Protein AF-A0A1M6M5T6-F1 (afdb_monomer_lite)

Organism: NCBI:txid1121919

Sequence (462 aa):
MPRKEVKSMSYTASGLVDYVKKALKMNTVYMWGGIMRLVTESYISGRANQYPSWYTPARVAKFRALIGKDYYGVDCVGLIKSYYWGGVGSKNYKAETDKSANGMFQAATEKGPINTLPEIPGVCVWLDGHIGVYIGNGLVIESTNNTRFGDGVCQTKLSDRNWTHWLKCPYIEYEDQAPSDGPKATVGTEEQKVFINKIGPMAMADMKATGILASLTIAQAILESGWGKSKLATEANNLFGIKGTYNGQGYTCKTQEWDGSKFITVEATFRKYPSWAESLADHSDLFNRLDRYKKLRGLTDYKLACRYVYEAGYATDPGYTDKLINLIEKYSLTAWDIKHENSSGTGPSEQKPSETVYIVQKGDTLSKIAAAYGTTYQVLAEYNGIANPNIIHVGQKIKIPSGNTGGPQAKTYKTYTVKKGDSLWAIAQKELGNGSRWPEIQKLNGLSGTTIYAGQVLKIPV

Secondary structure (DSSP, 8-state):
-----------BHHHHHHHHHHHTTS-EE--TT-EEEE--HHHHHHHHHH-TTTS-HHHHHHHHTTTTTT-EEE-HHHHHHHHHTTSTT-----GGG---HHHHHHH-SSEEEGGG--S-TTPEEEETTEEEEEEETTEEEEEE--TTT-SEEEEEEGGGS---EEE--TTSB---SS-S-S----SS-HHHHHHHHHHHHHHHHHHHHH---HHHHHHHHHHHHTTTTSHHHHHS--SS--BS-BTTBEEEEEEEEE-SSSEEEEEEEEE--SSHHHHHHHHHHHHHH-GGGGGGTT---HHHHHHHHHHTTS---TTHHHHHHHHHHHTTGGGGS--------PPPP------EEEEPPTT--HHHHHHHTTS-HHHHHHHTT-S-TT---TT-EEEE-TT----S----EEEEEPPTT--HHHHHHHHHS-GGGHHHHHHHTT-SSS---TT-EEEEE-

Foldseek 3Di:
DDDDPPPPPAAALVLLLVQLVVQQVFQEFEDVVFQQAFLDPVVLVVSCVVCVVVSDPVNSVVSVVCHPVRYTYAAFVSSRVQSVQVHHNRPRDDPVQPAFLVRQVVPFPDKDFPVPDAQAFSKWFDDVRHIWTRHGLQKTWGADPPPVADGGIGMDGVVVDPGTMIGRGPRHDYLPQFDPPADFFPFDDPLLRSLCSNCLLLLLLLCVLQVFFSLLLSLQLCVQCVSLPRCCCRVQVASRQAFDEDVNDWDWDWDWDDPPPDTDIDITIHYGALHVSQNSQVVSVVLRVDPQNVVRHNDLDVLVNLVSCVSSPSDPDPCRSVSSVCSCVNRVSSSSGPP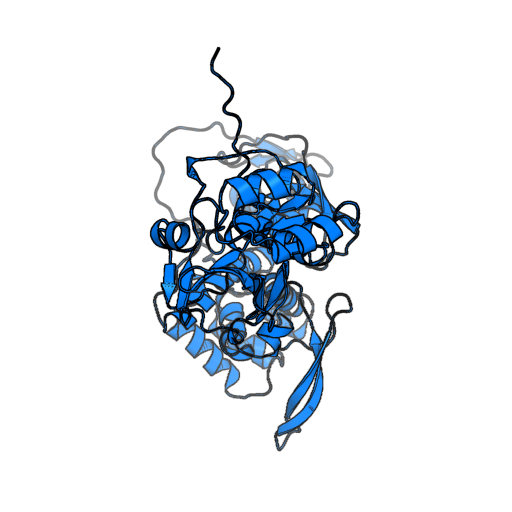PPPPPDDDDDDDDDDWDKDFDAPPDFLQNVQVQQVHGSVVQCVVVVPPDRRDDDGRDITIDDPPRRPHRDDQDWDKDADAVSDWLLNCCCVVVVGSSCSSVQCVQQVPPTGDDDGRDITTHGD

pLDDT: mean 80.74, std 17.41, range [24.78, 98.56]

Radius of gyration: 27.1 Å; chains: 1; bounding box: 87×57×70 Å

Structure (mmCIF, N/CA/C/O backbone):
data_AF-A0A1M6M5T6-F1
#
_entry.id   AF-A0A1M6M5T6-F1
#
loop_
_atom_site.group_PDB
_atom_site.id
_atom_site.type_symbol
_atom_site.label_atom_id
_atom_site.label_alt_id
_atom_site.label_comp_id
_atom_site.label_asym_id
_atom_site.label_entity_id
_atom_site.label_seq_id
_atom_site.pdbx_PDB_ins_code
_atom_site.Cartn_x
_atom_site.Cartn_y
_atom_site.Cartn_z
_atom_site.occupancy
_atom_site.B_iso_or_equiv
_atom_site.auth_seq_id
_atom_site.auth_comp_id
_atom_site.auth_asym_id
_atom_site.auth_atom_id
_atom_site.pdbx_PDB_model_num
ATOM 1 N N . MET A 1 1 ? -7.882 26.661 -35.064 1.00 37.72 1 MET A N 1
ATOM 2 C CA . MET A 1 1 ? -8.348 25.466 -34.323 1.00 37.72 1 MET A CA 1
ATOM 3 C C . MET A 1 1 ? -7.518 25.347 -33.055 1.00 37.72 1 MET A C 1
ATOM 5 O O . MET A 1 1 ? -6.300 25.277 -33.189 1.00 37.72 1 MET A O 1
ATOM 9 N N . PRO A 1 2 ? -8.101 25.381 -31.848 1.00 31.75 2 PRO A N 1
ATOM 10 C CA . PRO A 1 2 ? -7.322 25.136 -30.642 1.00 31.75 2 PRO A CA 1
ATOM 11 C C . PRO A 1 2 ? -6.906 23.658 -30.603 1.00 31.75 2 PRO A C 1
ATOM 13 O O . PRO A 1 2 ? -7.728 22.765 -30.821 1.00 31.75 2 PRO A O 1
ATOM 16 N N . ARG A 1 3 ? -5.605 23.409 -30.391 1.00 32.19 3 ARG A N 1
ATOM 17 C CA . ARG A 1 3 ? -5.049 22.070 -30.153 1.00 32.19 3 ARG A CA 1
ATOM 18 C C . ARG A 1 3 ? -5.783 21.461 -28.963 1.00 32.19 3 ARG A C 1
ATOM 20 O O . ARG A 1 3 ? -5.777 22.046 -27.887 1.00 32.19 3 ARG A O 1
ATOM 27 N N . LYS A 1 4 ? -6.369 20.277 -29.152 1.00 31.45 4 LYS A N 1
ATOM 28 C CA . LYS A 1 4 ? -6.733 19.406 -28.032 1.00 31.45 4 LYS A CA 1
ATOM 29 C C . LYS A 1 4 ? -5.465 19.177 -27.209 1.00 31.45 4 LYS A C 1
ATOM 31 O O . LYS A 1 4 ? -4.508 18.602 -27.728 1.00 31.45 4 LYS A O 1
ATOM 36 N N . GLU A 1 5 ? -5.450 19.650 -25.967 1.00 29.61 5 GLU A N 1
ATOM 37 C CA . GLU A 1 5 ? -4.470 19.214 -24.979 1.00 29.61 5 GLU A CA 1
ATOM 38 C C . GLU A 1 5 ? -4.572 17.694 -24.863 1.00 29.61 5 GLU A C 1
ATOM 40 O O . GLU A 1 5 ? -5.590 17.131 -24.452 1.00 29.61 5 GLU A O 1
ATOM 45 N N . VAL A 1 6 ? -3.518 17.012 -25.297 1.00 30.73 6 VAL A N 1
ATOM 46 C CA . VAL A 1 6 ? -3.319 15.602 -24.994 1.00 30.73 6 VAL A CA 1
ATOM 47 C C . VAL A 1 6 ? -3.023 15.561 -23.500 1.00 30.73 6 VAL A C 1
ATOM 49 O O . VAL A 1 6 ? -1.941 15.977 -23.094 1.00 30.73 6 VAL A O 1
ATOM 52 N N . LYS A 1 7 ? -3.981 15.105 -22.680 1.00 34.38 7 LYS A N 1
ATOM 53 C CA . LYS A 1 7 ? -3.722 14.737 -21.278 1.00 34.38 7 LYS A CA 1
ATOM 54 C C . LYS A 1 7 ? -2.455 13.878 -21.264 1.00 34.38 7 LYS A C 1
ATOM 56 O O . LYS A 1 7 ? -2.454 12.790 -21.846 1.00 34.38 7 LYS A O 1
ATOM 61 N N . SER A 1 8 ? -1.369 14.387 -20.681 1.00 43.34 8 SER A N 1
ATOM 62 C CA . SER A 1 8 ? -0.149 13.607 -20.505 1.00 43.34 8 SER A CA 1
ATOM 63 C C . SER A 1 8 ? -0.514 12.358 -19.704 1.00 43.34 8 SER A C 1
ATOM 65 O O . SER A 1 8 ? -1.258 12.429 -18.728 1.00 43.34 8 SER A O 1
ATOM 67 N N . MET A 1 9 ? -0.055 11.185 -20.144 1.00 50.19 9 MET A N 1
ATOM 68 C CA . MET A 1 9 ? -0.116 10.001 -19.290 1.00 50.19 9 MET A CA 1
ATOM 69 C C . MET A 1 9 ? 0.708 10.313 -18.046 1.00 50.19 9 MET A C 1
ATOM 71 O O . MET A 1 9 ? 1.925 10.485 -18.159 1.00 50.19 9 MET A O 1
ATOM 75 N N . SER A 1 10 ? 0.055 10.431 -16.894 1.00 70.12 10 SER A N 1
ATOM 76 C CA . SER A 1 10 ? 0.771 10.617 -15.648 1.00 70.12 10 SER A CA 1
ATOM 77 C C . SER A 1 10 ? 1.359 9.290 -15.170 1.00 70.12 10 SER A C 1
ATOM 79 O O . SER A 1 10 ? 0.739 8.229 -15.269 1.00 70.12 10 SER A O 1
ATOM 81 N N . TYR A 1 11 ? 2.617 9.332 -14.736 1.00 83.94 11 TYR A N 1
ATOM 82 C CA . TYR A 1 11 ? 3.337 8.173 -14.218 1.00 83.94 11 TYR A CA 1
ATOM 83 C C . TYR A 1 11 ? 3.189 8.173 -12.704 1.00 83.94 11 TYR A C 1
ATOM 85 O O . TYR A 1 11 ? 3.674 9.094 -12.059 1.00 83.94 11 TYR A O 1
ATOM 93 N N . THR A 1 12 ? 2.526 7.171 -12.131 1.00 83.75 12 THR A N 1
ATOM 94 C CA . THR A 1 12 ? 2.183 7.161 -10.701 1.00 83.75 12 THR A CA 1
ATOM 95 C C . THR A 1 12 ? 3.140 6.299 -9.880 1.00 83.75 12 THR A C 1
ATOM 97 O O . THR A 1 12 ? 3.777 5.375 -10.394 1.00 83.75 12 THR A O 1
ATOM 100 N N . ALA A 1 13 ? 3.227 6.563 -8.575 1.00 81.31 13 ALA A N 1
ATOM 101 C CA . ALA A 1 13 ? 4.010 5.759 -7.636 1.00 81.31 13 ALA A CA 1
ATOM 102 C C . ALA A 1 13 ? 3.529 4.296 -7.595 1.00 81.31 13 ALA A C 1
ATOM 104 O O . ALA A 1 13 ? 4.336 3.366 -7.641 1.00 81.31 13 ALA A O 1
ATOM 105 N N . SER A 1 14 ? 2.209 4.091 -7.605 1.00 73.19 14 SER A N 1
ATOM 106 C CA . SER A 1 14 ? 1.565 2.777 -7.708 1.00 73.19 14 SER A CA 1
ATOM 107 C C . SER A 1 14 ? 1.959 2.047 -9.002 1.00 73.19 14 SER A C 1
ATOM 109 O O . SER A 1 14 ? 2.349 0.876 -8.977 1.00 73.19 14 SER A O 1
ATOM 111 N N . GLY A 1 15 ? 1.960 2.756 -10.132 1.00 80.50 15 GLY A N 1
ATOM 112 C CA . GLY A 1 15 ? 2.386 2.214 -11.417 1.00 80.50 15 GLY A CA 1
ATOM 113 C C . GLY A 1 15 ? 3.882 1.888 -11.475 1.00 80.50 15 GLY A C 1
ATOM 114 O O . GLY A 1 15 ? 4.253 0.871 -12.067 1.00 80.50 15 GLY A O 1
ATOM 115 N N . LEU A 1 16 ? 4.736 2.679 -10.816 1.00 93.25 16 LEU A N 1
ATOM 116 C CA . LEU A 1 16 ? 6.159 2.365 -10.676 1.00 93.25 16 LEU A CA 1
ATOM 117 C C . LEU A 1 16 ? 6.360 1.059 -9.897 1.00 93.25 16 LEU A C 1
ATOM 119 O O . LEU A 1 16 ? 7.151 0.220 -10.324 1.00 93.25 16 LEU A O 1
ATOM 123 N N . VAL A 1 17 ? 5.634 0.850 -8.794 1.00 81.50 17 VAL A N 1
ATOM 124 C CA . VAL A 1 17 ? 5.705 -0.395 -8.003 1.00 81.50 17 VAL A CA 1
ATOM 125 C C . VAL A 1 17 ? 5.342 -1.609 -8.856 1.00 81.50 17 VAL A C 1
ATOM 127 O O . VAL A 1 17 ? 6.067 -2.608 -8.859 1.00 81.50 17 VAL A O 1
ATOM 130 N N . ASP A 1 18 ? 4.251 -1.524 -9.614 1.00 75.06 18 ASP A N 1
ATOM 131 C CA . ASP A 1 18 ? 3.845 -2.583 -10.538 1.00 75.06 18 ASP A CA 1
ATOM 132 C C . ASP A 1 18 ? 4.903 -2.839 -11.615 1.00 75.06 18 ASP A C 1
ATOM 134 O O . ASP A 1 18 ? 5.178 -3.991 -11.966 1.00 75.06 18 ASP A O 1
ATOM 138 N N . TYR A 1 19 ? 5.508 -1.772 -12.137 1.00 91.75 19 TYR A N 1
ATOM 139 C CA . TYR A 1 19 ? 6.561 -1.854 -13.139 1.00 91.75 19 TYR A CA 1
ATOM 140 C C . TYR A 1 19 ? 7.791 -2.596 -12.606 1.00 91.75 19 TYR A C 1
ATOM 142 O O . TYR A 1 19 ? 8.229 -3.574 -13.215 1.00 91.75 19 TYR A O 1
ATOM 150 N N . VAL A 1 20 ? 8.311 -2.207 -11.439 1.00 96.94 20 VAL A N 1
ATOM 151 C CA . VAL A 1 20 ? 9.509 -2.844 -10.873 1.00 96.94 20 VAL A CA 1
ATOM 152 C C . VAL A 1 20 ? 9.247 -4.282 -10.412 1.00 96.94 20 VAL A C 1
ATOM 154 O O . VAL A 1 20 ? 10.113 -5.141 -10.562 1.00 96.94 20 VAL A O 1
ATOM 157 N N . LYS A 1 21 ? 8.029 -4.608 -9.955 1.00 86.94 21 LYS A N 1
ATOM 158 C CA . LYS A 1 21 ? 7.625 -5.996 -9.656 1.00 86.94 21 LYS A CA 1
ATOM 159 C C . LYS A 1 21 ? 7.561 -6.880 -10.902 1.00 86.94 21 LYS A C 1
ATOM 161 O O . LYS A 1 21 ? 7.807 -8.082 -10.807 1.00 86.94 21 LYS A O 1
ATOM 166 N N . LYS A 1 22 ? 7.212 -6.319 -12.065 1.00 90.62 22 LYS A N 1
ATOM 167 C CA . LYS A 1 22 ? 7.302 -7.034 -13.349 1.00 90.62 22 LYS A CA 1
ATOM 168 C C . LYS A 1 22 ? 8.758 -7.217 -13.761 1.00 90.62 22 LYS A C 1
ATOM 170 O O . LYS A 1 22 ? 9.131 -8.330 -14.113 1.00 90.62 22 LYS A O 1
ATOM 175 N N . ALA A 1 23 ? 9.570 -6.168 -13.640 1.00 96.12 23 ALA A N 1
ATOM 176 C CA . ALA A 1 23 ? 10.999 -6.212 -13.935 1.00 96.12 23 ALA A CA 1
ATOM 177 C C . ALA A 1 23 ? 11.745 -7.283 -13.123 1.00 96.12 23 ALA A C 1
ATOM 179 O O . ALA A 1 23 ? 12.599 -7.973 -13.665 1.00 96.12 23 ALA A O 1
ATOM 180 N N . LEU A 1 24 ? 11.367 -7.483 -11.856 1.00 94.94 24 LEU A N 1
ATOM 181 C CA . LEU A 1 24 ? 11.927 -8.523 -10.986 1.00 94.94 24 LEU A CA 1
ATOM 182 C C . LEU A 1 24 ? 11.756 -9.952 -11.536 1.00 94.94 24 LEU A C 1
ATOM 184 O O . LEU A 1 24 ? 12.498 -10.852 -11.161 1.00 94.94 24 LEU A O 1
ATOM 188 N N . LYS A 1 25 ? 10.771 -10.178 -12.411 1.00 94.94 25 LYS A N 1
ATOM 189 C CA . LYS A 1 25 ? 10.493 -11.487 -13.025 1.00 94.94 25 LYS A CA 1
ATOM 190 C C . LYS A 1 25 ? 11.180 -11.671 -14.380 1.00 94.94 25 LYS A C 1
ATOM 192 O O . LYS A 1 25 ? 10.977 -12.699 -15.016 1.00 94.94 25 LYS A O 1
ATOM 197 N N . MET A 1 26 ? 11.918 -10.667 -14.849 1.00 95.50 26 MET A N 1
ATOM 198 C CA . MET A 1 26 ? 12.581 -10.680 -16.150 1.00 95.50 26 MET A CA 1
ATOM 199 C C . MET A 1 26 ? 14.046 -11.093 -16.017 1.00 95.50 26 MET A C 1
ATOM 201 O O . MET A 1 26 ? 14.697 -10.807 -15.011 1.00 95.50 26 MET A O 1
ATOM 205 N N . ASN A 1 27 ? 14.595 -11.676 -17.083 1.00 97.50 27 ASN A N 1
ATOM 206 C CA . ASN A 1 27 ? 16.035 -11.866 -17.206 1.00 97.50 27 ASN A CA 1
ATOM 207 C C . ASN A 1 27 ? 16.687 -10.494 -17.388 1.00 97.50 27 ASN A C 1
ATOM 209 O O . ASN A 1 27 ? 16.598 -9.874 -18.447 1.00 97.50 27 ASN A O 1
ATOM 213 N N . THR A 1 28 ? 17.317 -9.986 -16.337 1.00 98.31 28 THR A N 1
ATOM 214 C CA . THR A 1 28 ? 17.974 -8.678 -16.359 1.00 98.31 28 THR A CA 1
ATOM 215 C C . THR A 1 28 ? 19.449 -8.824 -16.035 1.00 98.31 28 THR A C 1
ATOM 217 O O . THR A 1 28 ? 19.867 -9.791 -15.405 1.00 98.31 28 THR A O 1
ATOM 220 N N . VAL A 1 29 ? 20.244 -7.873 -16.518 1.00 98.06 29 VAL A N 1
ATOM 221 C CA . VAL A 1 29 ? 21.671 -7.772 -16.219 1.00 98.06 29 VAL A CA 1
ATOM 222 C C . VAL A 1 29 ? 22.027 -6.321 -15.932 1.00 98.06 29 VAL A C 1
ATOM 224 O O . VAL A 1 29 ? 21.553 -5.407 -16.618 1.00 98.06 29 VAL A O 1
ATOM 227 N N . TYR A 1 30 ? 22.866 -6.089 -14.923 1.00 98.25 30 TYR A N 1
ATOM 228 C CA . TYR A 1 30 ? 23.297 -4.734 -14.611 1.00 98.25 30 TYR A CA 1
ATOM 229 C C . TYR A 1 30 ? 24.255 -4.215 -15.686 1.00 98.25 30 TYR A C 1
ATOM 231 O O . TYR A 1 30 ? 25.365 -4.721 -15.869 1.00 98.25 30 TYR A O 1
ATOM 239 N N . MET A 1 31 ? 23.840 -3.157 -16.376 1.00 97.75 31 MET A N 1
ATOM 240 C CA . MET A 1 31 ? 24.631 -2.469 -17.396 1.00 97.75 31 MET A CA 1
ATOM 241 C C . MET A 1 31 ? 24.639 -0.979 -17.081 1.00 97.75 31 MET A C 1
ATOM 243 O O . MET A 1 31 ? 23.580 -0.361 -17.089 1.00 97.75 31 MET A O 1
ATOM 247 N N . TRP A 1 32 ? 25.810 -0.391 -16.814 1.00 95.88 32 TRP A N 1
ATOM 248 C CA . TRP A 1 32 ? 25.924 1.039 -16.501 1.00 95.88 32 TRP A CA 1
ATOM 249 C C . TRP A 1 32 ? 25.409 1.917 -17.647 1.00 95.88 32 TRP A C 1
ATOM 251 O O . TRP A 1 32 ? 25.790 1.726 -18.807 1.00 95.88 32 TRP A O 1
ATOM 261 N N . GLY A 1 33 ? 24.531 2.870 -17.335 1.00 93.69 33 GLY A N 1
ATOM 262 C CA . GLY A 1 33 ? 23.789 3.656 -18.317 1.00 93.69 33 GLY A CA 1
ATOM 263 C C . GLY A 1 33 ? 22.691 2.859 -19.030 1.00 93.69 33 GLY A C 1
ATOM 264 O O . GLY A 1 33 ? 22.262 3.252 -20.119 1.00 93.69 33 GLY A O 1
ATOM 265 N N . GLY A 1 34 ? 22.299 1.707 -18.485 1.00 94.12 34 GLY A N 1
ATOM 266 C CA . GLY A 1 34 ? 21.295 0.811 -19.044 1.00 94.12 34 GLY A CA 1
ATOM 267 C C . GLY A 1 34 ? 19.872 1.276 -18.734 1.00 94.12 34 GLY A C 1
ATOM 268 O O . GLY A 1 34 ? 19.633 1.790 -17.656 1.00 94.12 34 GLY A O 1
ATOM 269 N N . ILE A 1 35 ? 18.907 1.079 -19.636 1.00 93.75 35 ILE A N 1
ATOM 270 C CA . ILE A 1 35 ? 17.524 1.594 -19.505 1.00 93.75 35 ILE A CA 1
ATOM 271 C C . ILE A 1 35 ? 16.470 0.542 -19.879 1.00 93.75 35 ILE A C 1
ATOM 273 O O . ILE A 1 35 ? 15.526 0.822 -20.613 1.00 93.75 35 ILE A O 1
ATOM 277 N N . MET A 1 36 ? 16.648 -0.686 -19.388 1.00 96.00 36 MET A N 1
ATOM 278 C CA . MET A 1 36 ? 15.727 -1.811 -19.591 1.00 96.00 36 MET A CA 1
ATOM 279 C C . MET A 1 36 ? 15.516 -2.165 -21.072 1.00 96.00 36 MET A C 1
ATOM 281 O O . MET A 1 36 ? 14.390 -2.328 -21.546 1.00 96.00 36 MET A O 1
ATOM 285 N N . ARG A 1 37 ? 16.612 -2.279 -21.830 1.00 95.56 37 ARG A N 1
ATOM 286 C CA . ARG A 1 37 ? 16.589 -2.684 -23.247 1.00 95.56 37 ARG A CA 1
ATOM 287 C C . ARG A 1 37 ? 17.205 -4.059 -23.441 1.00 95.56 37 ARG A C 1
ATOM 289 O O . ARG A 1 37 ? 18.145 -4.408 -22.733 1.00 95.56 37 ARG A O 1
ATOM 296 N N . LEU A 1 38 ? 16.703 -4.790 -24.436 1.00 97.44 38 LEU A N 1
ATOM 297 C CA . LEU A 1 38 ? 17.254 -6.079 -24.841 1.00 97.44 38 LEU A CA 1
ATOM 298 C C . LEU A 1 38 ? 18.760 -5.952 -25.112 1.00 97.44 38 LEU A C 1
ATOM 300 O O . LEU A 1 38 ? 19.209 -5.013 -25.776 1.00 97.44 38 LEU A O 1
ATOM 304 N N . VAL A 1 39 ? 19.535 -6.897 -24.593 1.00 97.81 39 VAL A N 1
ATOM 305 C CA . VAL A 1 39 ? 20.981 -6.963 -24.788 1.00 97.81 39 VAL A CA 1
ATOM 306 C C . VAL A 1 39 ? 21.269 -7.397 -26.226 1.00 97.81 39 VAL A C 1
ATOM 308 O O . VAL A 1 39 ? 21.110 -8.559 -26.596 1.00 97.81 39 VAL A O 1
ATOM 311 N N . THR A 1 40 ? 21.694 -6.436 -27.045 1.00 97.81 40 THR A N 1
ATOM 312 C CA . THR A 1 40 ? 22.127 -6.634 -28.434 1.00 97.81 40 THR A CA 1
ATOM 313 C C . THR A 1 40 ? 23.557 -6.140 -28.619 1.00 97.81 40 THR A C 1
ATOM 315 O O . THR A 1 40 ? 24.035 -5.302 -27.852 1.00 97.81 40 THR A O 1
ATOM 318 N N . GLU A 1 41 ? 24.228 -6.584 -29.684 1.00 97.69 41 GLU A N 1
ATOM 319 C CA . GLU A 1 41 ? 25.581 -6.110 -30.013 1.00 97.69 41 GLU A CA 1
ATOM 320 C C . GLU A 1 41 ? 25.634 -4.582 -30.173 1.00 97.69 41 GLU A C 1
ATOM 322 O O . GLU A 1 41 ? 26.533 -3.922 -29.650 1.00 97.69 41 GLU A O 1
ATOM 327 N N . SER A 1 42 ? 24.626 -4.001 -30.831 1.00 96.38 42 SER A N 1
ATOM 328 C CA . SER A 1 42 ? 24.514 -2.550 -31.001 1.00 96.38 42 SER A CA 1
ATOM 329 C C . SER A 1 42 ? 24.331 -1.817 -29.673 1.00 96.38 42 SER A C 1
ATOM 331 O O . SER A 1 42 ? 24.892 -0.737 -29.482 1.00 96.38 42 SER A O 1
ATOM 333 N N . TYR A 1 43 ? 23.583 -2.399 -28.732 1.00 95.94 43 TYR A N 1
ATOM 334 C CA . TYR A 1 43 ? 23.375 -1.791 -27.426 1.00 95.94 43 TYR A CA 1
ATOM 335 C C . TYR A 1 43 ? 24.642 -1.840 -26.571 1.00 95.94 43 TYR A C 1
ATOM 337 O O . TYR A 1 43 ? 25.024 -0.820 -25.995 1.00 95.94 43 TYR A O 1
ATOM 345 N N . ILE A 1 44 ? 25.323 -2.990 -26.546 1.00 98.00 44 ILE A N 1
ATOM 346 C CA . ILE A 1 44 ? 26.596 -3.171 -25.840 1.00 98.00 44 ILE A CA 1
ATOM 347 C C . ILE A 1 44 ? 27.642 -2.204 -26.393 1.00 98.00 44 ILE A C 1
ATOM 349 O O . ILE A 1 44 ? 28.218 -1.437 -25.626 1.00 98.00 44 ILE A O 1
ATOM 353 N N . SER A 1 45 ? 27.841 -2.187 -27.713 1.00 97.06 45 SER A N 1
ATOM 354 C CA . SER A 1 45 ? 28.828 -1.319 -28.365 1.00 97.06 45 SER A CA 1
ATOM 355 C C . SER A 1 45 ? 28.541 0.162 -28.114 1.00 97.06 45 SER A C 1
ATOM 357 O O . SER A 1 45 ? 29.445 0.921 -27.773 1.00 97.06 45 SER A O 1
ATOM 359 N N . GLY A 1 46 ? 27.270 0.577 -28.182 1.00 95.81 46 GLY A N 1
ATOM 360 C CA . GLY A 1 46 ? 26.878 1.953 -27.875 1.00 95.81 46 GLY A CA 1
ATOM 361 C C . GLY A 1 46 ? 27.208 2.364 -26.437 1.00 95.81 46 GLY A C 1
ATOM 362 O O . GLY A 1 46 ? 27.711 3.463 -26.212 1.00 95.81 46 GLY A O 1
ATOM 363 N N . ARG A 1 47 ? 26.973 1.482 -25.455 1.00 95.88 47 ARG A N 1
ATOM 364 C CA . ARG A 1 47 ? 27.320 1.759 -24.052 1.00 95.88 47 ARG A CA 1
ATOM 365 C C . ARG A 1 47 ? 28.825 1.705 -23.801 1.00 95.88 47 ARG A C 1
ATOM 367 O O . ARG A 1 47 ? 29.326 2.538 -23.053 1.00 95.88 47 ARG A O 1
ATOM 374 N N . ALA A 1 48 ? 29.540 0.783 -24.442 1.00 96.88 48 ALA A N 1
ATOM 375 C CA . ALA A 1 48 ? 30.990 0.672 -24.323 1.00 96.88 48 ALA A CA 1
ATOM 376 C C . ALA A 1 48 ? 31.710 1.907 -24.877 1.00 96.88 48 ALA A C 1
ATOM 378 O O . ALA A 1 48 ? 32.637 2.400 -24.245 1.00 96.88 48 ALA A O 1
ATOM 379 N N . ASN A 1 49 ? 31.220 2.466 -25.986 1.00 97.19 49 ASN A N 1
ATOM 380 C CA . ASN A 1 49 ? 31.732 3.725 -26.527 1.00 97.19 49 ASN A CA 1
ATOM 381 C C . ASN A 1 49 ? 31.443 4.912 -25.599 1.00 97.19 49 ASN A C 1
ATOM 383 O O . ASN A 1 49 ? 32.270 5.808 -25.469 1.00 97.19 49 ASN A O 1
ATOM 387 N N . GLN A 1 50 ? 30.276 4.924 -24.945 1.00 95.12 50 GLN A N 1
ATOM 388 C CA . GLN A 1 50 ? 29.891 6.005 -24.037 1.00 95.12 50 GLN A CA 1
ATOM 389 C C . GLN A 1 50 ? 30.633 5.944 -22.689 1.00 95.12 50 GLN A C 1
ATOM 391 O O . GLN A 1 50 ? 30.939 6.983 -22.109 1.00 95.12 50 GLN A O 1
ATOM 396 N N . TYR A 1 51 ? 30.915 4.740 -22.182 1.00 95.69 51 TYR A N 1
ATOM 397 C CA . TYR A 1 51 ? 31.492 4.513 -20.852 1.00 95.69 51 TYR A CA 1
ATOM 398 C C . TYR A 1 51 ? 32.653 3.497 -20.886 1.00 95.69 51 TYR A C 1
ATOM 400 O O . TYR A 1 51 ? 32.583 2.454 -20.223 1.00 95.69 51 TYR A O 1
ATOM 408 N N . PRO A 1 52 ? 33.744 3.772 -21.622 1.00 95.75 52 PRO A N 1
ATOM 409 C CA . PRO A 1 52 ? 34.788 2.783 -21.908 1.00 95.75 52 PRO A CA 1
ATOM 410 C C . PRO A 1 52 ? 35.494 2.245 -20.656 1.00 95.75 52 PRO A C 1
ATOM 412 O O . PRO A 1 52 ? 35.846 1.070 -20.602 1.00 95.75 52 PRO A O 1
ATOM 415 N N . SER A 1 53 ? 35.642 3.063 -19.609 1.00 96.69 53 SER A N 1
ATOM 416 C CA . SER A 1 53 ? 36.259 2.644 -18.342 1.00 96.69 53 SER A CA 1
ATOM 417 C C . SER A 1 53 ? 35.431 1.605 -17.581 1.00 96.69 53 SER A C 1
ATOM 419 O O . SER A 1 53 ? 35.984 0.737 -16.906 1.00 96.69 53 SER A O 1
ATOM 421 N N . TRP A 1 54 ? 34.100 1.664 -17.689 1.00 95.88 54 TRP A N 1
ATOM 422 C CA . TRP A 1 54 ? 33.220 0.705 -17.028 1.00 95.88 54 TRP A CA 1
ATOM 423 C C . TRP A 1 54 ? 33.025 -0.554 -17.876 1.00 95.88 54 TRP A C 1
ATOM 425 O O . TRP A 1 54 ? 32.957 -1.652 -17.327 1.00 95.88 54 TRP A O 1
ATOM 435 N N . TYR A 1 55 ? 32.967 -0.429 -19.201 1.00 97.56 55 TYR A N 1
ATOM 436 C CA . TYR A 1 55 ? 32.792 -1.549 -20.129 1.00 97.56 55 TYR A CA 1
ATOM 437 C C . TYR A 1 55 ? 34.134 -2.176 -20.519 1.00 97.56 55 TYR A C 1
ATOM 439 O O . TYR A 1 55 ? 34.541 -2.171 -21.678 1.00 97.56 55 TYR A O 1
ATOM 447 N N . THR A 1 56 ? 34.810 -2.761 -19.529 1.00 97.56 56 THR A N 1
ATOM 448 C CA . THR A 1 56 ? 36.052 -3.514 -19.748 1.00 97.56 56 THR A CA 1
ATOM 449 C C . THR A 1 56 ? 35.831 -4.697 -20.703 1.00 97.56 56 THR A C 1
ATOM 451 O O . THR A 1 56 ? 34.706 -5.209 -20.788 1.00 97.56 56 THR A O 1
ATOM 454 N N . PRO A 1 57 ? 36.885 -5.216 -21.367 1.00 97.81 57 PRO A N 1
ATOM 455 C CA . PRO A 1 57 ? 36.763 -6.368 -22.264 1.00 97.81 57 PRO A CA 1
ATOM 456 C C . PRO A 1 57 ? 36.038 -7.568 -21.636 1.00 97.81 57 PRO A C 1
ATOM 458 O O . PRO A 1 57 ? 35.199 -8.191 -22.283 1.00 97.81 57 PRO A O 1
ATOM 461 N N . ALA A 1 58 ? 36.279 -7.839 -20.349 1.00 97.00 58 ALA A N 1
ATOM 462 C CA . ALA A 1 58 ? 35.611 -8.912 -19.613 1.00 97.00 58 ALA A CA 1
ATOM 463 C C . ALA A 1 58 ? 34.096 -8.680 -19.456 1.00 97.00 58 ALA A C 1
ATOM 465 O O . ALA A 1 58 ? 33.300 -9.596 -19.664 1.00 97.00 58 ALA A O 1
ATOM 466 N N . ARG A 1 59 ? 33.671 -7.451 -19.127 1.00 96.62 59 ARG A N 1
ATOM 467 C CA . ARG A 1 59 ? 32.242 -7.106 -19.026 1.00 96.62 59 ARG A CA 1
ATOM 468 C C . ARG A 1 59 ? 31.563 -7.143 -20.391 1.00 96.62 59 ARG A C 1
ATOM 470 O O . ARG A 1 59 ? 30.469 -7.685 -20.503 1.00 96.62 59 ARG A O 1
ATOM 477 N N . VAL A 1 60 ? 32.222 -6.636 -21.433 1.00 98.06 60 VAL A N 1
ATOM 478 C CA . VAL A 1 60 ? 31.709 -6.702 -22.810 1.00 98.06 60 VAL A CA 1
ATOM 479 C C . VAL A 1 60 ? 31.526 -8.155 -23.254 1.00 98.06 60 VAL A C 1
ATOM 481 O O . VAL A 1 60 ? 30.455 -8.501 -23.749 1.00 98.06 60 VAL A O 1
ATOM 484 N N . ALA A 1 61 ? 32.515 -9.023 -23.023 1.00 98.19 61 ALA A N 1
ATOM 485 C CA . ALA A 1 61 ? 32.409 -10.450 -23.331 1.00 98.19 61 ALA A CA 1
ATOM 486 C C . ALA A 1 61 ? 31.247 -11.118 -22.575 1.00 98.19 61 ALA A C 1
ATOM 488 O O . ALA A 1 61 ? 30.453 -11.840 -23.179 1.00 98.19 61 ALA A O 1
ATOM 489 N N . LYS A 1 62 ? 31.089 -10.807 -21.281 1.00 97.06 62 LYS A N 1
ATOM 490 C CA . LYS A 1 62 ? 29.953 -11.263 -20.467 1.00 97.06 62 LYS A CA 1
ATOM 491 C C . LYS A 1 62 ? 28.611 -10.848 -21.075 1.00 97.06 62 LYS A C 1
ATOM 493 O O . LYS A 1 62 ? 27.729 -11.689 -21.196 1.00 97.06 62 LYS A O 1
ATOM 498 N N . PHE A 1 63 ? 28.443 -9.586 -21.474 1.00 98.12 63 PHE A N 1
ATOM 499 C CA . PHE A 1 63 ? 27.183 -9.124 -22.066 1.00 98.12 63 PHE A CA 1
ATOM 500 C C . PHE A 1 63 ? 26.922 -9.751 -23.438 1.00 98.12 63 PHE A C 1
ATOM 502 O O . PHE A 1 63 ? 25.792 -10.142 -23.721 1.00 98.12 63 PHE A O 1
ATOM 509 N N . ARG A 1 64 ? 27.956 -9.924 -24.271 1.00 98.38 64 ARG A N 1
ATOM 510 C CA . ARG A 1 64 ? 27.828 -10.598 -25.574 1.00 98.38 64 ARG A CA 1
ATOM 511 C C . ARG A 1 64 ? 27.353 -12.042 -25.436 1.00 98.38 64 ARG A C 1
ATOM 513 O O . ARG A 1 64 ? 26.539 -12.490 -26.236 1.00 98.38 64 ARG A O 1
ATOM 520 N N . ALA A 1 65 ? 27.767 -12.741 -24.379 1.00 98.31 65 ALA A N 1
ATOM 521 C CA . ALA A 1 65 ? 27.300 -14.096 -24.082 1.00 98.31 65 ALA A CA 1
ATOM 522 C C . ALA A 1 65 ? 25.800 -14.186 -23.714 1.00 98.31 65 ALA A C 1
ATOM 524 O O . ALA A 1 65 ? 25.259 -15.295 -23.631 1.00 98.31 65 ALA A O 1
ATOM 525 N N . LEU A 1 66 ? 25.130 -13.050 -23.478 1.00 98.06 66 LEU A N 1
ATOM 526 C CA . LEU A 1 66 ? 23.695 -12.959 -23.182 1.00 98.06 66 LEU A CA 1
ATOM 527 C C . LEU A 1 66 ? 22.838 -12.631 -24.416 1.00 98.06 66 LEU A C 1
ATOM 529 O O . LEU A 1 66 ? 21.609 -12.692 -24.335 1.00 98.06 66 LEU A O 1
ATOM 533 N N . ILE A 1 67 ? 23.455 -12.301 -25.556 1.00 98.25 67 ILE A N 1
ATOM 534 C CA . ILE A 1 67 ? 22.731 -12.013 -26.800 1.00 98.25 67 ILE A CA 1
ATOM 535 C C . ILE A 1 67 ? 21.889 -13.235 -27.195 1.00 98.25 67 ILE A C 1
ATOM 537 O O . ILE A 1 67 ? 22.364 -14.369 -27.175 1.00 98.25 67 ILE A O 1
ATOM 541 N N . GLY A 1 68 ? 20.619 -12.996 -27.535 1.00 96.75 68 GLY A N 1
ATOM 542 C CA . GLY A 1 68 ? 19.666 -14.045 -27.919 1.00 96.75 68 GLY A CA 1
ATOM 543 C C . GLY A 1 68 ? 19.039 -14.817 -26.751 1.00 96.75 68 GLY A C 1
ATOM 544 O O . GLY A 1 68 ? 18.231 -15.705 -26.994 1.00 96.75 68 GLY A O 1
ATOM 545 N N . LYS A 1 69 ? 19.360 -14.476 -25.493 1.00 97.25 69 LYS A N 1
ATOM 546 C CA . LYS A 1 69 ? 18.827 -15.142 -24.285 1.00 97.25 69 LYS A CA 1
ATOM 547 C C . LYS A 1 69 ? 17.743 -14.336 -23.555 1.00 97.25 69 LYS A C 1
ATOM 549 O O . LYS A 1 69 ? 17.493 -14.570 -22.377 1.00 97.25 69 LYS A O 1
ATOM 554 N N . ASP A 1 70 ? 17.143 -13.362 -24.242 1.00 95.81 70 ASP A N 1
ATOM 555 C CA . ASP A 1 70 ? 16.101 -12.464 -23.713 1.00 95.81 70 ASP A CA 1
ATOM 556 C C . ASP A 1 70 ? 16.514 -11.708 -22.432 1.00 95.81 70 ASP A C 1
ATOM 558 O O . ASP A 1 70 ? 15.717 -11.482 -21.527 1.00 95.81 70 ASP A O 1
ATOM 562 N N . TYR A 1 71 ? 17.792 -11.323 -22.339 1.00 98.19 71 TYR A N 1
ATOM 563 C CA . TYR A 1 71 ? 18.296 -10.490 -21.245 1.00 98.19 71 TYR A CA 1
ATOM 564 C C . TYR A 1 71 ? 18.095 -9.003 -21.530 1.00 98.19 71 TYR A C 1
ATOM 566 O O . TYR A 1 71 ? 18.346 -8.541 -22.644 1.00 98.19 71 TYR A O 1
ATOM 574 N N . TYR A 1 72 ? 17.746 -8.237 -20.496 1.00 98.38 72 TYR A N 1
ATOM 575 C CA . TYR A 1 72 ? 17.583 -6.784 -20.557 1.00 98.38 72 TYR A CA 1
ATOM 576 C C . TYR A 1 72 ? 18.641 -6.072 -19.708 1.00 98.38 72 TYR A C 1
ATOM 578 O O . TYR A 1 72 ? 18.784 -6.330 -18.513 1.00 98.38 72 TYR A O 1
ATOM 586 N N . GLY A 1 73 ? 19.380 -5.153 -20.328 1.00 98.00 73 GLY A N 1
ATOM 587 C CA . GLY A 1 73 ? 20.393 -4.332 -19.674 1.00 98.00 73 GLY A CA 1
ATOM 588 C C . GLY A 1 73 ? 19.779 -3.128 -18.966 1.00 98.00 73 GLY A C 1
ATOM 589 O O . GLY A 1 73 ? 19.104 -2.310 -19.601 1.00 98.00 73 GLY A O 1
ATOM 590 N N . VAL A 1 74 ? 20.017 -2.995 -17.661 1.00 98.19 74 VAL A N 1
ATOM 591 C CA . VAL A 1 74 ? 19.415 -1.934 -16.838 1.00 98.19 74 VAL A CA 1
ATOM 592 C C . VAL A 1 74 ? 20.282 -1.588 -15.627 1.00 98.19 74 VAL A C 1
ATOM 594 O O . VAL A 1 74 ? 20.737 -2.487 -14.926 1.00 98.19 74 VAL A O 1
ATOM 597 N N . ASP A 1 75 ? 20.505 -0.302 -15.350 1.00 97.75 75 ASP A N 1
ATOM 598 C CA . ASP A 1 75 ? 21.113 0.147 -14.088 1.00 97.75 75 ASP A CA 1
ATOM 599 C C . ASP A 1 75 ? 20.055 0.624 -13.076 1.00 97.75 75 ASP A C 1
ATOM 601 O O . ASP A 1 75 ? 18.848 0.542 -13.320 1.00 97.75 75 ASP A O 1
ATOM 605 N N . CYS A 1 76 ? 20.496 1.086 -11.903 1.00 97.50 76 CYS A N 1
ATOM 606 C CA . CYS A 1 76 ? 19.604 1.461 -10.806 1.00 97.50 76 CYS A CA 1
ATOM 607 C C . CYS A 1 76 ? 18.641 2.601 -11.174 1.00 97.50 76 CYS A C 1
ATOM 609 O O . CYS A 1 76 ? 17.436 2.490 -10.953 1.00 97.50 76 CYS A O 1
ATOM 611 N N . VAL A 1 77 ? 19.140 3.668 -11.803 1.00 97.50 77 VAL A N 1
ATOM 612 C CA . VAL A 1 77 ? 18.298 4.783 -12.266 1.00 97.50 77 VAL A CA 1
ATOM 613 C C . VAL A 1 77 ? 17.504 4.426 -13.512 1.00 97.50 77 VAL A C 1
ATOM 615 O O . VAL A 1 77 ? 16.396 4.912 -13.694 1.00 97.50 77 VAL A O 1
ATOM 618 N N . GLY A 1 78 ? 18.047 3.582 -14.379 1.00 97.31 78 GLY A N 1
ATOM 619 C CA . GLY A 1 78 ? 17.431 3.114 -15.606 1.00 97.31 78 GLY A CA 1
ATOM 620 C C . GLY A 1 78 ? 16.207 2.256 -15.360 1.00 97.31 78 GLY A C 1
ATOM 621 O O . GLY A 1 78 ? 15.253 2.340 -16.131 1.00 97.31 78 GLY A O 1
ATOM 622 N N . LEU A 1 79 ? 16.184 1.503 -14.258 1.00 98.19 79 LEU A N 1
ATOM 623 C CA . LEU A 1 79 ? 14.994 0.792 -13.795 1.00 98.19 79 LEU A CA 1
ATOM 624 C C . LEU A 1 79 ? 13.825 1.758 -13.549 1.00 98.19 79 LEU A C 1
ATOM 626 O O . LEU A 1 79 ? 12.696 1.460 -13.919 1.00 98.19 79 LEU A O 1
ATOM 630 N N . ILE A 1 80 ? 14.099 2.935 -12.987 1.00 97.81 80 ILE A N 1
ATOM 631 C CA . ILE A 1 80 ? 13.083 3.957 -12.709 1.00 97.81 80 ILE A CA 1
ATOM 632 C C . ILE A 1 80 ? 12.778 4.776 -13.974 1.00 97.81 80 ILE A C 1
ATOM 634 O O . ILE A 1 80 ? 11.618 4.925 -14.345 1.00 97.81 80 ILE A O 1
ATOM 638 N N . LYS A 1 81 ? 13.808 5.254 -14.689 1.00 96.00 81 LYS A N 1
ATOM 639 C CA . LYS A 1 81 ? 13.661 6.043 -15.927 1.00 96.00 81 LYS A CA 1
ATOM 640 C C . LYS A 1 81 ? 12.864 5.301 -16.985 1.00 96.00 81 LYS A C 1
ATOM 642 O O . LYS A 1 81 ? 11.982 5.884 -17.605 1.00 96.00 81 LYS A O 1
ATOM 647 N N . SER A 1 82 ? 13.148 4.014 -17.180 1.00 95.31 82 SER A N 1
ATOM 648 C CA . SER A 1 82 ? 12.461 3.199 -18.184 1.00 95.31 82 SER A CA 1
ATOM 649 C C . SER A 1 82 ? 10.948 3.181 -17.981 1.00 95.31 82 SER A C 1
ATOM 651 O O . SER A 1 82 ? 10.236 3.250 -18.978 1.00 95.31 82 SER A O 1
ATOM 653 N N . TYR A 1 83 ? 10.443 3.218 -16.740 1.00 95.00 83 TYR A N 1
ATOM 654 C CA . TYR A 1 83 ? 9.005 3.326 -16.470 1.00 95.00 83 TYR A CA 1
ATOM 655 C C . TYR A 1 83 ? 8.383 4.545 -17.165 1.00 95.00 83 TYR A C 1
ATOM 657 O O . TYR A 1 83 ? 7.448 4.391 -17.953 1.00 95.00 83 TYR A O 1
ATOM 665 N N . TYR A 1 84 ? 8.955 5.737 -16.967 1.00 91.25 84 TYR A N 1
ATOM 666 C CA . TYR A 1 84 ? 8.445 6.970 -17.571 1.00 91.25 84 TYR A CA 1
ATOM 667 C C . TYR A 1 84 ? 9.058 7.325 -18.935 1.00 91.25 84 TYR A C 1
ATOM 669 O O . TYR A 1 84 ? 8.723 8.354 -19.533 1.00 91.25 84 TYR A O 1
ATOM 677 N N . TRP A 1 85 ? 9.928 6.466 -19.476 1.00 93.19 85 TRP A N 1
ATOM 678 C CA . TRP A 1 85 ? 10.476 6.542 -20.839 1.00 93.19 85 TRP A CA 1
ATOM 679 C C . TRP A 1 85 ? 9.762 5.585 -21.802 1.00 93.19 85 TRP A C 1
ATOM 681 O O . TRP A 1 85 ? 10.236 5.345 -22.906 1.00 93.19 85 TRP A O 1
ATOM 691 N N . GLY A 1 86 ? 8.586 5.067 -21.449 1.00 85.81 86 GLY A N 1
ATOM 692 C CA . GLY A 1 86 ? 7.790 4.201 -22.329 1.00 85.81 86 GLY A CA 1
ATOM 693 C C . GLY A 1 86 ? 8.013 2.702 -22.121 1.00 85.81 86 GLY A C 1
ATOM 694 O O . GLY A 1 86 ? 7.543 1.902 -22.921 1.00 85.81 86 GLY A O 1
ATOM 695 N N . GLY A 1 87 ? 8.696 2.314 -21.046 1.00 90.31 87 GLY A N 1
ATOM 696 C CA . GLY A 1 87 ? 8.776 0.943 -20.562 1.00 90.31 87 GLY A CA 1
ATOM 697 C C . GLY A 1 87 ? 9.898 0.100 -21.166 1.00 90.31 87 GLY A C 1
ATOM 698 O O . GLY A 1 87 ? 10.876 0.593 -21.730 1.00 90.31 87 GLY A O 1
ATOM 699 N N . VAL A 1 88 ? 9.749 -1.215 -20.992 1.00 90.75 88 VAL A N 1
ATOM 700 C CA . VAL A 1 88 ? 10.701 -2.240 -21.441 1.00 90.75 88 VAL A CA 1
ATOM 701 C C . VAL A 1 88 ? 10.935 -2.134 -22.947 1.00 90.75 88 VAL A C 1
ATOM 703 O O . VAL A 1 88 ? 9.990 -2.060 -23.726 1.00 90.75 88 VAL A O 1
ATOM 706 N N . GLY A 1 89 ? 12.200 -2.138 -23.364 1.00 88.50 89 GLY A N 1
ATOM 707 C CA . GLY A 1 89 ? 12.588 -2.100 -24.776 1.00 88.50 89 GLY A CA 1
ATOM 708 C C . GLY A 1 89 ? 12.408 -0.738 -25.454 1.00 88.50 89 GLY A C 1
ATOM 709 O O . GLY A 1 89 ? 12.826 -0.580 -26.604 1.00 88.50 89 GLY A O 1
ATOM 710 N N . SER A 1 90 ? 11.847 0.258 -24.760 1.00 88.88 90 SER A N 1
ATOM 711 C CA . SER A 1 90 ? 11.606 1.580 -25.331 1.00 88.88 90 SER A CA 1
ATOM 712 C C . SER A 1 90 ? 12.901 2.255 -25.776 1.00 88.88 90 SER A C 1
ATOM 714 O O . SER A 1 90 ? 13.916 2.272 -25.067 1.00 88.88 90 SER A O 1
ATOM 716 N N . LYS A 1 91 ? 12.848 2.863 -26.966 1.00 84.81 91 LYS A N 1
ATOM 717 C CA . LYS A 1 91 ? 13.944 3.670 -27.505 1.00 84.81 91 LYS A CA 1
ATOM 718 C C . LYS A 1 91 ? 13.868 5.149 -27.127 1.00 84.81 91 LYS A C 1
ATOM 720 O O . LYS A 1 91 ? 14.813 5.877 -27.430 1.00 84.81 91 LYS A O 1
ATOM 725 N N . ASN A 1 92 ? 12.806 5.572 -26.442 1.00 87.50 92 ASN A N 1
ATOM 726 C CA . ASN A 1 92 ? 12.607 6.977 -26.107 1.00 87.50 92 ASN A CA 1
ATOM 727 C C . ASN A 1 92 ? 13.729 7.487 -25.200 1.00 87.50 92 ASN A C 1
ATOM 729 O O . ASN A 1 92 ? 14.225 6.775 -24.323 1.00 87.50 92 ASN A O 1
ATOM 733 N N . TYR A 1 93 ? 14.100 8.739 -25.428 1.00 87.81 93 TYR A N 1
ATOM 734 C CA . TYR A 1 93 ? 15.069 9.476 -24.638 1.00 87.81 93 TYR A CA 1
ATOM 735 C C . TYR A 1 93 ? 14.445 10.814 -24.252 1.00 87.81 93 TYR A C 1
ATOM 737 O O . TYR A 1 93 ? 13.871 11.487 -25.106 1.00 87.81 93 TYR A O 1
ATOM 745 N N . LYS A 1 94 ? 14.528 11.167 -22.969 1.00 87.81 94 LYS A N 1
ATOM 746 C CA . LYS A 1 94 ? 13.947 12.391 -22.404 1.00 87.81 94 LYS A CA 1
ATOM 747 C C . LYS A 1 94 ? 15.019 13.125 -21.607 1.00 87.81 94 LYS A C 1
ATOM 749 O O . LYS A 1 94 ? 15.209 12.839 -20.421 1.00 87.81 94 LYS A O 1
ATOM 754 N N . ALA A 1 95 ? 15.755 14.004 -22.287 1.00 88.12 95 ALA A N 1
ATOM 755 C CA . ALA A 1 95 ? 16.950 14.674 -21.770 1.00 88.12 95 ALA A CA 1
ATOM 756 C C . ALA A 1 95 ? 16.699 15.399 -20.437 1.00 88.12 95 ALA A C 1
ATOM 758 O O . ALA A 1 95 ? 17.506 15.317 -19.516 1.00 88.12 95 ALA A O 1
ATOM 759 N N . GLU A 1 96 ? 15.539 16.037 -20.297 1.00 87.25 96 GLU A N 1
ATOM 760 C CA . GLU A 1 96 ? 15.109 16.771 -19.107 1.00 87.25 96 GLU A CA 1
ATOM 761 C C . GLU A 1 96 ? 15.012 15.886 -17.855 1.00 87.25 96 GLU A C 1
ATOM 763 O O . GLU A 1 96 ? 15.205 16.351 -16.731 1.00 87.25 96 GLU A O 1
ATOM 768 N N . THR A 1 97 ? 14.785 14.587 -18.053 1.00 89.44 97 THR A N 1
ATOM 769 C CA . THR A 1 97 ? 14.638 13.599 -16.979 1.00 89.44 97 THR A CA 1
ATOM 770 C C . THR A 1 97 ? 15.846 12.672 -16.817 1.00 89.44 97 THR A C 1
ATOM 772 O O . THR A 1 97 ? 15.836 11.781 -15.960 1.00 89.44 97 THR A O 1
ATOM 775 N N . ASP A 1 98 ? 16.899 12.869 -17.616 1.00 93.50 98 ASP A N 1
ATOM 776 C CA . ASP A 1 98 ? 18.104 12.044 -17.602 1.00 93.50 98 ASP A CA 1
ATOM 777 C C . ASP A 1 98 ? 19.044 12.460 -16.466 1.00 93.50 98 ASP A C 1
ATOM 779 O O . ASP A 1 98 ? 19.983 13.236 -16.628 1.00 93.50 98 ASP A O 1
ATOM 783 N N . LYS A 1 99 ? 18.747 11.965 -15.264 1.00 94.06 99 LYS A N 1
ATOM 784 C CA . LYS A 1 99 ? 19.517 12.250 -14.050 1.00 94.06 99 LYS A CA 1
ATOM 785 C C . LYS A 1 99 ? 20.206 10.990 -13.521 1.00 94.06 99 LYS A C 1
ATOM 787 O O . LYS A 1 99 ? 19.716 9.872 -13.705 1.00 94.06 99 LYS A O 1
ATOM 792 N N . SER A 1 1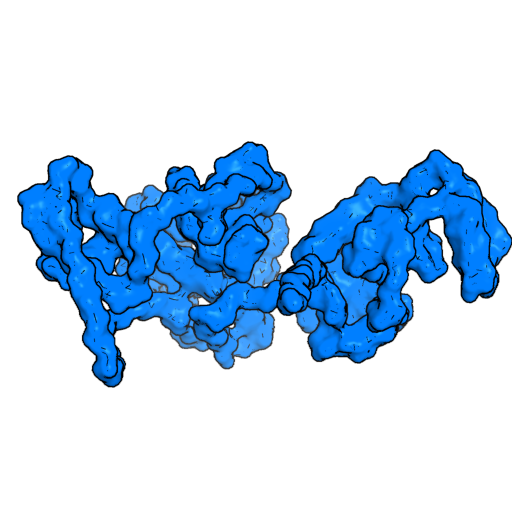00 ? 21.352 11.185 -12.867 1.00 96.19 100 SER A N 1
ATOM 793 C CA . SER A 1 100 ? 22.012 10.160 -12.044 1.00 96.19 100 SER A CA 1
ATOM 794 C C . SER A 1 100 ? 21.234 9.928 -10.745 1.00 96.19 100 SER A C 1
ATOM 796 O O . SER A 1 100 ? 20.312 10.685 -10.443 1.00 96.19 100 SER A O 1
ATOM 798 N N . ALA A 1 101 ? 21.607 8.919 -9.947 1.00 96.75 101 ALA A N 1
ATOM 799 C CA . ALA A 1 101 ? 20.957 8.672 -8.654 1.00 96.75 101 ALA A CA 1
ATOM 800 C C . ALA A 1 101 ? 21.054 9.914 -7.753 1.00 96.75 101 ALA A C 1
ATOM 802 O O . ALA A 1 101 ? 20.053 10.390 -7.223 1.00 96.75 101 ALA A O 1
ATOM 803 N N . ASN A 1 102 ? 22.248 10.506 -7.680 1.00 97.75 102 ASN A N 1
ATOM 804 C CA . ASN A 1 102 ? 22.503 11.745 -6.946 1.00 97.75 102 ASN A CA 1
ATOM 805 C C . ASN A 1 102 ? 21.747 12.925 -7.554 1.00 97.75 102 ASN A C 1
ATOM 807 O O . ASN A 1 102 ? 21.174 13.724 -6.824 1.00 97.75 102 ASN A O 1
ATOM 811 N N . GLY A 1 103 ? 21.683 13.011 -8.884 1.00 96.75 103 GLY A N 1
ATOM 812 C CA . GLY A 1 103 ? 20.911 14.043 -9.569 1.00 96.75 103 GLY A CA 1
ATOM 813 C C . GLY A 1 103 ? 19.408 13.943 -9.290 1.00 96.75 103 GLY A C 1
ATOM 814 O O . GLY A 1 103 ? 18.757 14.970 -9.118 1.00 96.75 103 GLY A O 1
ATOM 815 N N . MET A 1 104 ? 18.850 12.730 -9.207 1.00 96.12 104 MET A N 1
ATOM 816 C CA . MET A 1 104 ? 17.459 12.509 -8.798 1.00 96.12 104 MET A CA 1
ATOM 817 C C . MET A 1 104 ? 17.244 12.922 -7.342 1.00 96.12 104 MET A C 1
ATOM 819 O O . MET A 1 104 ? 16.298 13.651 -7.061 1.00 96.12 104 MET A O 1
ATOM 823 N N . PHE A 1 105 ? 18.141 12.521 -6.435 1.00 97.12 105 PHE A N 1
ATOM 824 C CA . PHE A 1 105 ? 18.094 12.929 -5.029 1.00 97.12 105 PHE A CA 1
ATOM 825 C C . PHE A 1 105 ? 18.177 14.449 -4.852 1.00 97.12 105 PHE A C 1
ATOM 827 O O . PHE A 1 105 ? 17.397 15.035 -4.103 1.00 97.12 105 PHE A O 1
ATOM 834 N N . GLN A 1 106 ? 19.070 15.120 -5.577 1.00 96.06 106 GLN A N 1
ATOM 835 C CA . GLN A 1 106 ? 19.200 16.577 -5.550 1.00 96.06 106 GLN A CA 1
ATOM 836 C C . GLN A 1 106 ? 17.945 17.267 -6.093 1.00 96.06 106 GLN A C 1
ATOM 838 O O . GLN A 1 106 ? 17.465 18.207 -5.466 1.00 96.06 106 GLN A O 1
ATOM 843 N N . ALA A 1 107 ? 17.389 16.769 -7.201 1.00 92.75 107 ALA A N 1
ATOM 844 C CA . ALA A 1 107 ? 16.203 17.338 -7.839 1.00 92.75 107 ALA A CA 1
ATOM 845 C C . ALA A 1 107 ? 14.891 17.077 -7.079 1.00 92.75 107 ALA A C 1
ATOM 847 O O . ALA A 1 107 ? 13.912 17.778 -7.319 1.00 92.75 107 ALA A O 1
ATOM 848 N N . ALA A 1 108 ? 14.844 16.082 -6.189 1.00 92.94 108 ALA A N 1
ATOM 849 C CA . ALA A 1 108 ? 13.656 15.795 -5.395 1.00 92.94 108 ALA A CA 1
ATOM 850 C C . ALA A 1 108 ? 13.337 16.934 -4.419 1.00 92.94 108 ALA A C 1
ATOM 852 O O . ALA A 1 108 ? 14.196 17.361 -3.638 1.00 92.94 108 ALA A O 1
ATOM 853 N N . THR A 1 109 ? 12.086 17.390 -4.468 1.00 85.38 109 THR A N 1
ATOM 854 C CA . THR A 1 109 ? 11.507 18.406 -3.579 1.00 85.38 109 THR A CA 1
ATOM 855 C C . THR A 1 109 ? 11.124 17.817 -2.224 1.00 85.38 109 THR A C 1
ATOM 857 O O . THR A 1 109 ? 11.312 18.464 -1.200 1.00 85.38 109 THR A O 1
ATOM 860 N N . GLU A 1 110 ? 10.661 16.566 -2.208 1.00 83.94 110 GLU A N 1
ATOM 861 C CA . GLU A 1 110 ? 10.332 15.815 -0.997 1.00 83.94 110 GLU A CA 1
ATOM 862 C C . GLU A 1 110 ? 11.308 14.650 -0.811 1.00 83.94 110 GLU A C 1
ATOM 864 O O . GLU A 1 110 ? 11.410 13.750 -1.651 1.00 83.94 110 GLU A O 1
ATOM 869 N N . LYS A 1 111 ? 12.045 14.690 0.299 1.00 93.19 111 LYS A N 1
ATOM 870 C CA . LYS A 1 111 ? 13.072 13.717 0.680 1.00 93.19 111 LYS A CA 1
ATOM 871 C C . LYS A 1 111 ? 13.380 13.832 2.167 1.00 93.19 111 LYS A C 1
ATOM 873 O O . LYS A 1 111 ? 13.128 14.873 2.769 1.00 93.19 111 LYS A O 1
ATOM 878 N N . GLY A 1 112 ? 13.970 12.796 2.746 1.00 83.19 112 GLY A N 1
ATOM 879 C CA . GLY A 1 112 ? 14.346 12.802 4.157 1.00 83.19 112 GLY A CA 1
ATOM 880 C C . GLY A 1 112 ? 15.328 11.693 4.523 1.00 83.19 112 GLY A C 1
ATOM 881 O O . GLY A 1 112 ? 15.634 10.846 3.682 1.00 83.19 112 GLY A O 1
ATOM 882 N N . PRO A 1 113 ? 15.854 11.696 5.759 1.00 84.88 113 PRO A N 1
ATOM 883 C CA . PRO A 1 113 ? 16.693 10.615 6.271 1.00 84.88 113 PRO A CA 1
ATOM 884 C C . PRO A 1 113 ? 15.968 9.263 6.221 1.00 84.88 113 PRO A C 1
ATOM 886 O O . PRO A 1 113 ? 14.754 9.199 6.380 1.00 84.88 113 PRO A O 1
ATOM 889 N N . ILE A 1 114 ? 16.688 8.155 6.025 1.00 89.75 114 ILE A N 1
ATOM 890 C CA . ILE A 1 114 ? 16.052 6.841 5.813 1.00 89.75 114 ILE A CA 1
ATOM 891 C C . ILE A 1 114 ? 15.175 6.389 6.988 1.00 89.75 114 ILE A C 1
ATOM 893 O O . ILE A 1 114 ? 14.187 5.690 6.792 1.00 89.75 114 ILE A O 1
ATOM 897 N N . ASN A 1 115 ? 15.514 6.795 8.213 1.00 72.81 115 ASN A N 1
ATOM 898 C CA . ASN A 1 115 ? 14.756 6.444 9.413 1.00 72.81 115 ASN A CA 1
ATOM 899 C C . ASN A 1 115 ? 13.390 7.150 9.485 1.00 72.81 115 ASN A C 1
ATOM 901 O O . ASN A 1 115 ? 12.579 6.787 10.330 1.00 72.81 115 ASN A O 1
ATOM 905 N N . THR A 1 116 ? 13.124 8.110 8.593 1.00 67.62 116 THR A N 1
ATOM 906 C CA . THR A 1 116 ? 11.818 8.757 8.412 1.00 67.62 116 THR A CA 1
ATOM 907 C C . THR A 1 116 ? 11.097 8.287 7.147 1.00 67.62 116 THR A C 1
ATOM 909 O O . THR A 1 116 ? 10.136 8.932 6.730 1.00 67.62 116 THR A O 1
ATOM 912 N N . LEU A 1 117 ? 11.553 7.193 6.514 1.00 70.31 117 LEU A N 1
ATOM 913 C CA . LEU A 1 117 ? 10.942 6.641 5.302 1.00 70.31 117 LEU A CA 1
ATOM 914 C C . LEU A 1 117 ? 9.427 6.462 5.500 1.00 70.31 117 LEU A C 1
ATOM 916 O O . LEU A 1 117 ? 9.016 5.683 6.365 1.00 70.31 117 LEU A O 1
ATOM 920 N N . PRO A 1 118 ? 8.584 7.146 4.705 1.00 64.19 118 PRO A N 1
ATOM 921 C CA . PRO A 1 118 ? 7.148 6.963 4.798 1.00 64.19 118 PRO A CA 1
ATOM 922 C C . PRO A 1 118 ? 6.745 5.597 4.232 1.00 64.19 118 PRO A C 1
ATOM 924 O O . PRO A 1 118 ? 7.329 5.112 3.262 1.00 64.19 118 PRO A O 1
ATOM 927 N N . GLU A 1 119 ? 5.681 5.007 4.783 1.00 68.19 119 GLU A N 1
ATOM 928 C CA . GLU A 1 119 ? 5.094 3.757 4.280 1.00 68.19 119 GLU A CA 1
ATOM 929 C C . GLU A 1 119 ? 4.271 4.008 3.001 1.00 68.19 119 GLU A C 1
ATOM 931 O O . GLU A 1 119 ? 3.053 3.814 2.964 1.00 68.19 119 GLU A O 1
ATOM 936 N N . ILE A 1 120 ? 4.949 4.514 1.969 1.00 70.56 120 ILE A N 1
ATOM 937 C CA . ILE A 1 120 ? 4.406 4.882 0.661 1.00 70.56 120 ILE A CA 1
ATOM 938 C C . ILE A 1 120 ? 5.191 4.101 -0.402 1.00 70.56 120 ILE A C 1
ATOM 940 O O . ILE A 1 120 ? 6.300 4.496 -0.777 1.00 70.56 120 ILE A O 1
ATOM 944 N N . PRO A 1 121 ? 4.646 2.977 -0.897 1.00 79.56 121 PRO A N 1
ATOM 945 C CA . PRO A 1 121 ? 5.231 2.260 -2.020 1.00 79.56 121 PRO A CA 1
ATOM 946 C C . PRO A 1 121 ? 5.418 3.171 -3.245 1.00 79.56 121 PRO A C 1
ATOM 948 O O . PRO A 1 121 ? 4.555 3.981 -3.573 1.00 79.56 121 PRO A O 1
ATOM 951 N N . GLY A 1 122 ? 6.555 3.033 -3.925 1.00 83.94 122 GLY A N 1
ATOM 952 C CA . GLY A 1 122 ? 6.960 3.851 -5.071 1.00 83.94 122 GLY A CA 1
ATOM 953 C C . GLY A 1 122 ? 7.868 5.027 -4.701 1.00 83.94 122 GLY A C 1
ATOM 954 O O . GLY A 1 122 ? 8.451 5.648 -5.592 1.00 83.94 122 GLY A O 1
ATOM 955 N N . VAL A 1 123 ? 8.035 5.334 -3.408 1.00 93.00 123 VAL A N 1
ATOM 956 C CA . VAL A 1 123 ? 9.113 6.221 -2.935 1.00 93.00 123 VAL A CA 1
ATOM 957 C C . VAL A 1 123 ? 10.454 5.552 -3.209 1.00 93.00 123 VAL A C 1
ATOM 959 O O . VAL A 1 123 ? 10.594 4.336 -3.078 1.00 93.00 123 VAL A O 1
ATOM 962 N N . CYS A 1 124 ? 11.454 6.333 -3.604 1.00 98.12 124 CYS A N 1
ATOM 963 C CA . CYS A 1 124 ? 12.788 5.800 -3.810 1.00 98.12 124 CYS A CA 1
ATOM 964 C C . CYS A 1 124 ? 13.593 5.846 -2.511 1.00 98.12 124 CYS A C 1
ATOM 966 O O . CYS A 1 124 ? 13.498 6.798 -1.739 1.00 98.12 124 CYS A O 1
ATOM 968 N N . VAL A 1 125 ? 14.435 4.843 -2.305 1.00 98.06 125 VAL A N 1
ATOM 969 C CA . VAL A 1 125 ? 15.472 4.826 -1.268 1.00 98.06 125 VAL A CA 1
ATOM 970 C C . VAL A 1 125 ? 16.819 5.079 -1.924 1.00 98.06 125 VAL A C 1
ATOM 972 O O . VAL A 1 125 ? 17.050 4.668 -3.062 1.00 98.06 125 VAL A O 1
ATOM 975 N N . TRP A 1 126 ? 17.689 5.802 -1.236 1.00 98.56 126 TRP A N 1
ATOM 976 C CA . TRP A 1 126 ? 18.905 6.351 -1.811 1.00 98.56 126 TRP A CA 1
ATOM 977 C C . TRP A 1 126 ? 20.087 6.252 -0.850 1.00 98.56 126 TRP A C 1
ATOM 979 O O . TRP A 1 126 ? 19.959 6.369 0.373 1.00 98.56 126 TRP A O 1
ATOM 989 N N . LEU A 1 127 ? 21.250 6.009 -1.441 1.00 96.81 127 LEU A N 1
ATOM 990 C CA . LEU A 1 127 ? 22.571 6.202 -0.857 1.00 96.81 127 LEU A CA 1
ATOM 991 C C . LEU A 1 127 ? 23.481 6.754 -1.955 1.00 96.81 127 LEU A C 1
ATOM 993 O O . LEU A 1 127 ? 23.129 6.685 -3.132 1.00 96.81 127 LEU A O 1
ATOM 997 N N . ASP A 1 128 ? 24.641 7.293 -1.596 1.00 96.31 128 ASP A N 1
ATOM 998 C CA . ASP A 1 128 ? 25.492 7.978 -2.570 1.00 96.31 128 ASP A CA 1
ATOM 999 C C . ASP A 1 128 ? 25.829 7.100 -3.791 1.00 96.31 128 ASP A C 1
ATOM 1001 O O . ASP A 1 128 ? 26.391 6.011 -3.676 1.00 96.31 128 ASP A O 1
ATOM 1005 N N . GLY A 1 129 ? 25.415 7.561 -4.972 1.00 95.62 129 GLY A N 1
ATOM 1006 C CA . GLY A 1 129 ? 25.588 6.879 -6.253 1.00 95.62 129 GLY A CA 1
ATOM 1007 C C . GLY A 1 129 ? 24.557 5.794 -6.588 1.00 95.62 129 GLY A C 1
ATOM 1008 O O . GLY A 1 129 ? 24.623 5.244 -7.688 1.00 95.62 129 GLY A O 1
ATOM 1009 N N . HIS A 1 130 ? 23.589 5.489 -5.715 1.00 97.62 130 HIS A N 1
ATOM 1010 C CA . HIS A 1 130 ? 22.678 4.353 -5.903 1.00 97.62 130 HIS A CA 1
ATOM 1011 C C . HIS A 1 130 ? 21.238 4.624 -5.450 1.00 97.62 130 HIS A C 1
ATOM 1013 O O . HIS A 1 130 ? 20.980 5.407 -4.540 1.00 97.62 130 HIS A O 1
ATOM 1019 N N . ILE A 1 131 ? 20.276 3.962 -6.093 1.00 98.38 131 ILE A N 1
ATOM 1020 C CA . ILE A 1 131 ? 18.846 4.174 -5.845 1.00 98.38 131 ILE A CA 1
ATOM 1021 C C . ILE A 1 131 ? 18.060 2.866 -5.991 1.00 98.38 131 ILE A C 1
ATOM 1023 O O . ILE A 1 131 ? 18.390 2.016 -6.818 1.00 98.38 131 ILE A O 1
ATOM 1027 N N . GLY A 1 132 ? 17.008 2.717 -5.196 1.00 98.19 132 GLY A N 1
ATOM 1028 C CA . GLY A 1 132 ? 16.040 1.626 -5.284 1.00 98.19 132 GLY A CA 1
ATOM 1029 C C . GLY A 1 132 ? 14.617 2.141 -5.095 1.00 98.19 132 GLY A C 1
ATOM 1030 O O . GLY A 1 132 ? 14.416 3.285 -4.697 1.00 98.19 132 GLY A O 1
ATOM 1031 N N . VAL A 1 133 ? 13.626 1.300 -5.371 1.00 98.31 133 VAL A N 1
ATOM 1032 C CA . VAL A 1 133 ? 12.201 1.612 -5.208 1.00 98.31 133 VAL A CA 1
ATOM 1033 C C . VAL A 1 133 ? 11.660 0.858 -4.001 1.00 98.31 133 VAL A C 1
ATOM 1035 O O . VAL A 1 133 ? 11.667 -0.373 -3.984 1.00 98.31 133 VAL A O 1
ATOM 1038 N N . TYR A 1 134 ? 11.178 1.585 -2.997 1.00 92.62 134 TYR A N 1
ATOM 1039 C CA . TYR A 1 134 ? 10.479 1.009 -1.854 1.00 92.62 134 TYR A CA 1
ATOM 1040 C C . TYR A 1 134 ? 9.127 0.452 -2.299 1.00 92.62 134 TYR A C 1
ATOM 1042 O O . TYR A 1 134 ? 8.348 1.154 -2.939 1.00 92.62 134 TYR A O 1
ATOM 1050 N N . ILE A 1 135 ? 8.827 -0.804 -1.974 1.00 82.44 135 ILE A N 1
ATOM 1051 C CA . ILE A 1 135 ? 7.571 -1.461 -2.381 1.00 82.44 135 ILE A CA 1
ATOM 1052 C C . ILE A 1 135 ? 6.639 -1.770 -1.200 1.00 82.44 135 ILE A C 1
ATOM 1054 O O . ILE A 1 135 ? 5.641 -2.471 -1.386 1.00 82.44 135 ILE A O 1
ATOM 1058 N N . GLY A 1 136 ? 6.949 -1.229 -0.019 1.00 69.38 136 GLY A N 1
ATOM 1059 C CA . GLY A 1 136 ? 6.221 -1.454 1.230 1.00 69.38 136 GLY A CA 1
ATOM 1060 C C . GLY A 1 136 ? 6.802 -2.584 2.082 1.00 69.38 136 GLY A C 1
ATOM 1061 O O . GLY A 1 136 ? 7.566 -3.420 1.596 1.00 69.38 136 GLY A O 1
ATOM 1062 N N . ASN A 1 137 ? 6.422 -2.617 3.359 1.00 67.50 137 ASN A N 1
ATOM 1063 C CA . ASN A 1 137 ? 6.778 -3.655 4.333 1.00 67.50 137 ASN A CA 1
ATOM 1064 C C . ASN A 1 137 ? 8.291 -3.912 4.455 1.00 67.50 137 ASN A C 1
ATOM 1066 O O . ASN A 1 137 ? 8.737 -5.056 4.566 1.00 67.50 137 ASN A O 1
ATOM 1070 N N . GLY A 1 138 ? 9.104 -2.855 4.399 1.00 69.69 138 GLY A N 1
ATOM 1071 C CA . GLY A 1 138 ? 10.560 -2.969 4.502 1.00 69.69 138 GLY A CA 1
ATOM 1072 C C . GLY A 1 138 ? 11.229 -3.610 3.281 1.00 69.69 138 GLY A C 1
ATOM 1073 O O . GLY A 1 138 ? 12.385 -4.017 3.382 1.00 69.69 138 GLY A O 1
ATOM 1074 N N . LEU A 1 139 ? 10.539 -3.725 2.142 1.00 80.50 139 LEU A N 1
ATOM 1075 C CA . LEU A 1 139 ? 11.069 -4.325 0.916 1.00 80.50 139 LEU A CA 1
ATOM 1076 C C . LEU A 1 139 ? 11.407 -3.265 -0.135 1.00 80.50 139 LEU A C 1
ATOM 1078 O O . LEU A 1 139 ? 10.704 -2.267 -0.301 1.00 80.50 139 LEU A O 1
ATOM 1082 N N . VAL A 1 140 ? 12.478 -3.519 -0.882 1.00 96.25 140 VAL A N 1
ATOM 1083 C CA . VAL A 1 140 ? 13.009 -2.639 -1.926 1.00 96.25 140 VAL A CA 1
ATOM 1084 C C . VAL A 1 140 ? 13.261 -3.462 -3.187 1.00 96.25 140 VAL A C 1
ATOM 1086 O O . VAL A 1 140 ? 13.756 -4.583 -3.107 1.00 96.25 140 VAL A O 1
ATOM 1089 N N . ILE A 1 141 ? 12.938 -2.914 -4.358 1.00 98.00 141 ILE A N 1
ATOM 1090 C CA . ILE A 1 141 ? 13.386 -3.450 -5.649 1.00 98.00 141 ILE A CA 1
ATOM 1091 C C . ILE A 1 141 ? 14.386 -2.476 -6.263 1.00 98.00 141 ILE A C 1
ATOM 1093 O O . ILE A 1 141 ? 14.133 -1.277 -6.360 1.00 98.00 141 ILE A O 1
ATOM 1097 N N . GLU A 1 142 ? 15.527 -2.992 -6.693 1.00 97.69 142 GLU A N 1
ATOM 1098 C CA . GLU A 1 142 ? 16.639 -2.214 -7.235 1.00 97.69 142 GLU A CA 1
ATOM 1099 C C . GLU A 1 142 ? 17.323 -2.984 -8.367 1.00 97.69 142 GLU A C 1
ATOM 1101 O O . GLU A 1 142 ? 17.187 -4.200 -8.448 1.00 97.69 142 GLU A O 1
ATOM 1106 N N . SER A 1 143 ? 18.079 -2.295 -9.226 1.00 98.12 143 SER A N 1
ATOM 1107 C CA . SER A 1 143 ? 19.031 -2.955 -10.131 1.00 98.12 143 SER A CA 1
ATOM 1108 C C . SER A 1 143 ? 20.446 -2.733 -9.619 1.00 98.12 143 SER A C 1
ATOM 1110 O O . SER A 1 143 ? 20.830 -1.590 -9.384 1.00 98.12 143 SER A O 1
ATOM 1112 N N . THR A 1 144 ? 21.235 -3.790 -9.435 1.00 96.62 144 THR A N 1
ATOM 1113 C CA . THR A 1 144 ? 22.591 -3.698 -8.871 1.00 96.62 144 THR A CA 1
ATOM 1114 C C . THR A 1 144 ? 23.542 -4.721 -9.491 1.00 96.62 144 THR A C 1
ATOM 1116 O O . THR A 1 144 ? 23.097 -5.737 -10.008 1.00 96.62 144 THR A O 1
ATOM 1119 N N . ASN A 1 145 ? 24.850 -4.460 -9.432 1.00 93.75 145 ASN A N 1
ATOM 1120 C CA . ASN A 1 145 ? 25.916 -5.419 -9.759 1.00 93.75 145 ASN A CA 1
ATOM 1121 C C . ASN A 1 145 ? 26.690 -5.887 -8.514 1.00 93.75 145 ASN A C 1
ATOM 1123 O O . ASN A 1 145 ? 27.807 -6.397 -8.623 1.00 93.75 145 ASN A O 1
ATOM 1127 N N . ASN A 1 146 ? 26.145 -5.638 -7.324 1.00 90.69 146 ASN A N 1
ATOM 1128 C CA . ASN A 1 146 ? 26.752 -6.074 -6.080 1.00 90.69 146 ASN A CA 1
ATOM 1129 C C . ASN A 1 146 ? 26.538 -7.583 -5.921 1.00 90.69 146 ASN A C 1
ATOM 1131 O O . ASN A 1 146 ? 25.405 -8.043 -5.784 1.00 90.69 146 ASN A O 1
ATOM 1135 N N . THR A 1 147 ? 27.636 -8.336 -5.880 1.00 83.62 147 THR A N 1
ATOM 1136 C CA . THR A 1 147 ? 27.649 -9.806 -5.837 1.00 83.62 147 THR A CA 1
ATOM 1137 C C . THR A 1 147 ? 26.885 -10.409 -4.659 1.00 83.62 147 THR A C 1
ATOM 1139 O O . THR A 1 147 ? 26.476 -11.562 -4.748 1.00 83.62 147 THR A O 1
ATOM 1142 N N . ARG A 1 148 ? 26.640 -9.649 -3.581 1.00 87.44 148 ARG A N 1
ATOM 1143 C CA . ARG A 1 148 ? 25.784 -10.078 -2.463 1.00 87.44 148 ARG A CA 1
ATOM 1144 C C . ARG A 1 148 ? 24.301 -10.152 -2.839 1.00 87.44 148 ARG A C 1
ATOM 1146 O O . ARG A 1 148 ? 23.578 -10.959 -2.266 1.00 87.44 148 ARG A O 1
ATOM 1153 N N . PHE A 1 149 ? 23.841 -9.285 -3.736 1.00 86.25 149 PHE A N 1
ATOM 1154 C CA . PHE A 1 149 ? 22.415 -9.071 -4.007 1.00 86.25 149 PHE A CA 1
ATOM 1155 C C . PHE A 1 149 ? 21.994 -9.548 -5.395 1.00 86.25 149 PHE A C 1
ATOM 1157 O O . PHE A 1 149 ? 20.874 -10.024 -5.563 1.00 86.25 149 PHE A O 1
ATOM 1164 N N . GLY A 1 150 ? 22.885 -9.444 -6.380 1.00 87.38 150 GLY A N 1
ATOM 1165 C CA . GLY A 1 150 ? 22.624 -9.897 -7.737 1.00 87.38 150 GLY A CA 1
ATOM 1166 C C . GLY A 1 150 ? 23.347 -9.074 -8.795 1.00 87.38 150 GLY A C 1
ATOM 1167 O O . GLY A 1 150 ? 24.165 -8.200 -8.505 1.00 87.38 150 GLY A O 1
ATOM 1168 N N . ASP A 1 151 ? 23.030 -9.389 -10.044 1.00 94.81 151 ASP A N 1
ATOM 1169 C CA . ASP A 1 151 ? 23.562 -8.737 -11.235 1.00 94.81 151 ASP A CA 1
ATOM 1170 C C . ASP A 1 151 ? 22.410 -8.414 -12.189 1.00 94.81 151 ASP A C 1
ATOM 1172 O O . ASP A 1 151 ? 22.154 -9.137 -13.144 1.00 94.81 151 ASP A O 1
ATOM 1176 N N . GLY A 1 152 ? 21.675 -7.350 -11.878 1.00 97.62 152 GLY A N 1
ATOM 1177 C CA . GLY A 1 152 ? 20.407 -6.986 -12.508 1.00 97.62 152 GLY A CA 1
ATOM 1178 C C . GLY A 1 152 ? 19.375 -6.562 -11.467 1.00 97.62 152 GLY A C 1
ATOM 1179 O O . GLY A 1 152 ? 19.732 -6.160 -10.357 1.00 97.62 152 GLY A O 1
ATOM 1180 N N . VAL A 1 153 ? 18.096 -6.646 -11.831 1.00 98.44 153 VAL A N 1
ATOM 1181 C CA . VAL A 1 153 ? 16.972 -6.321 -10.949 1.00 98.44 153 VAL A CA 1
ATOM 1182 C C . VAL A 1 153 ? 16.809 -7.404 -9.889 1.00 98.44 153 VAL A C 1
ATOM 1184 O O . VAL A 1 153 ? 16.634 -8.578 -10.204 1.00 98.44 153 VAL A O 1
ATOM 1187 N N . CYS A 1 154 ? 16.818 -7.000 -8.625 1.00 97.06 154 CYS A N 1
ATOM 1188 C CA . CYS A 1 154 ? 16.651 -7.870 -7.472 1.00 97.06 154 CYS A CA 1
ATOM 1189 C C . CYS A 1 154 ? 15.740 -7.223 -6.422 1.00 97.06 154 CYS A C 1
ATOM 1191 O O . CYS A 1 154 ? 15.536 -6.007 -6.410 1.00 97.06 154 CYS A O 1
ATOM 1193 N N . GLN A 1 155 ? 15.212 -8.046 -5.516 1.00 95.69 155 GLN A N 1
ATOM 1194 C CA . GLN A 1 155 ? 14.504 -7.581 -4.329 1.00 95.69 155 GLN A CA 1
ATOM 1195 C C . GLN A 1 155 ? 15.418 -7.723 -3.115 1.00 95.69 155 GLN A C 1
ATOM 1197 O O . GLN A 1 155 ? 15.938 -8.806 -2.853 1.00 95.69 155 GLN A O 1
ATOM 1202 N N . THR A 1 156 ? 15.570 -6.647 -2.357 1.00 93.62 156 THR A N 1
ATOM 1203 C CA . THR A 1 156 ? 16.321 -6.603 -1.101 1.00 93.62 156 THR A CA 1
ATOM 1204 C C . THR A 1 156 ? 15.419 -6.129 0.032 1.00 93.62 156 THR A C 1
ATOM 1206 O O . THR A 1 156 ? 14.321 -5.605 -0.185 1.00 93.62 156 THR A O 1
ATOM 1209 N N . LYS A 1 157 ? 15.846 -6.348 1.274 1.00 88.06 157 LYS A N 1
ATOM 1210 C CA . LYS A 1 157 ? 15.240 -5.691 2.431 1.00 88.06 157 LYS A CA 1
ATOM 1211 C C . LYS A 1 157 ? 15.863 -4.316 2.601 1.00 88.06 157 LYS A C 1
ATOM 1213 O O . LYS A 1 157 ? 17.048 -4.117 2.343 1.00 88.06 157 LYS A O 1
ATOM 1218 N N . LEU A 1 158 ? 15.089 -3.383 3.138 1.00 82.31 158 LEU A N 1
ATOM 1219 C CA . LEU A 1 158 ? 15.577 -2.067 3.533 1.00 82.31 158 LEU A CA 1
ATOM 1220 C C . LEU A 1 158 ? 16.787 -2.184 4.478 1.00 82.31 158 LEU A C 1
ATOM 1222 O O . LEU A 1 158 ? 17.741 -1.431 4.350 1.00 82.31 158 LEU A O 1
ATOM 1226 N N . SER A 1 159 ? 16.788 -3.182 5.365 1.00 88.12 159 SER A N 1
ATOM 1227 C CA . SER A 1 159 ? 17.883 -3.464 6.301 1.00 88.12 159 SER A CA 1
ATOM 1228 C C . SER A 1 159 ? 19.138 -4.072 5.667 1.00 88.12 159 SER A C 1
ATOM 1230 O O . SER A 1 159 ? 20.162 -4.172 6.335 1.00 88.12 159 SER A O 1
ATOM 1232 N N . ASP A 1 160 ? 19.081 -4.539 4.417 1.00 88.62 160 ASP A N 1
ATOM 1233 C CA . ASP A 1 160 ? 20.219 -5.225 3.791 1.00 88.62 160 ASP A CA 1
ATOM 1234 C C . ASP A 1 160 ? 21.324 -4.253 3.355 1.00 88.62 160 ASP A C 1
ATOM 1236 O O . ASP A 1 160 ? 22.472 -4.666 3.149 1.00 88.62 160 ASP A O 1
ATOM 1240 N N . ARG A 1 161 ? 20.986 -2.965 3.227 1.00 89.56 161 ARG A N 1
ATOM 1241 C CA . ARG A 1 161 ? 21.890 -1.886 2.829 1.00 89.56 161 ARG A CA 1
ATOM 1242 C C . ARG A 1 161 ? 21.833 -0.729 3.814 1.00 89.56 161 ARG A C 1
ATOM 1244 O O . ARG A 1 161 ? 20.800 -0.449 4.410 1.00 89.56 161 ARG A O 1
ATOM 1251 N N . ASN A 1 162 ? 22.927 0.023 3.866 1.00 93.19 162 ASN A N 1
ATOM 1252 C CA . ASN A 1 162 ? 23.010 1.286 4.595 1.00 93.19 162 ASN A CA 1
ATOM 1253 C C . ASN A 1 162 ? 22.412 2.424 3.754 1.00 93.19 162 ASN A C 1
ATOM 1255 O O . ASN A 1 162 ? 23.108 3.376 3.401 1.00 93.19 162 ASN A O 1
ATOM 1259 N N . TRP A 1 163 ? 21.140 2.289 3.366 1.00 96.75 163 TRP A N 1
ATOM 1260 C CA . TRP A 1 163 ? 20.391 3.392 2.765 1.00 96.75 163 TRP A CA 1
ATOM 1261 C C . TRP A 1 163 ? 20.461 4.600 3.698 1.00 96.75 163 TRP A C 1
ATOM 1263 O O . TRP A 1 163 ? 20.363 4.441 4.911 1.00 96.75 163 TRP A O 1
ATOM 1273 N N . THR A 1 164 ? 20.661 5.798 3.158 1.00 96.50 164 THR A N 1
ATOM 1274 C CA . THR A 1 164 ? 20.829 6.999 3.989 1.00 96.50 164 THR A CA 1
ATOM 1275 C C . THR A 1 164 ? 19.608 7.899 3.933 1.00 96.50 164 THR A C 1
ATOM 1277 O O . THR A 1 164 ? 19.285 8.535 4.934 1.00 96.50 164 THR A O 1
ATOM 1280 N N . HIS A 1 165 ? 18.898 7.919 2.801 1.00 97.75 165 HIS A N 1
ATOM 1281 C CA . HIS A 1 165 ? 17.755 8.798 2.581 1.00 97.75 165 HIS A CA 1
ATOM 1282 C C . HIS A 1 165 ? 16.657 8.135 1.751 1.00 97.75 165 HIS A C 1
ATOM 1284 O O . HIS A 1 165 ? 16.881 7.147 1.054 1.00 97.75 165 HIS A O 1
ATOM 1290 N N . TRP A 1 166 ? 15.471 8.728 1.784 1.00 97.06 166 TRP A N 1
ATOM 1291 C CA . TRP A 1 166 ? 14.389 8.477 0.841 1.00 97.06 166 TRP A CA 1
ATOM 1292 C C . TRP A 1 166 ? 14.093 9.736 0.023 1.00 97.06 166 TRP A C 1
ATOM 1294 O O . TRP A 1 166 ? 14.416 10.844 0.452 1.00 97.06 166 TRP A O 1
ATOM 1304 N N . LEU A 1 167 ? 13.478 9.577 -1.150 1.00 97.50 167 LEU A N 1
ATOM 1305 C CA . LEU A 1 167 ? 12.992 10.680 -1.982 1.00 97.50 167 LEU A CA 1
ATOM 1306 C C . LEU A 1 167 ? 11.728 10.305 -2.771 1.00 97.50 167 LEU A C 1
ATOM 1308 O O . LEU A 1 167 ? 11.567 9.162 -3.205 1.00 97.50 167 LEU A O 1
ATOM 1312 N N . LYS A 1 168 ? 10.872 11.289 -3.045 1.00 90.19 168 LYS A N 1
ATOM 1313 C CA . LYS A 1 168 ? 9.892 11.204 -4.134 1.00 90.19 168 LYS A CA 1
ATOM 1314 C C . LYS A 1 168 ? 10.591 11.520 -5.461 1.00 90.19 168 LYS A C 1
ATOM 1316 O O . LYS A 1 168 ? 11.259 12.545 -5.595 1.00 90.19 168 LYS A O 1
ATOM 1321 N N . CYS A 1 169 ? 10.482 10.629 -6.444 1.00 93.31 169 CYS A N 1
ATOM 1322 C CA . CYS A 1 169 ? 11.041 10.833 -7.778 1.00 93.31 169 CYS A CA 1
ATOM 1323 C C . CYS A 1 169 ? 10.353 12.036 -8.461 1.00 93.31 169 CYS A C 1
ATOM 1325 O O . CYS A 1 169 ? 9.134 12.013 -8.601 1.00 93.31 169 CYS A O 1
ATOM 1327 N N . PRO A 1 170 ? 11.090 13.052 -8.954 1.00 86.69 170 PRO A N 1
ATOM 1328 C CA . PRO A 1 170 ? 10.496 14.290 -9.488 1.00 86.69 170 PRO A CA 1
ATOM 1329 C C . PRO A 1 170 ? 9.517 14.130 -10.662 1.00 86.69 170 PRO A C 1
ATOM 1331 O O . PRO A 1 170 ? 8.797 15.066 -10.990 1.00 86.69 170 PRO A O 1
ATOM 1334 N N . TYR A 1 171 ? 9.527 12.977 -11.333 1.00 88.12 171 TYR A N 1
ATOM 1335 C CA . TYR A 1 171 ? 8.742 12.707 -12.546 1.00 88.12 171 TYR A CA 1
ATOM 1336 C C . TYR A 1 171 ? 7.622 11.699 -12.317 1.00 88.12 171 TYR A C 1
ATOM 1338 O O . TYR A 1 171 ? 7.067 11.157 -13.273 1.00 88.12 171 TYR A O 1
ATOM 1346 N N . ILE A 1 172 ? 7.354 11.399 -11.050 1.00 86.31 172 ILE A N 1
ATOM 1347 C CA . ILE A 1 172 ? 6.333 10.462 -10.628 1.00 86.31 172 ILE A CA 1
ATOM 1348 C C . ILE A 1 172 ? 5.329 11.221 -9.781 1.00 86.31 172 ILE A C 1
ATOM 1350 O O . ILE A 1 172 ? 5.690 11.950 -8.861 1.00 86.31 172 ILE A O 1
ATOM 1354 N N . GLU A 1 173 ? 4.059 11.020 -10.096 1.00 77.94 173 GLU A N 1
ATOM 1355 C CA . GLU A 1 173 ? 2.959 11.454 -9.263 1.00 77.94 173 GLU A CA 1
ATOM 1356 C C . GLU A 1 173 ? 2.848 10.507 -8.079 1.00 77.94 173 GLU A C 1
ATOM 1358 O O . GLU A 1 173 ? 2.566 9.310 -8.198 1.00 77.94 173 GLU A O 1
ATOM 1363 N N . TYR A 1 174 ? 3.111 11.067 -6.912 1.00 66.69 174 TYR A N 1
ATOM 1364 C CA . TYR A 1 174 ? 2.803 10.428 -5.657 1.00 66.69 174 TYR A CA 1
ATOM 1365 C C . TYR A 1 174 ? 1.386 10.837 -5.344 1.00 66.69 174 TYR A C 1
ATOM 1367 O O . TYR A 1 174 ? 1.123 12.015 -5.125 1.00 66.69 174 TYR A O 1
ATOM 1375 N N . GLU A 1 175 ? 0.483 9.864 -5.396 1.00 58.06 175 GLU A N 1
ATOM 1376 C CA . GLU A 1 175 ? -0.865 10.052 -4.891 1.00 58.06 175 GLU A CA 1
ATOM 1377 C C . GLU A 1 175 ? -0.701 10.545 -3.451 1.00 58.06 175 GLU A C 1
ATOM 1379 O O . GLU A 1 175 ? -0.117 9.845 -2.612 1.00 58.06 175 GLU A O 1
ATOM 1384 N N . ASP A 1 176 ? -1.105 11.794 -3.203 1.00 38.81 176 ASP A N 1
ATOM 1385 C CA . ASP A 1 176 ? -1.183 12.309 -1.850 1.00 38.81 176 ASP A CA 1
ATOM 1386 C C . ASP A 1 176 ? -1.944 11.286 -1.016 1.00 38.81 176 ASP A C 1
ATOM 1388 O O . ASP A 1 176 ? -2.854 10.596 -1.494 1.00 38.81 176 ASP A O 1
ATOM 1392 N N . GLN A 1 177 ? -1.514 11.157 0.237 1.00 40.62 177 GLN A N 1
ATOM 1393 C CA . GLN A 1 177 ? -2.258 10.422 1.246 1.00 40.62 177 GLN A CA 1
ATOM 1394 C C . GLN A 1 177 ? -3.750 10.701 1.070 1.00 40.62 177 GLN A C 1
ATOM 1396 O O . GLN A 1 177 ? -4.103 11.842 0.782 1.00 40.62 177 GLN A O 1
ATOM 1401 N N . ALA A 1 178 ? -4.548 9.635 1.188 1.00 39.19 178 ALA A N 1
ATOM 1402 C CA . ALA A 1 178 ? -6.004 9.577 1.076 1.00 39.19 178 ALA A CA 1
ATOM 1403 C C . ALA A 1 178 ? -6.703 10.954 1.100 1.00 39.19 178 ALA A C 1
ATOM 1405 O O . ALA A 1 178 ? -6.403 11.751 1.983 1.00 39.19 178 ALA A O 1
ATOM 1406 N N . PRO A 1 179 ? -7.649 11.202 0.173 1.00 36.72 179 PRO A N 1
ATOM 1407 C CA . PRO A 1 179 ? -8.119 12.536 -0.235 1.00 36.72 179 PRO A CA 1
ATOM 1408 C C . PRO A 1 179 ? -8.125 13.583 0.886 1.00 36.72 179 PRO A C 1
ATOM 1410 O O . PRO A 1 179 ? -8.641 13.333 1.975 1.00 36.72 179 PRO A O 1
ATOM 1413 N N . SER A 1 180 ? -7.633 14.784 0.569 1.00 39.78 180 SER A N 1
ATOM 1414 C CA . SER A 1 180 ? -7.519 15.972 1.433 1.00 39.78 180 SER A CA 1
ATOM 1415 C C . SER A 1 180 ? -8.825 16.497 2.053 1.00 39.78 180 SER A C 1
ATOM 1417 O O . SER A 1 180 ? -8.827 17.584 2.622 1.00 39.78 180 SER A O 1
ATOM 1419 N N . ASP A 1 181 ? -9.927 15.760 1.955 1.00 46.25 181 ASP A N 1
ATOM 1420 C CA . ASP A 1 181 ? -11.274 16.186 2.345 1.00 46.25 181 ASP A CA 1
ATOM 1421 C C . ASP A 1 181 ? -11.589 15.909 3.829 1.00 46.25 181 ASP A C 1
ATOM 1423 O O . ASP A 1 181 ? -12.749 15.924 4.233 1.00 46.25 181 ASP A O 1
ATOM 1427 N N . GLY A 1 182 ? -10.575 15.632 4.654 1.00 56.41 182 GLY A N 1
ATOM 1428 C CA . GLY A 1 182 ? -10.726 15.341 6.081 1.00 56.41 182 GLY A CA 1
ATOM 1429 C C . GLY A 1 182 ? -9.858 16.231 6.978 1.00 56.41 182 GLY A C 1
ATOM 1430 O O . GLY A 1 182 ? -8.916 16.871 6.501 1.00 56.41 182 GLY A O 1
ATOM 1431 N N . PRO A 1 183 ? -10.147 16.280 8.291 1.00 73.75 183 PRO A N 1
ATOM 1432 C CA . PRO A 1 183 ? -9.272 16.942 9.260 1.00 73.75 183 PRO A CA 1
ATOM 1433 C C . PRO A 1 183 ? -7.856 16.344 9.217 1.00 73.75 183 PRO A C 1
ATOM 1435 O O . PRO A 1 183 ? -7.637 15.252 8.709 1.00 73.75 183 PRO A O 1
ATOM 1438 N N . LYS A 1 184 ? -6.868 17.033 9.788 1.00 75.19 184 LYS A N 1
ATOM 1439 C CA . LYS A 1 184 ? -5.526 16.466 9.994 1.00 75.19 184 LYS A CA 1
ATOM 1440 C C . LYS A 1 184 ? -5.284 16.245 11.478 1.00 75.19 184 LYS A C 1
ATOM 1442 O O . LYS A 1 184 ? -5.664 17.077 12.297 1.00 75.19 184 LYS A O 1
ATOM 1447 N N . ALA A 1 185 ? -4.615 15.150 11.825 1.00 80.50 185 ALA A N 1
ATOM 1448 C CA . ALA A 1 185 ? -4.162 14.900 13.184 1.00 80.50 185 ALA A CA 1
ATOM 1449 C C . ALA A 1 185 ? -3.136 15.964 13.599 1.00 80.50 185 ALA A C 1
ATOM 1451 O O . ALA A 1 185 ? -2.078 16.098 12.980 1.00 80.50 185 ALA A O 1
ATOM 1452 N N . THR A 1 186 ? -3.447 16.713 14.655 1.00 80.25 186 THR A N 1
ATOM 1453 C CA . THR A 1 186 ? -2.598 17.792 15.191 1.00 80.25 186 THR A CA 1
ATOM 1454 C C . THR A 1 186 ? -1.876 17.404 16.482 1.00 80.25 186 THR A C 1
ATOM 1456 O O . THR A 1 186 ? -0.938 18.088 16.883 1.00 80.25 186 THR A O 1
ATOM 1459 N N . VAL A 1 187 ? -2.265 16.290 17.110 1.00 85.88 187 VAL A N 1
ATOM 1460 C CA . VAL A 1 187 ? -1.742 15.818 18.401 1.00 85.88 187 VAL A CA 1
ATOM 1461 C C . VAL A 1 187 ? -1.037 14.469 18.230 1.00 85.88 187 VAL A C 1
ATOM 1463 O O . VAL A 1 187 ? -1.488 13.624 17.460 1.00 85.88 187 VAL A O 1
ATOM 1466 N N . GLY A 1 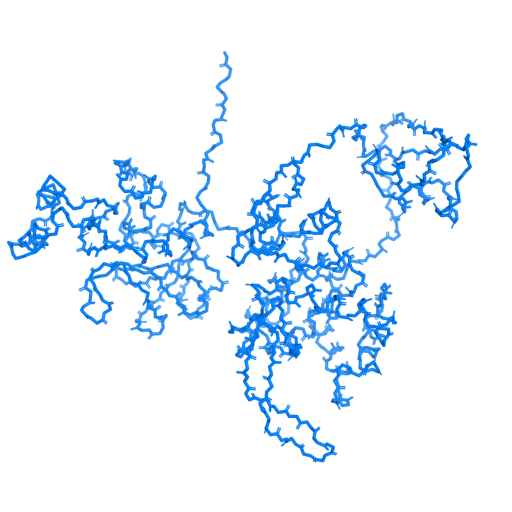188 ? 0.058 14.253 18.967 1.00 89.25 188 GLY A N 1
ATOM 1467 C CA . GLY A 1 188 ? 0.857 13.021 18.938 1.00 89.25 188 GLY A CA 1
ATOM 1468 C C . GLY A 1 188 ? 2.252 13.198 18.345 1.00 89.25 188 GLY A C 1
ATOM 1469 O O . GLY A 1 188 ? 2.609 14.280 17.881 1.00 89.25 188 GLY A O 1
ATOM 1470 N N . THR A 1 189 ? 3.044 12.122 18.356 1.00 86.88 189 THR A N 1
ATOM 1471 C CA . THR A 1 189 ? 4.325 12.086 17.624 1.00 86.88 189 THR A CA 1
ATOM 1472 C C . THR A 1 189 ? 4.082 12.120 16.112 1.00 86.88 189 THR A C 1
ATOM 1474 O O . THR A 1 189 ? 2.959 11.889 15.655 1.00 86.88 189 THR A O 1
ATOM 1477 N N . GLU A 1 190 ? 5.115 12.382 15.310 1.00 74.19 190 GLU A N 1
ATOM 1478 C CA . GLU A 1 190 ? 4.969 12.361 13.847 1.00 74.19 190 GLU A CA 1
ATOM 1479 C C . GLU A 1 190 ? 4.485 11.002 13.337 1.00 74.19 190 GLU A C 1
ATOM 1481 O O . GLU A 1 190 ? 3.579 10.940 12.511 1.00 74.19 190 GLU A O 1
ATOM 1486 N N . GLU A 1 191 ? 4.984 9.901 13.897 1.00 74.69 191 GLU A N 1
ATOM 1487 C CA . GLU A 1 191 ? 4.554 8.556 13.511 1.00 74.69 191 GLU A CA 1
ATOM 1488 C C . GLU A 1 191 ? 3.076 8.313 13.841 1.00 74.69 191 GLU A C 1
ATOM 1490 O O . GLU A 1 191 ? 2.356 7.688 13.062 1.00 74.69 191 GLU A O 1
ATOM 1495 N N . GLN A 1 192 ? 2.606 8.823 14.985 1.00 87.88 192 GLN A N 1
ATOM 1496 C CA . GLN A 1 192 ? 1.204 8.719 15.393 1.00 87.88 192 GLN A CA 1
ATOM 1497 C C . GLN A 1 192 ? 0.294 9.529 14.467 1.00 87.88 192 GLN A C 1
ATOM 1499 O O . GLN A 1 192 ? -0.739 9.029 14.020 1.00 87.88 192 GLN A O 1
ATOM 1504 N N . LYS A 1 193 ? 0.704 10.756 14.128 1.00 82.75 193 LYS A N 1
ATOM 1505 C CA . LYS A 1 193 ? -0.021 11.617 13.189 1.00 82.75 193 LYS A CA 1
ATOM 1506 C C . LYS A 1 193 ? -0.069 11.008 11.791 1.00 82.75 193 LYS A C 1
ATOM 1508 O O . LYS A 1 193 ? -1.132 11.003 11.181 1.00 82.75 193 LYS A O 1
ATOM 1513 N N . VAL A 1 194 ? 1.034 10.436 11.304 1.00 78.44 194 VAL A N 1
ATOM 1514 C CA . VAL A 1 194 ? 1.082 9.716 10.019 1.00 78.44 194 VAL A CA 1
ATOM 1515 C C . VAL A 1 194 ? 0.113 8.536 10.014 1.00 78.44 194 VAL A C 1
ATOM 1517 O O . VAL A 1 194 ? -0.621 8.357 9.044 1.00 78.44 194 VAL A O 1
ATOM 1520 N N . PHE A 1 195 ? 0.064 7.751 11.094 1.00 85.19 195 PHE A N 1
ATOM 1521 C CA . PHE A 1 195 ? -0.884 6.644 11.198 1.00 85.19 195 PHE A CA 1
ATOM 1522 C C . PHE A 1 195 ? -2.335 7.136 11.124 1.00 85.19 195 PHE A C 1
ATOM 1524 O O . PHE A 1 195 ? -3.090 6.655 10.279 1.00 85.19 195 PHE A O 1
ATOM 1531 N N . ILE A 1 196 ? -2.708 8.127 11.944 1.00 89.88 196 ILE A N 1
ATOM 1532 C CA . ILE A 1 196 ? -4.073 8.677 11.971 1.00 89.88 196 ILE A CA 1
ATOM 1533 C C . ILE A 1 196 ? -4.439 9.286 10.616 1.00 89.88 196 ILE A C 1
ATOM 1535 O O . ILE A 1 196 ? -5.507 8.988 10.098 1.00 89.88 196 ILE A O 1
ATOM 1539 N N . ASN A 1 197 ? -3.559 10.080 10.007 1.00 81.69 197 ASN A N 1
ATOM 1540 C CA . ASN A 1 197 ? -3.825 10.711 8.711 1.00 81.69 197 ASN A CA 1
ATOM 1541 C C . ASN A 1 197 ? -3.958 9.690 7.574 1.00 81.69 197 ASN A C 1
ATOM 1543 O O . ASN A 1 197 ? -4.681 9.940 6.614 1.00 81.69 197 ASN A O 1
ATOM 1547 N N . LYS A 1 198 ? -3.318 8.521 7.693 1.00 78.00 198 LYS A N 1
ATOM 1548 C CA . LYS A 1 198 ? -3.498 7.424 6.742 1.00 78.00 198 LYS A CA 1
ATOM 1549 C C . LYS A 1 198 ? -4.878 6.784 6.881 1.00 78.00 198 LYS A C 1
ATOM 1551 O O . LYS A 1 198 ? -5.543 6.584 5.872 1.00 78.00 198 LYS A O 1
ATOM 1556 N N . ILE A 1 199 ? -5.309 6.444 8.099 1.00 86.81 199 ILE A N 1
ATOM 1557 C CA . ILE A 1 199 ? -6.564 5.698 8.313 1.00 86.81 199 ILE A CA 1
ATOM 1558 C C . ILE A 1 199 ? -7.808 6.576 8.448 1.00 86.81 199 ILE A C 1
ATOM 1560 O O . ILE A 1 199 ? -8.905 6.101 8.178 1.00 86.81 199 ILE A O 1
ATOM 1564 N N . GLY A 1 200 ? -7.656 7.844 8.819 1.00 88.38 200 GLY A N 1
ATOM 1565 C CA . GLY A 1 200 ? -8.748 8.780 9.067 1.00 88.38 200 GLY A CA 1
ATOM 1566 C C . GLY A 1 200 ? -9.700 8.931 7.878 1.00 88.38 200 GLY A C 1
ATOM 1567 O O . GLY A 1 200 ? -10.891 8.664 8.039 1.00 88.38 200 GLY A O 1
ATOM 1568 N N . PRO A 1 201 ? -9.214 9.251 6.662 1.00 77.31 201 PRO A N 1
ATOM 1569 C CA . PRO A 1 201 ? -10.089 9.374 5.497 1.00 77.31 201 PRO A CA 1
ATOM 1570 C C . PRO A 1 201 ? -10.763 8.047 5.122 1.00 77.31 201 PRO A C 1
ATOM 1572 O O . PRO A 1 201 ? -11.909 8.050 4.674 1.00 77.31 201 PRO A O 1
ATOM 1575 N N . MET A 1 202 ? -10.085 6.910 5.347 1.00 81.44 202 MET A N 1
ATOM 1576 C CA . MET A 1 202 ? -10.671 5.581 5.142 1.00 81.44 202 MET A CA 1
ATOM 1577 C C . MET A 1 202 ? -11.817 5.323 6.127 1.00 81.44 202 MET A C 1
ATOM 1579 O O . MET A 1 202 ? -12.897 4.918 5.707 1.00 81.44 202 MET A O 1
ATOM 1583 N N . ALA A 1 203 ? -11.602 5.606 7.413 1.00 91.19 203 ALA A N 1
ATOM 1584 C CA . ALA A 1 203 ? -12.595 5.443 8.470 1.00 91.19 203 ALA A CA 1
ATOM 1585 C C . ALA A 1 203 ? -13.788 6.392 8.296 1.00 91.19 203 ALA A C 1
ATOM 1587 O O . ALA A 1 203 ? -14.921 5.997 8.533 1.00 91.19 203 ALA A O 1
ATOM 1588 N N . MET A 1 204 ? -13.558 7.620 7.830 1.00 84.94 204 MET A N 1
ATOM 1589 C CA . MET A 1 204 ? -14.618 8.588 7.542 1.00 84.94 204 MET A CA 1
ATOM 1590 C C . MET A 1 204 ? -15.480 8.154 6.345 1.00 84.94 204 MET A C 1
ATOM 1592 O O . MET A 1 204 ? -16.710 8.225 6.395 1.00 84.94 204 MET A O 1
ATOM 1596 N N . ALA A 1 205 ? -14.853 7.663 5.272 1.00 73.62 205 ALA A N 1
ATOM 1597 C CA . ALA A 1 205 ? -15.570 7.104 4.127 1.00 73.62 205 ALA A CA 1
ATOM 1598 C C . ALA A 1 205 ? -16.375 5.854 4.515 1.00 73.62 205 ALA A C 1
ATOM 1600 O O . ALA A 1 205 ? -17.520 5.691 4.091 1.00 73.62 205 ALA A O 1
ATOM 1601 N N . ASP A 1 206 ? -15.789 4.999 5.351 1.00 80.81 206 ASP A N 1
ATOM 1602 C CA . ASP A 1 206 ? -16.443 3.814 5.887 1.00 80.81 206 ASP A CA 1
ATOM 1603 C C . ASP A 1 206 ? -17.612 4.174 6.820 1.00 80.81 206 ASP A C 1
ATOM 1605 O O . ASP A 1 206 ? -18.706 3.641 6.648 1.00 80.81 206 ASP A O 1
ATOM 1609 N N . MET A 1 207 ? -17.461 5.167 7.703 1.00 88.25 207 MET A N 1
ATOM 1610 C CA . MET A 1 207 ? -18.552 5.709 8.525 1.00 88.25 207 MET A CA 1
ATOM 1611 C C . MET A 1 207 ? -19.712 6.205 7.659 1.00 88.25 207 MET A C 1
ATOM 1613 O O . MET A 1 207 ? -20.869 5.898 7.941 1.00 88.25 207 MET A O 1
ATOM 1617 N N . LYS A 1 208 ? -19.422 6.929 6.571 1.00 81.62 208 LYS A N 1
ATOM 1618 C CA . LYS A 1 208 ? -20.449 7.401 5.629 1.00 81.62 208 LYS A CA 1
ATOM 1619 C C . LYS A 1 208 ? -21.235 6.250 4.998 1.00 81.62 208 LYS A C 1
ATOM 1621 O O . LYS A 1 208 ? -22.424 6.398 4.722 1.00 81.62 208 LYS A O 1
ATOM 1626 N N . ALA A 1 209 ? -20.567 5.132 4.727 1.00 74.94 209 ALA A N 1
ATOM 1627 C CA . ALA A 1 209 ? -21.170 3.967 4.093 1.00 74.94 209 ALA A CA 1
ATOM 1628 C C . ALA A 1 209 ? -21.936 3.079 5.087 1.00 74.94 209 ALA A C 1
ATOM 1630 O O . ALA A 1 209 ? -22.969 2.513 4.732 1.00 74.94 209 ALA A O 1
ATOM 1631 N N . THR A 1 210 ? -21.435 2.957 6.316 1.00 80.94 210 THR A N 1
ATOM 1632 C CA . THR A 1 210 ? -21.833 1.902 7.260 1.00 80.94 210 THR A CA 1
ATOM 1633 C C . THR A 1 210 ? -22.534 2.416 8.515 1.00 80.94 210 THR A C 1
ATOM 1635 O O . THR A 1 210 ? -23.208 1.640 9.191 1.00 80.94 210 THR A O 1
ATOM 1638 N N . GLY A 1 211 ? -22.376 3.700 8.842 1.00 83.50 211 GLY A N 1
ATOM 1639 C CA . GLY A 1 211 ? -22.878 4.313 10.070 1.00 83.50 211 GLY A CA 1
ATOM 1640 C C . GLY A 1 211 ? -22.098 3.947 11.338 1.00 83.50 211 GLY A C 1
ATOM 1641 O O . GLY A 1 211 ? -22.576 4.251 12.428 1.00 83.50 211 GLY A O 1
ATOM 1642 N N . ILE A 1 212 ? -20.941 3.284 11.228 1.00 92.38 212 ILE A N 1
ATOM 1643 C CA . ILE A 1 212 ? -20.042 3.017 12.361 1.00 92.38 212 ILE A CA 1
ATOM 1644 C C . ILE A 1 212 ? -19.088 4.202 12.530 1.00 92.38 212 ILE A C 1
ATOM 1646 O O . ILE A 1 212 ? -18.459 4.618 11.562 1.00 92.38 212 ILE A O 1
ATOM 1650 N N . LEU A 1 213 ? -18.973 4.750 13.746 1.00 95.44 213 LEU A N 1
ATOM 1651 C CA . LEU A 1 213 ? -18.163 5.948 14.007 1.00 95.44 213 LEU A CA 1
ATOM 1652 C C . LEU A 1 213 ? -16.705 5.784 13.571 1.00 95.44 213 LEU A C 1
ATOM 1654 O O . LEU A 1 213 ? -16.035 4.808 13.926 1.00 95.44 213 LEU A O 1
ATOM 1658 N N . ALA A 1 214 ? -16.198 6.790 12.861 1.00 95.19 214 ALA A N 1
ATOM 1659 C CA . ALA A 1 214 ? -14.811 6.839 12.431 1.00 95.19 214 ALA A CA 1
ATOM 1660 C C . ALA A 1 214 ? -13.875 6.929 13.642 1.00 95.19 214 ALA A C 1
ATOM 1662 O O . ALA A 1 214 ? -12.861 6.237 13.683 1.00 95.19 214 ALA A O 1
ATOM 1663 N N . SER A 1 215 ? -14.234 7.709 14.663 1.00 97.19 215 SER A N 1
ATOM 1664 C CA . SER A 1 215 ? -13.471 7.843 15.905 1.00 97.19 215 SER A CA 1
ATOM 1665 C C . SER A 1 215 ? -13.304 6.512 16.634 1.00 97.19 215 SER A C 1
ATOM 1667 O O . SER A 1 215 ? -12.188 6.187 17.048 1.00 97.19 215 SER A O 1
ATOM 1669 N N . LEU A 1 216 ? -14.371 5.708 16.724 1.00 97.88 216 LEU A N 1
ATOM 1670 C CA . LEU A 1 216 ? -14.321 4.361 17.294 1.00 97.88 216 LEU A CA 1
ATOM 1671 C C . LEU A 1 216 ? -13.378 3.467 16.482 1.00 97.88 216 LEU A C 1
ATOM 1673 O O . LEU A 1 216 ? -12.461 2.867 17.044 1.00 97.88 216 LEU A O 1
ATOM 1677 N N . THR A 1 217 ? -13.565 3.423 15.162 1.00 97.62 217 THR A N 1
ATOM 1678 C CA . THR A 1 217 ? -12.741 2.619 14.250 1.00 97.62 217 THR A CA 1
ATOM 1679 C C . THR A 1 217 ? -11.261 2.999 14.331 1.00 97.62 217 THR A C 1
ATOM 1681 O O . THR A 1 217 ? -10.404 2.123 14.434 1.00 97.62 217 THR A O 1
ATOM 1684 N N . ILE A 1 218 ? -10.930 4.292 14.351 1.00 97.88 218 ILE A N 1
ATOM 1685 C CA . ILE A 1 218 ? -9.547 4.771 14.470 1.00 97.88 218 ILE A CA 1
ATOM 1686 C C . ILE A 1 218 ? -8.962 4.392 15.837 1.00 97.88 218 ILE A C 1
ATOM 1688 O O . ILE A 1 218 ? -7.830 3.916 15.901 1.00 97.88 218 ILE A O 1
ATOM 1692 N N . ALA A 1 219 ? -9.718 4.553 16.927 1.00 98.38 219 ALA A N 1
ATOM 1693 C CA . ALA A 1 219 ? -9.254 4.211 18.271 1.00 98.38 219 ALA A CA 1
ATOM 1694 C C . ALA A 1 219 ? -8.982 2.709 18.432 1.00 98.38 219 ALA A C 1
ATOM 1696 O O . ALA A 1 219 ? -7.938 2.331 18.969 1.00 98.38 219 ALA A O 1
ATOM 1697 N N . GLN A 1 220 ? -9.873 1.856 17.917 1.00 98.25 220 GLN A N 1
ATOM 1698 C CA . GLN A 1 220 ? -9.655 0.410 17.898 1.00 98.25 220 GLN A CA 1
ATOM 1699 C C . GLN A 1 220 ? -8.455 0.057 17.017 1.00 98.25 220 GLN A C 1
ATOM 1701 O O . GLN A 1 220 ? -7.585 -0.686 17.456 1.00 98.25 220 GLN A O 1
ATOM 1706 N N . ALA A 1 221 ? -8.315 0.661 15.833 1.00 97.94 221 ALA A N 1
ATOM 1707 C CA . ALA A 1 221 ? -7.142 0.438 14.993 1.00 97.94 221 ALA A CA 1
ATOM 1708 C C . ALA A 1 221 ? -5.845 0.814 15.725 1.00 97.94 221 ALA A C 1
ATOM 1710 O O . ALA A 1 221 ? -4.889 0.046 15.684 1.00 97.94 221 ALA A O 1
ATOM 1711 N N . ILE A 1 222 ? -5.794 1.947 16.435 1.00 98.12 222 ILE A N 1
ATOM 1712 C CA . ILE A 1 222 ? -4.625 2.346 17.235 1.00 98.12 222 ILE A CA 1
ATOM 1713 C C . ILE A 1 222 ? -4.287 1.280 18.284 1.00 98.12 222 ILE A C 1
ATOM 1715 O O . ILE A 1 222 ? -3.129 0.858 18.371 1.00 98.12 222 ILE A O 1
ATOM 1719 N N . LEU A 1 223 ? -5.284 0.869 19.072 1.00 96.81 223 LEU A N 1
ATOM 1720 C CA . LEU A 1 223 ? -5.107 -0.026 20.211 1.00 96.81 223 LEU A CA 1
ATOM 1721 C C . LEU A 1 223 ? -4.722 -1.445 19.772 1.00 96.81 223 LEU A C 1
ATOM 1723 O O . LEU A 1 223 ? -3.723 -1.980 20.246 1.00 96.81 223 LEU A O 1
ATOM 1727 N N . GLU A 1 224 ? -5.475 -2.021 18.837 1.00 95.06 224 GLU A N 1
ATOM 1728 C CA . GLU A 1 224 ? -5.342 -3.420 18.411 1.00 95.06 224 GLU A CA 1
ATOM 1729 C C . GLU A 1 224 ? -4.086 -3.659 17.558 1.00 95.06 224 GLU A C 1
ATOM 1731 O O . GLU A 1 224 ? -3.457 -4.718 17.618 1.00 95.06 224 GLU A O 1
ATOM 1736 N N . SER A 1 225 ? -3.674 -2.663 16.767 1.00 95.31 225 SER A N 1
ATOM 1737 C CA . SER A 1 225 ? -2.501 -2.787 15.893 1.00 95.31 225 SER A CA 1
ATOM 1738 C C . SER A 1 225 ? -1.214 -2.221 16.490 1.00 95.31 225 SER A C 1
ATOM 1740 O O . SER A 1 225 ? -0.152 -2.341 15.873 1.00 95.31 225 SER A O 1
ATOM 1742 N N . GLY A 1 226 ? -1.289 -1.569 17.653 1.00 94.62 226 GLY A N 1
ATOM 1743 C CA . GLY A 1 226 ? -0.169 -0.819 18.213 1.00 94.62 226 GLY A CA 1
ATOM 1744 C C . GLY A 1 226 ? 0.342 0.239 17.233 1.00 94.62 226 GLY A C 1
ATOM 1745 O O . GLY A 1 226 ? 1.528 0.247 16.902 1.00 94.62 226 GLY A O 1
ATOM 1746 N N . TRP A 1 227 ? -0.551 1.107 16.743 1.00 93.38 227 TRP A N 1
ATOM 1747 C CA . TRP A 1 227 ? -0.246 2.130 15.726 1.00 93.38 227 TRP A CA 1
ATOM 1748 C C . TRP A 1 227 ? 0.215 1.563 14.371 1.00 93.38 227 TRP A C 1
ATOM 1750 O O . TRP A 1 227 ? 1.100 2.115 13.718 1.00 93.38 227 TRP A O 1
ATOM 1760 N N . GLY A 1 228 ? -0.346 0.427 13.963 1.00 89.75 228 GLY A N 1
ATOM 1761 C CA . GLY A 1 228 ? -0.040 -0.258 12.706 1.00 89.75 228 GLY A CA 1
ATOM 1762 C C . GLY A 1 228 ? 1.274 -1.033 12.719 1.00 89.75 228 GLY A C 1
ATOM 1763 O O . GLY A 1 228 ? 1.703 -1.502 11.669 1.00 89.75 228 GLY A O 1
ATOM 1764 N N . LYS A 1 229 ? 1.930 -1.151 13.880 1.00 86.50 229 LYS A N 1
ATOM 1765 C CA . LYS A 1 229 ? 3.276 -1.732 14.014 1.00 86.50 229 LYS A CA 1
ATOM 1766 C C . LYS A 1 229 ? 3.266 -3.211 14.391 1.00 86.50 229 LYS A C 1
ATOM 1768 O O . LYS A 1 229 ? 4.313 -3.854 14.323 1.00 86.50 229 LYS A O 1
ATOM 1773 N N . SER A 1 230 ? 2.126 -3.762 14.813 1.00 89.56 230 SER A N 1
ATOM 1774 C CA . SER A 1 230 ? 2.031 -5.185 15.141 1.00 89.56 230 SER A CA 1
ATOM 1775 C C . SER A 1 230 ? 2.345 -6.043 13.914 1.00 89.56 230 SER A C 1
ATOM 1777 O O . SER A 1 230 ? 2.038 -5.670 12.782 1.00 89.56 230 SER A O 1
ATOM 1779 N N . LYS A 1 231 ? 2.924 -7.231 14.130 1.00 85.94 231 LYS A N 1
ATOM 1780 C CA . LYS A 1 231 ? 3.178 -8.184 13.034 1.00 85.94 231 LYS A CA 1
ATOM 1781 C C . LYS A 1 231 ? 1.903 -8.522 12.269 1.00 85.94 231 LYS A C 1
ATOM 1783 O O . LYS A 1 231 ? 1.929 -8.668 11.057 1.00 85.94 231 LYS A O 1
ATOM 1788 N N . LEU A 1 232 ? 0.775 -8.616 12.971 1.00 89.94 232 LEU A N 1
ATOM 1789 C CA . LEU A 1 232 ? -0.506 -8.900 12.339 1.00 89.94 232 LEU A CA 1
ATOM 1790 C C . LEU A 1 232 ? -0.946 -7.752 11.405 1.00 89.94 232 LEU A C 1
ATOM 1792 O O . LEU A 1 232 ? -1.411 -8.002 10.291 1.00 89.94 232 LEU A O 1
ATOM 1796 N N . ALA A 1 233 ? -0.730 -6.500 11.810 1.00 88.50 233 ALA A N 1
ATOM 1797 C CA . ALA A 1 233 ? -1.040 -5.330 10.995 1.00 88.50 233 ALA A CA 1
ATOM 1798 C C . ALA A 1 233 ? -0.112 -5.172 9.783 1.00 88.50 233 ALA A C 1
ATOM 1800 O O . ALA A 1 233 ? -0.579 -4.773 8.717 1.00 88.50 233 ALA A O 1
ATOM 1801 N N . THR A 1 234 ? 1.176 -5.497 9.918 1.00 81.06 234 THR A N 1
ATOM 1802 C CA . THR A 1 234 ? 2.167 -5.335 8.841 1.00 81.06 234 THR A CA 1
ATOM 1803 C C . THR A 1 234 ? 2.216 -6.530 7.883 1.00 81.06 234 THR A C 1
ATOM 1805 O O . THR A 1 234 ? 2.328 -6.349 6.673 1.00 81.06 234 THR A O 1
ATOM 1808 N N . GLU A 1 235 ? 2.080 -7.761 8.381 1.00 80.19 235 GLU A N 1
ATOM 1809 C CA . GLU A 1 235 ? 2.194 -8.980 7.563 1.00 80.19 235 GLU A CA 1
ATOM 1810 C C . GLU A 1 235 ? 0.849 -9.468 7.004 1.00 80.19 235 GLU A C 1
ATOM 1812 O O . GLU A 1 235 ? 0.803 -10.134 5.959 1.00 80.19 235 GLU A O 1
ATOM 1817 N N . ALA A 1 236 ? -0.255 -9.140 7.684 1.00 81.25 236 ALA A N 1
ATOM 1818 C CA . ALA A 1 236 ? -1.597 -9.567 7.295 1.00 81.25 236 ALA A CA 1
ATOM 1819 C C . ALA A 1 236 ? -2.559 -8.410 6.993 1.00 81.25 236 ALA A C 1
ATOM 1821 O O . ALA A 1 236 ? -3.720 -8.673 6.676 1.00 81.25 236 ALA A O 1
ATOM 1822 N N . ASN A 1 237 ? -2.105 -7.153 7.074 1.00 86.31 237 ASN A N 1
ATOM 1823 C CA . ASN A 1 237 ? -2.949 -5.959 6.944 1.00 86.31 237 ASN A CA 1
ATOM 1824 C C . ASN A 1 237 ? -4.127 -5.921 7.933 1.00 86.31 237 ASN A C 1
ATOM 1826 O O . ASN A 1 237 ? -5.081 -5.190 7.699 1.00 86.31 237 ASN A O 1
ATOM 1830 N N . ASN A 1 238 ? -4.092 -6.706 9.013 1.00 92.00 238 ASN A N 1
ATOM 1831 C CA . ASN A 1 238 ? -5.208 -6.853 9.942 1.00 92.00 238 ASN A CA 1
ATOM 1832 C C . ASN A 1 238 ? -5.001 -5.947 11.152 1.00 92.00 238 ASN A C 1
ATOM 1834 O O . ASN A 1 238 ? -4.228 -6.256 12.058 1.00 92.00 238 ASN A O 1
ATOM 1838 N N . LEU A 1 239 ? -5.688 -4.805 11.123 1.00 95.38 239 LEU A N 1
ATOM 1839 C CA . LEU A 1 239 ? -5.564 -3.758 12.134 1.00 95.38 239 LEU A CA 1
ATOM 1840 C C . LEU A 1 239 ? -6.310 -4.072 13.433 1.00 95.38 239 LEU A C 1
ATOM 1842 O O . LEU A 1 239 ? -6.011 -3.448 14.441 1.00 95.38 239 LEU A O 1
ATOM 1846 N N . PHE A 1 240 ? -7.255 -5.014 13.414 1.00 96.19 240 PHE A N 1
ATOM 1847 C CA . PHE A 1 240 ? -8.269 -5.177 14.464 1.00 96.19 240 PHE A CA 1
ATOM 1848 C C . PHE A 1 240 ? -8.226 -6.532 15.176 1.00 96.19 240 PHE A C 1
ATOM 1850 O O . PHE A 1 240 ? -9.086 -6.818 16.004 1.00 96.19 240 PHE A O 1
ATOM 1857 N N . GLY A 1 241 ? -7.281 -7.408 14.822 1.00 91.62 241 GLY A N 1
ATOM 1858 C CA . GLY A 1 241 ? -7.177 -8.728 15.444 1.00 91.62 241 GLY A CA 1
ATOM 1859 C C . GLY A 1 241 ? -8.320 -9.685 15.084 1.00 91.62 241 GLY A C 1
ATOM 1860 O O . GLY A 1 241 ? -8.593 -10.625 15.829 1.00 91.62 241 GLY A O 1
ATOM 1861 N N . ILE A 1 242 ? -9.005 -9.492 13.950 1.00 90.12 242 ILE A N 1
ATOM 1862 C CA . ILE A 1 242 ? -10.166 -10.328 13.597 1.00 90.12 242 ILE A CA 1
ATOM 1863 C C . ILE A 1 242 ? -9.695 -11.736 13.210 1.00 90.12 242 ILE A C 1
ATOM 1865 O O . ILE A 1 242 ? -8.907 -11.906 12.274 1.00 90.12 242 ILE A O 1
ATOM 1869 N N . LYS A 1 243 ? -10.191 -12.755 13.922 1.00 87.94 243 LYS A N 1
ATOM 1870 C CA . LYS A 1 243 ? -9.887 -14.174 13.675 1.00 87.94 243 LYS A CA 1
ATOM 1871 C C . LYS A 1 243 ? -10.606 -14.732 12.435 1.00 87.94 243 LYS A C 1
ATOM 1873 O O . LYS A 1 243 ? -11.646 -14.225 12.004 1.00 87.94 243 LYS A O 1
ATOM 1878 N N . GLY A 1 244 ? -10.061 -15.812 11.880 1.00 90.88 244 GLY A N 1
ATOM 1879 C CA . GLY A 1 244 ? -10.601 -16.547 10.733 1.00 90.88 244 GLY A CA 1
ATOM 1880 C C . GLY A 1 244 ? -9.851 -16.269 9.432 1.00 90.88 244 GLY A C 1
ATOM 1881 O O . GLY A 1 244 ? -8.657 -15.993 9.441 1.00 90.88 244 GLY A O 1
ATOM 1882 N N . THR A 1 245 ? -10.550 -16.352 8.303 1.00 88.75 245 THR A N 1
ATOM 1883 C CA . THR A 1 245 ? -9.994 -16.045 6.978 1.00 88.75 245 THR A CA 1
ATOM 1884 C C . THR A 1 245 ? -10.828 -14.976 6.280 1.00 88.75 245 THR A C 1
ATOM 1886 O O . THR A 1 245 ? -12.024 -14.845 6.537 1.00 88.75 245 THR A O 1
ATOM 1889 N N . TYR A 1 246 ? -10.192 -14.204 5.403 1.00 80.12 246 TYR A N 1
ATOM 1890 C CA . TYR A 1 246 ? -10.848 -13.250 4.513 1.00 80.12 246 TYR A CA 1
ATOM 1891 C C . TYR A 1 246 ? -10.607 -13.700 3.074 1.00 80.12 246 TYR A C 1
ATOM 1893 O O . TYR A 1 246 ? -9.463 -13.804 2.636 1.00 80.12 246 TYR A O 1
ATOM 1901 N N . ASN A 1 247 ? -11.670 -14.053 2.349 1.00 79.94 247 ASN A N 1
ATOM 1902 C CA . ASN A 1 247 ? -11.591 -14.633 0.998 1.00 79.94 247 ASN A CA 1
ATOM 1903 C C . ASN A 1 247 ? -10.618 -15.828 0.912 1.00 79.94 247 ASN A C 1
ATOM 1905 O O . ASN A 1 247 ? -9.817 -15.942 -0.016 1.00 79.94 247 ASN A O 1
ATOM 1909 N N . GLY A 1 248 ? -10.648 -16.693 1.933 1.00 80.62 248 GLY A N 1
ATOM 1910 C CA . GLY A 1 248 ? -9.755 -17.849 2.063 1.00 80.62 248 GLY A CA 1
ATOM 1911 C C . GLY A 1 248 ? -8.313 -17.514 2.465 1.00 80.62 248 GLY A C 1
ATOM 1912 O O . GLY A 1 248 ? -7.506 -18.425 2.618 1.00 80.62 248 GLY A O 1
ATOM 1913 N N . GLN A 1 249 ? -7.968 -16.237 2.660 1.00 77.38 249 GLN A N 1
ATOM 1914 C CA . GLN A 1 249 ? -6.651 -15.810 3.131 1.00 77.38 249 GLN A CA 1
ATOM 1915 C C . GLN A 1 249 ? -6.639 -15.686 4.655 1.00 77.38 249 GLN A C 1
ATOM 1917 O O . GLN A 1 249 ? -7.458 -14.980 5.248 1.00 77.38 249 GLN A O 1
ATOM 1922 N N . GLY A 1 250 ? -5.678 -16.349 5.289 1.00 89.69 250 GLY A N 1
ATOM 1923 C CA . GLY A 1 250 ? -5.432 -16.263 6.723 1.00 89.69 250 GLY A CA 1
ATOM 1924 C C . GLY A 1 250 ? -3.949 -16.098 7.029 1.00 89.69 250 GLY A C 1
ATOM 1925 O O . GLY A 1 250 ? -3.087 -16.371 6.192 1.00 89.69 250 GLY A O 1
ATOM 1926 N N . TYR A 1 251 ? -3.663 -15.641 8.238 1.00 90.44 251 TYR A N 1
ATOM 1927 C CA . TYR A 1 251 ? -2.336 -15.570 8.824 1.00 90.44 251 TYR A CA 1
ATOM 1928 C C . TYR A 1 251 ? -2.381 -16.281 10.177 1.00 90.44 251 TYR A C 1
ATOM 1930 O O . TYR A 1 251 ? -3.056 -15.827 11.101 1.00 90.44 251 TYR A O 1
ATOM 1938 N N . THR A 1 252 ? -1.721 -17.435 10.271 1.00 93.38 252 THR A N 1
ATOM 1939 C CA . THR A 1 252 ? -1.657 -18.219 11.509 1.00 93.38 252 THR A CA 1
ATOM 1940 C C . THR A 1 252 ? -0.440 -17.796 12.309 1.00 93.38 252 THR A C 1
ATOM 1942 O O . THR A 1 252 ? 0.682 -17.831 11.805 1.00 93.38 252 THR A O 1
ATOM 1945 N N . CYS A 1 253 ? -0.659 -17.402 13.559 1.00 89.31 253 CYS A N 1
ATOM 1946 C CA . CYS A 1 253 ? 0.418 -17.060 14.474 1.00 89.31 253 CYS A CA 1
ATOM 1947 C C . CYS A 1 253 ? 0.058 -17.397 15.920 1.00 89.31 253 CYS A C 1
ATOM 1949 O O . CYS A 1 253 ? -1.108 -17.578 16.276 1.00 89.31 253 CYS A O 1
ATOM 1951 N N . LYS A 1 254 ? 1.084 -17.444 16.773 1.00 89.56 254 LYS A N 1
ATOM 1952 C CA . LYS A 1 254 ? 0.899 -17.520 18.222 1.00 89.56 254 LYS A CA 1
ATOM 1953 C C . LYS A 1 254 ? 0.299 -16.211 18.735 1.00 89.56 254 LYS A C 1
ATOM 1955 O O . LYS A 1 254 ? 0.784 -15.136 18.386 1.00 89.56 254 LYS A O 1
ATOM 1960 N N . THR A 1 255 ? -0.723 -16.314 19.571 1.00 84.31 255 THR A N 1
ATOM 1961 C CA . THR A 1 255 ? -1.384 -15.194 20.245 1.00 84.31 255 THR A CA 1
ATOM 1962 C C . THR A 1 255 ? -1.603 -15.519 21.719 1.00 84.31 255 THR A C 1
ATOM 1964 O O . THR A 1 255 ? -1.529 -16.683 22.116 1.00 84.31 255 THR A O 1
ATOM 1967 N N . GLN A 1 256 ? -1.847 -14.496 22.536 1.00 81.38 256 GLN A N 1
ATOM 1968 C CA . GLN A 1 256 ? -2.237 -14.680 23.929 1.00 81.38 256 GLN A CA 1
ATOM 1969 C C . GLN A 1 256 ? -3.762 -14.710 24.049 1.00 81.38 256 GLN A C 1
ATOM 1971 O O . GLN A 1 256 ? -4.450 -13.860 23.490 1.00 81.38 256 GLN A O 1
ATOM 1976 N N . GLU A 1 257 ? -4.283 -15.678 24.795 1.00 75.69 257 GLU A N 1
ATOM 1977 C CA . GLU A 1 257 ? -5.691 -15.765 25.176 1.00 75.69 257 GLU A CA 1
ATOM 1978 C C . GLU A 1 257 ? -5.814 -15.794 26.694 1.00 75.69 257 GLU A C 1
ATOM 1980 O O . GLU A 1 257 ? -4.979 -16.380 27.379 1.00 75.69 257 GLU A O 1
ATOM 1985 N N . TRP A 1 258 ? -6.841 -15.137 27.221 1.00 71.62 258 TRP A N 1
ATOM 1986 C CA . TRP A 1 258 ? -7.166 -15.196 28.639 1.00 71.62 258 TRP A CA 1
ATOM 1987 C C . TRP A 1 258 ? -8.038 -16.423 28.906 1.00 71.62 258 TRP A C 1
ATOM 1989 O O . TRP A 1 258 ? -9.133 -16.524 28.357 1.00 71.62 258 TRP A O 1
ATOM 1999 N N . ASP A 1 259 ? -7.574 -17.339 29.757 1.00 77.12 259 ASP A N 1
ATOM 2000 C CA . ASP A 1 259 ? -8.305 -18.571 30.097 1.00 77.12 259 ASP A CA 1
ATOM 2001 C C . ASP A 1 259 ? -9.310 -18.404 31.256 1.00 77.12 259 ASP A C 1
ATOM 2003 O O . ASP A 1 259 ? -9.928 -19.371 31.694 1.00 77.12 259 ASP A O 1
ATOM 2007 N N . GLY A 1 260 ? -9.471 -17.177 31.762 1.00 66.88 260 GLY A N 1
ATOM 2008 C CA . GLY A 1 260 ? -10.236 -16.868 32.972 1.00 66.88 260 GLY A CA 1
ATOM 2009 C C . GLY A 1 260 ? -9.356 -16.562 34.187 1.00 66.88 260 GLY A C 1
ATOM 2010 O O . GLY A 1 260 ? -9.834 -15.921 35.119 1.00 66.88 260 GLY A O 1
ATOM 2011 N N . SER A 1 261 ? -8.073 -16.944 34.162 1.00 77.06 261 SER A N 1
ATOM 2012 C CA . SER A 1 261 ? -7.139 -16.779 35.288 1.00 77.06 261 SER A CA 1
ATOM 2013 C C . SER A 1 261 ? -5.739 -16.291 34.899 1.00 77.06 261 SER A C 1
ATOM 2015 O O . SER A 1 261 ? -5.083 -15.609 35.688 1.00 77.06 261 SER A O 1
ATOM 2017 N N . LYS A 1 262 ? -5.267 -16.624 33.694 1.00 81.00 262 LYS A N 1
ATOM 2018 C CA . LYS A 1 262 ? -3.957 -16.230 33.166 1.00 81.00 262 LYS A CA 1
ATOM 2019 C C . LYS A 1 262 ? -3.994 -16.114 31.645 1.00 81.00 262 LYS A C 1
ATOM 2021 O O . LYS A 1 262 ? -4.862 -16.666 30.970 1.00 81.00 262 LYS A O 1
ATOM 2026 N N . PHE A 1 263 ? -2.998 -15.425 31.096 1.00 74.94 263 PHE A N 1
ATOM 2027 C CA . PHE A 1 263 ? -2.753 -15.449 29.660 1.00 74.94 263 PHE A CA 1
ATOM 2028 C C . PHE A 1 263 ? -2.014 -16.732 29.272 1.00 74.94 263 PHE A C 1
ATOM 2030 O O . PHE A 1 263 ? -0.920 -17.005 29.769 1.00 74.94 263 PHE A O 1
ATOM 2037 N N . ILE A 1 264 ? -2.595 -17.498 28.355 1.00 84.88 264 ILE A N 1
ATOM 2038 C CA . ILE A 1 264 ? -1.980 -18.660 27.713 1.00 84.88 264 ILE A CA 1
ATOM 2039 C C . ILE A 1 264 ? -1.605 -18.321 26.272 1.00 84.88 264 ILE A C 1
ATOM 2041 O O . ILE A 1 264 ? -2.224 -17.467 25.645 1.00 84.88 264 ILE A O 1
ATOM 2045 N N . THR A 1 265 ? -0.579 -18.974 25.728 1.00 89.00 265 THR A N 1
ATOM 2046 C CA . THR A 1 265 ? -0.215 -18.830 24.313 1.00 89.00 265 THR A CA 1
ATOM 2047 C C . THR A 1 265 ? -0.836 -19.952 23.499 1.00 89.00 265 THR A C 1
ATOM 2049 O O . THR A 1 265 ? -0.563 -21.121 23.758 1.00 89.00 265 THR A O 1
ATOM 2052 N N . VAL A 1 266 ? -1.618 -19.591 22.487 1.00 87.81 266 VAL A N 1
ATOM 2053 C CA . VAL A 1 266 ? -2.253 -20.530 21.555 1.00 87.81 266 VAL A CA 1
ATOM 2054 C C . VAL A 1 266 ? -1.946 -20.133 20.117 1.00 87.81 266 VAL A C 1
ATOM 2056 O O . VAL A 1 266 ? -1.650 -18.971 19.836 1.00 87.81 266 VAL A O 1
ATOM 2059 N N . GLU A 1 267 ? -1.998 -21.083 19.188 1.00 92.06 267 GLU A N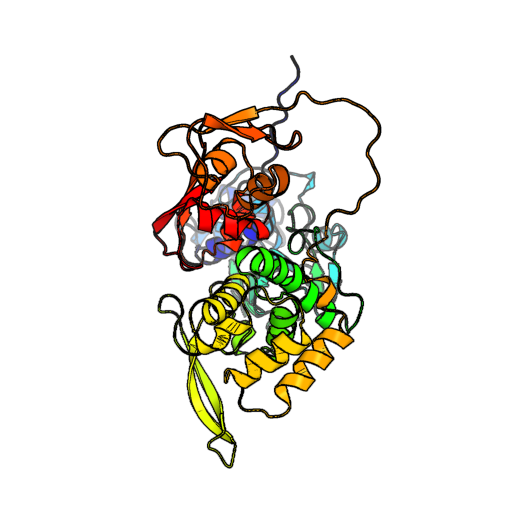 1
ATOM 2060 C CA . GLU A 1 267 ? -2.014 -20.752 17.763 1.00 92.06 267 GLU A CA 1
ATOM 2061 C C . GLU A 1 267 ? -3.432 -20.395 17.330 1.00 92.06 267 GLU A C 1
ATOM 2063 O O . GLU A 1 267 ? -4.381 -21.131 17.594 1.00 92.06 267 GLU A O 1
ATOM 2068 N N . ALA A 1 268 ? -3.573 -19.262 16.647 1.00 89.44 268 ALA A N 1
ATOM 2069 C CA . ALA A 1 268 ? -4.839 -18.827 16.084 1.00 89.44 268 ALA A CA 1
ATOM 2070 C C . ALA A 1 268 ? -4.632 -18.318 14.656 1.00 89.44 268 ALA A C 1
ATOM 2072 O O . ALA A 1 268 ? -3.608 -17.714 14.327 1.00 89.44 268 ALA A O 1
ATOM 2073 N N . THR A 1 269 ? -5.629 -18.546 13.803 1.00 92.81 269 THR A N 1
ATOM 2074 C CA . THR A 1 269 ? -5.664 -17.978 12.455 1.00 92.81 269 THR A CA 1
ATOM 2075 C C . THR A 1 269 ? -6.419 -16.659 12.475 1.00 92.81 269 THR A C 1
ATOM 2077 O O . THR A 1 269 ? -7.562 -16.587 12.931 1.00 92.81 269 THR A O 1
ATOM 2080 N N . PHE A 1 270 ? -5.780 -15.623 11.948 1.00 94.19 270 PHE A N 1
ATOM 2081 C CA . PHE A 1 270 ? -6.341 -14.293 11.771 1.00 94.19 270 PHE A CA 1
ATOM 2082 C C . PHE A 1 270 ? -6.609 -14.002 10.304 1.00 94.19 270 PHE A C 1
ATOM 2084 O O . PHE A 1 270 ? -5.907 -14.498 9.421 1.00 94.19 270 PHE A O 1
ATOM 2091 N N . ARG A 1 271 ? -7.617 -13.170 10.040 1.00 91.44 271 ARG A N 1
ATOM 2092 C CA . ARG A 1 271 ? -7.935 -12.735 8.681 1.00 91.44 271 ARG A CA 1
ATOM 2093 C C . ARG A 1 271 ? -6.733 -12.012 8.084 1.00 91.44 271 ARG A C 1
ATOM 2095 O O . ARG A 1 271 ? -6.065 -11.251 8.784 1.00 91.44 271 ARG A O 1
ATOM 2102 N N . LYS A 1 272 ? -6.466 -12.257 6.802 1.00 86.06 272 LYS A N 1
ATOM 2103 C CA . LYS A 1 272 ? -5.424 -11.569 6.037 1.00 86.06 272 LYS A CA 1
ATOM 2104 C C . LYS A 1 272 ? -6.059 -10.765 4.911 1.00 86.06 272 LYS A C 1
ATOM 2106 O O . LYS A 1 272 ? -6.738 -11.336 4.061 1.00 86.06 272 LYS A O 1
ATOM 2111 N N . TYR A 1 273 ? -5.802 -9.463 4.891 1.00 79.19 273 TYR A N 1
ATOM 2112 C CA . TYR A 1 273 ? -6.447 -8.533 3.971 1.00 79.19 273 TYR A CA 1
ATOM 2113 C C . TYR A 1 273 ? -5.516 -8.072 2.841 1.00 79.19 273 TYR A C 1
ATOM 2115 O O . TYR A 1 273 ? -4.293 -8.020 3.020 1.00 79.19 273 TYR A O 1
ATOM 2123 N N . PRO A 1 274 ? -6.075 -7.690 1.678 1.00 67.31 274 PRO A N 1
ATOM 2124 C CA . PRO A 1 274 ? -5.320 -7.034 0.612 1.00 67.31 274 PRO A CA 1
ATOM 2125 C C . PRO A 1 274 ? -4.725 -5.686 1.039 1.00 67.31 274 PRO A C 1
ATOM 2127 O O . PRO A 1 274 ? -3.583 -5.391 0.692 1.00 67.31 274 PRO A O 1
ATOM 2130 N N . SER A 1 275 ? -5.468 -4.894 1.820 1.00 75.25 275 SER A N 1
ATOM 2131 C CA . SER A 1 275 ? -5.020 -3.608 2.355 1.00 75.25 275 SER A CA 1
ATOM 2132 C C . SER A 1 275 ? -5.682 -3.286 3.699 1.00 75.25 275 SER A C 1
ATOM 2134 O O . SER A 1 275 ? -6.593 -3.986 4.146 1.00 75.25 275 SER A O 1
ATOM 2136 N N . TRP A 1 276 ? -5.240 -2.205 4.347 1.00 83.06 276 TRP A N 1
ATOM 2137 C CA . TRP A 1 276 ? -5.899 -1.692 5.550 1.00 83.06 276 TRP A CA 1
ATOM 2138 C C . TRP A 1 276 ? -7.335 -1.226 5.282 1.00 83.06 276 TRP A C 1
ATOM 2140 O O . TRP A 1 276 ? -8.165 -1.378 6.168 1.00 83.06 276 TRP A O 1
ATOM 2150 N N . ALA A 1 277 ? -7.669 -0.750 4.077 1.00 76.62 277 ALA A N 1
ATOM 2151 C CA . ALA A 1 277 ? -9.039 -0.346 3.759 1.00 76.62 277 ALA A CA 1
ATOM 2152 C C . ALA A 1 277 ? -10.024 -1.525 3.870 1.00 76.62 277 ALA A C 1
ATOM 2154 O O . ALA A 1 277 ? -11.087 -1.376 4.465 1.00 76.62 277 ALA A O 1
ATOM 2155 N N . GLU A 1 278 ? -9.649 -2.720 3.393 1.00 77.94 278 GLU A N 1
ATOM 2156 C CA . GLU A 1 278 ? -10.466 -3.931 3.581 1.00 77.94 278 GLU A CA 1
ATOM 2157 C C . GLU A 1 278 ? -10.524 -4.356 5.046 1.00 77.94 278 GLU A C 1
ATOM 2159 O O . GLU A 1 278 ? -11.551 -4.855 5.490 1.00 77.94 278 GLU A O 1
ATOM 2164 N N . SER A 1 279 ? -9.452 -4.137 5.811 1.00 87.31 279 SER A N 1
ATOM 2165 C CA . SER A 1 279 ? -9.481 -4.398 7.250 1.00 87.31 279 SER A CA 1
ATOM 2166 C C . SER A 1 279 ? -10.472 -3.489 7.979 1.00 87.31 279 SER A C 1
ATOM 2168 O O . SER A 1 279 ? -11.116 -3.964 8.910 1.00 87.31 279 SER A O 1
ATOM 2170 N N . LEU A 1 280 ? -10.582 -2.209 7.598 1.00 89.00 280 LEU A N 1
ATOM 2171 C CA . LEU A 1 280 ? -11.558 -1.264 8.163 1.00 89.00 280 LEU A CA 1
ATOM 2172 C C . LEU A 1 280 ? -12.984 -1.641 7.763 1.00 89.00 280 LEU A C 1
ATOM 2174 O O . LEU A 1 280 ? -13.862 -1.715 8.616 1.00 89.00 280 LEU A O 1
ATOM 2178 N N . ALA A 1 281 ? -13.201 -1.934 6.484 1.00 80.44 281 ALA A N 1
ATOM 2179 C CA . ALA A 1 281 ? -14.532 -2.269 6.012 1.00 80.44 281 ALA A CA 1
ATOM 2180 C C . ALA A 1 281 ? -15.037 -3.599 6.597 1.00 80.44 281 ALA A C 1
ATOM 2182 O O . ALA A 1 281 ? -16.185 -3.686 7.015 1.00 80.44 281 ALA A O 1
ATOM 2183 N N . ASP A 1 282 ? -14.180 -4.622 6.713 1.00 86.25 282 ASP A N 1
ATOM 2184 C CA . ASP A 1 282 ? -14.552 -5.898 7.344 1.00 86.25 282 ASP A CA 1
ATOM 2185 C C . ASP A 1 282 ? -14.812 -5.755 8.858 1.00 86.25 282 ASP A C 1
ATOM 2187 O O . ASP A 1 282 ? -15.632 -6.476 9.433 1.00 86.25 282 ASP A O 1
ATOM 2191 N N . HIS A 1 283 ? -14.159 -4.787 9.509 1.00 94.56 283 HIS A N 1
ATOM 2192 C CA . HIS A 1 283 ? -14.446 -4.408 10.892 1.00 94.56 283 HIS A CA 1
ATOM 2193 C C . HIS A 1 283 ? -15.851 -3.802 11.038 1.00 94.56 283 HIS A C 1
ATOM 2195 O O . HIS A 1 283 ? -16.633 -4.256 11.876 1.00 94.56 283 HIS A O 1
ATOM 2201 N N . SER A 1 284 ? -16.233 -2.856 10.183 1.00 89.44 284 SER A N 1
ATOM 2202 C CA . SER A 1 284 ? -17.589 -2.294 10.204 1.00 89.44 284 SER A CA 1
ATOM 2203 C C . SER A 1 284 ? -18.653 -3.291 9.728 1.00 89.44 284 SER A C 1
ATOM 2205 O O . SER A 1 284 ? -19.747 -3.349 10.298 1.00 89.44 284 SER A O 1
ATOM 2207 N N . ASP A 1 285 ? -18.328 -4.163 8.768 1.00 85.81 285 ASP A N 1
ATOM 2208 C CA . ASP A 1 285 ? -19.186 -5.275 8.343 1.00 85.81 285 ASP A CA 1
ATOM 2209 C C . ASP A 1 285 ? -19.433 -6.261 9.498 1.00 85.81 285 ASP A C 1
ATOM 2211 O O . ASP A 1 285 ? -20.548 -6.762 9.654 1.00 85.81 285 ASP A O 1
ATOM 2215 N N . LEU A 1 286 ? -18.443 -6.532 10.360 1.00 87.12 286 LEU A N 1
ATOM 2216 C CA . LEU A 1 286 ? -18.633 -7.340 11.573 1.00 87.12 286 LEU A CA 1
ATOM 2217 C C . LEU A 1 286 ? -19.714 -6.736 12.485 1.00 87.12 286 LEU A C 1
ATOM 2219 O O . LEU A 1 286 ? -20.581 -7.470 12.975 1.00 87.12 286 LEU A O 1
ATOM 2223 N N . PHE A 1 287 ? -19.685 -5.419 12.693 1.00 89.31 287 PHE A N 1
ATOM 2224 C CA . PHE A 1 287 ? -20.645 -4.711 13.547 1.00 89.31 287 PHE A CA 1
ATOM 2225 C C . PHE A 1 287 ? -22.041 -4.626 12.920 1.00 89.31 287 PHE A C 1
ATOM 2227 O O . PHE A 1 287 ? -23.062 -4.783 13.602 1.00 89.31 287 PHE A O 1
ATOM 2234 N N . ASN A 1 288 ? -22.105 -4.455 11.603 1.00 83.50 288 ASN A N 1
ATOM 2235 C CA . ASN A 1 288 ? -23.366 -4.420 10.872 1.00 83.50 288 ASN A CA 1
ATOM 2236 C C . ASN A 1 288 ? -23.997 -5.799 10.668 1.00 83.50 288 ASN A C 1
ATOM 2238 O O . ASN A 1 288 ? -25.220 -5.902 10.584 1.00 83.50 288 ASN A O 1
ATOM 2242 N N . ARG A 1 289 ? -23.200 -6.869 10.650 1.00 84.56 289 ARG A N 1
ATOM 2243 C CA . ARG A 1 289 ? -23.687 -8.237 10.437 1.00 84.56 289 ARG A CA 1
ATOM 2244 C C . ARG A 1 289 ? -24.125 -8.939 11.716 1.00 84.56 289 ARG A C 1
ATOM 2246 O O . ARG A 1 289 ? -25.077 -9.709 11.674 1.00 84.56 289 ARG A O 1
ATOM 2253 N N . LEU A 1 290 ? -23.432 -8.734 12.839 1.00 80.31 290 LEU A N 1
ATOM 2254 C CA . LEU A 1 290 ? -23.737 -9.454 14.080 1.00 80.31 290 LEU A CA 1
ATOM 2255 C C . LEU A 1 290 ? -24.679 -8.649 14.981 1.00 80.31 290 LEU A C 1
ATOM 2257 O O . LEU A 1 290 ? -24.383 -7.516 15.359 1.00 80.31 290 LEU A O 1
ATOM 2261 N N . ASP A 1 291 ? -25.785 -9.264 15.401 1.00 84.25 291 ASP A N 1
ATOM 2262 C CA . ASP A 1 291 ? -26.816 -8.604 16.215 1.00 84.25 291 ASP A CA 1
ATOM 2263 C C . ASP A 1 291 ? -26.320 -8.109 17.574 1.00 84.25 291 ASP A C 1
ATOM 2265 O O . ASP A 1 291 ? -26.838 -7.117 18.090 1.00 84.25 291 ASP A O 1
ATOM 2269 N N . ARG A 1 292 ? -25.284 -8.740 18.139 1.00 88.88 292 ARG A N 1
ATOM 2270 C CA . ARG A 1 292 ? -24.675 -8.290 19.401 1.00 88.88 292 ARG A CA 1
ATOM 2271 C C . ARG A 1 292 ? -24.141 -6.853 19.323 1.00 88.88 292 ARG A C 1
ATOM 2273 O O . ARG A 1 292 ? -24.155 -6.159 20.330 1.00 88.88 292 ARG A O 1
ATOM 2280 N N . TYR A 1 293 ? -23.758 -6.382 18.133 1.00 89.06 293 TYR A N 1
ATOM 2281 C CA . TYR A 1 293 ? -23.243 -5.027 17.895 1.00 89.06 293 TYR A CA 1
ATOM 2282 C C . TYR A 1 293 ? -24.302 -4.045 17.367 1.00 89.06 293 TYR A C 1
ATOM 2284 O O . TYR A 1 293 ? -23.970 -2.906 17.048 1.00 89.06 293 TYR A O 1
ATOM 2292 N N . LYS A 1 294 ? -25.587 -4.425 17.288 1.00 87.19 294 LYS A N 1
ATOM 2293 C CA . LYS A 1 294 ? -26.639 -3.590 16.668 1.00 87.19 294 LYS A CA 1
ATOM 2294 C C . LYS A 1 294 ? -26.775 -2.180 17.257 1.00 87.19 294 LYS A C 1
ATOM 2296 O O . LYS A 1 294 ? -27.209 -1.278 16.553 1.00 87.19 294 LYS A O 1
ATOM 2301 N N . LYS A 1 295 ? -26.385 -1.987 18.524 1.00 82.25 295 LYS A N 1
ATOM 2302 C CA . LYS A 1 295 ? -26.403 -0.682 19.206 1.00 82.25 295 LYS A CA 1
ATOM 2303 C C . LYS A 1 295 ? -25.365 0.313 18.665 1.00 82.25 295 LYS A C 1
ATOM 2305 O O . LYS A 1 295 ? -25.463 1.491 18.979 1.00 82.25 295 LYS A O 1
ATOM 2310 N N . LEU A 1 296 ? -24.378 -0.145 17.892 1.00 82.12 296 LEU A N 1
ATOM 2311 C CA . LEU A 1 296 ? -23.349 0.714 17.296 1.00 82.12 296 LEU A CA 1
ATOM 2312 C C . LEU A 1 296 ? -23.818 1.397 16.004 1.00 82.12 296 LEU A C 1
ATOM 2314 O O . LEU A 1 296 ? -23.227 2.386 15.584 1.00 82.12 296 LEU A O 1
ATOM 2318 N N . ARG A 1 297 ? -24.862 0.870 15.357 1.00 85.19 297 ARG A N 1
ATOM 2319 C CA . ARG A 1 297 ? -25.276 1.284 14.012 1.00 85.19 297 ARG A CA 1
ATOM 2320 C C . ARG A 1 297 ? -25.937 2.662 14.061 1.00 85.19 297 ARG A C 1
ATOM 2322 O O . ARG A 1 297 ? -27.003 2.803 14.655 1.00 85.19 297 ARG A O 1
ATOM 2329 N N . GLY A 1 298 ? -25.316 3.658 13.429 1.00 76.06 298 GLY A N 1
ATOM 2330 C CA . GLY A 1 298 ? -25.822 5.035 13.394 1.00 76.06 298 GLY A CA 1
ATOM 2331 C C . GLY A 1 298 ? -25.691 5.783 14.722 1.00 76.06 298 GLY A C 1
ATOM 2332 O O . GLY A 1 298 ? -26.316 6.826 14.901 1.00 76.06 298 GLY A O 1
ATOM 2333 N N . LEU A 1 299 ? -24.912 5.253 15.668 1.00 78.44 299 LEU A N 1
ATOM 2334 C CA . LEU A 1 299 ? -24.663 5.914 16.941 1.00 78.44 299 LEU A CA 1
ATOM 2335 C C . LEU A 1 299 ? -23.721 7.103 16.731 1.00 78.44 299 LEU A C 1
ATOM 2337 O O . LEU A 1 299 ? -22.707 6.974 16.057 1.00 78.44 299 LEU A O 1
ATOM 2341 N N . THR A 1 300 ? -24.034 8.249 17.331 1.00 83.12 300 THR A N 1
ATOM 2342 C CA . THR A 1 300 ? -23.218 9.473 17.218 1.00 83.12 300 THR A CA 1
ATOM 2343 C C . THR A 1 300 ? -22.402 9.776 18.473 1.00 83.12 300 THR A C 1
ATOM 2345 O O . THR A 1 300 ? -21.503 10.610 18.444 1.00 83.12 300 THR A O 1
ATOM 2348 N N . ASP A 1 301 ? -22.718 9.121 19.592 1.00 82.12 301 ASP A N 1
ATOM 2349 C CA . ASP A 1 301 ? -22.006 9.273 20.859 1.00 82.12 301 ASP A CA 1
ATOM 2350 C C . ASP A 1 301 ? -20.883 8.234 20.949 1.00 82.12 301 ASP A C 1
ATOM 2352 O O . ASP A 1 301 ? -21.126 7.038 21.136 1.00 82.12 301 ASP A O 1
ATOM 2356 N N . TYR A 1 302 ? -19.639 8.698 20.830 1.00 92.06 302 TYR A N 1
ATOM 2357 C CA . TYR A 1 302 ? -18.472 7.824 20.868 1.00 92.06 302 TYR A CA 1
ATOM 2358 C C . TYR A 1 302 ? -18.263 7.156 22.235 1.00 92.06 302 TYR A C 1
ATOM 2360 O O . TYR A 1 302 ? -17.760 6.036 22.279 1.00 92.06 302 TYR A O 1
ATOM 2368 N N . LYS A 1 303 ? -18.669 7.778 23.354 1.00 83.19 303 LYS A N 1
ATOM 2369 C CA . LYS A 1 303 ? -18.533 7.173 24.691 1.00 83.19 303 LYS A CA 1
ATOM 2370 C C . LYS A 1 303 ? -19.486 5.994 24.826 1.00 83.19 303 LYS A C 1
ATOM 2372 O O . LYS A 1 303 ? -19.084 4.922 25.286 1.00 83.19 303 LYS A O 1
ATOM 2377 N N . LEU A 1 304 ? -20.725 6.158 24.358 1.00 74.62 304 LEU A N 1
ATOM 2378 C CA . LEU A 1 304 ? -21.671 5.048 24.250 1.00 74.62 304 LEU A CA 1
ATOM 2379 C C . LEU A 1 304 ? -21.180 3.985 23.262 1.00 74.62 304 LEU A C 1
ATOM 2381 O O . LEU A 1 304 ? -21.323 2.799 23.546 1.00 74.62 304 LEU A O 1
ATOM 2385 N N . ALA A 1 305 ? -20.551 4.377 22.153 1.00 90.12 305 ALA A N 1
ATOM 2386 C CA . ALA A 1 305 ? -20.003 3.432 21.184 1.00 90.12 305 ALA A CA 1
ATOM 2387 C C . ALA A 1 305 ? -18.884 2.568 21.793 1.00 90.12 305 ALA A C 1
ATOM 2389 O O . ALA A 1 305 ? -18.939 1.341 21.695 1.00 90.12 305 ALA A O 1
ATOM 2390 N N . CYS A 1 306 ? -17.928 3.180 22.503 1.00 88.12 306 CYS A N 1
ATOM 2391 C CA . CYS A 1 306 ? -16.868 2.480 23.238 1.00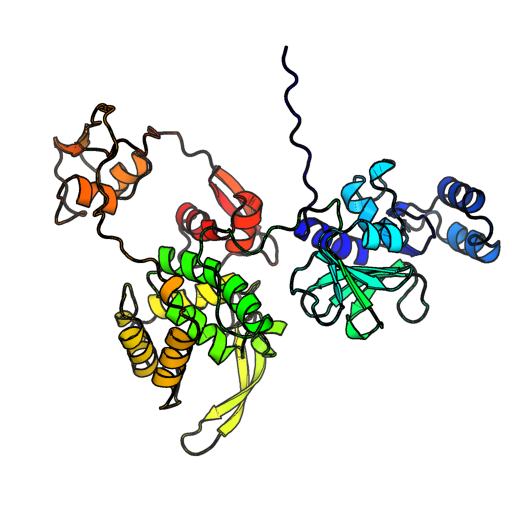 88.12 306 CYS A CA 1
ATOM 2392 C C . CYS A 1 306 ? -17.433 1.528 24.301 1.00 88.12 306 CYS A C 1
ATOM 2394 O O . CYS A 1 306 ? -16.966 0.399 24.446 1.00 88.12 306 CYS A O 1
ATOM 2396 N N . ARG A 1 307 ? -18.477 1.955 25.017 1.00 80.94 307 ARG A N 1
ATOM 2397 C CA . ARG A 1 307 ? -19.151 1.111 26.005 1.00 80.94 307 ARG A CA 1
ATOM 2398 C C . ARG A 1 307 ? -19.864 -0.072 25.347 1.00 80.94 307 ARG A C 1
ATOM 2400 O O . ARG A 1 307 ? -19.712 -1.205 25.792 1.00 80.94 307 ARG A O 1
ATOM 2407 N N . TYR A 1 308 ? -20.638 0.165 24.291 1.00 86.06 308 TYR A N 1
ATOM 2408 C CA . TYR A 1 308 ? -21.431 -0.879 23.641 1.00 86.06 308 TYR A CA 1
ATOM 2409 C C . TYR A 1 308 ? -20.583 -1.892 22.881 1.00 86.06 308 TYR A C 1
ATOM 2411 O O . TYR A 1 308 ? -20.957 -3.063 22.850 1.00 86.06 308 TYR A O 1
ATOM 2419 N N . VAL A 1 309 ? -19.442 -1.496 22.309 1.00 91.00 309 VAL A N 1
ATOM 2420 C CA . VAL A 1 309 ? -18.532 -2.464 21.680 1.00 91.00 309 VAL A CA 1
ATOM 2421 C C . VAL A 1 309 ? -17.945 -3.421 22.726 1.00 91.00 309 VAL A C 1
ATOM 2423 O O . VAL A 1 309 ? -17.869 -4.626 22.474 1.00 91.00 309 VAL A O 1
ATOM 2426 N N . TYR A 1 310 ? -17.630 -2.922 23.929 1.00 85.62 310 TYR A N 1
ATOM 2427 C CA . TYR A 1 310 ? -17.200 -3.745 25.061 1.00 85.62 310 TYR A CA 1
ATOM 2428 C C . TYR A 1 310 ? -18.331 -4.642 25.590 1.00 85.62 310 TYR A C 1
ATOM 2430 O O . TYR A 1 310 ? -18.148 -5.854 25.668 1.00 85.62 310 TYR A O 1
ATOM 2438 N N . GLU A 1 311 ? -19.520 -4.090 25.871 1.00 79.88 311 GLU A N 1
ATOM 2439 C CA . GLU A 1 311 ? -20.693 -4.861 26.336 1.00 79.88 311 GLU A CA 1
ATOM 2440 C C . GLU A 1 311 ? -21.098 -5.973 25.354 1.00 79.88 311 GLU A C 1
ATOM 2442 O O . GLU A 1 311 ? -21.594 -7.022 25.760 1.00 79.88 311 GLU A O 1
ATOM 2447 N N . ALA A 1 312 ? -20.870 -5.764 24.057 1.00 82.50 312 ALA A N 1
ATOM 2448 C CA . ALA A 1 312 ? -21.112 -6.752 23.011 1.00 82.50 312 ALA A CA 1
ATOM 2449 C C . ALA A 1 312 ? -20.032 -7.853 22.930 1.00 82.50 312 ALA A C 1
ATOM 2451 O O . ALA A 1 312 ? -20.122 -8.739 22.074 1.00 82.50 312 ALA A O 1
ATOM 2452 N N . GLY A 1 313 ? -19.016 -7.809 23.797 1.00 80.81 313 GLY A N 1
ATOM 2453 C CA . GLY A 1 313 ? -17.978 -8.828 23.929 1.00 80.81 313 GLY A CA 1
ATOM 2454 C C . GLY A 1 313 ? -16.863 -8.726 22.890 1.00 80.81 313 GLY A C 1
ATOM 2455 O O . GLY A 1 313 ? -16.357 -9.755 22.447 1.00 80.81 313 GLY A O 1
ATOM 2456 N N . TYR A 1 314 ? -16.503 -7.516 22.444 1.00 83.06 314 TYR A N 1
ATOM 2457 C CA . TYR A 1 314 ? -15.358 -7.334 21.540 1.00 83.06 314 TYR A CA 1
ATOM 2458 C C . TYR A 1 314 ? -14.014 -7.648 22.215 1.00 83.06 314 TYR A C 1
ATOM 2460 O O . TYR A 1 314 ? -13.147 -8.259 21.597 1.00 83.06 314 TYR A O 1
ATOM 2468 N N . ALA A 1 315 ? -13.863 -7.274 23.488 1.00 79.44 315 ALA A N 1
ATOM 2469 C CA . ALA A 1 315 ? -12.660 -7.496 24.283 1.00 79.44 315 ALA A CA 1
ATOM 2470 C C . ALA A 1 315 ? -13.021 -8.013 25.683 1.00 79.44 315 ALA A C 1
ATOM 2472 O O . ALA A 1 315 ? -14.110 -7.747 26.187 1.00 79.44 315 ALA A O 1
ATOM 2473 N N . THR A 1 316 ? -12.092 -8.732 26.317 1.00 75.38 316 THR A N 1
ATOM 2474 C CA . THR A 1 316 ? -12.230 -9.241 27.696 1.00 75.38 316 THR A CA 1
ATOM 2475 C C . THR A 1 316 ? -11.578 -8.335 28.742 1.00 75.38 316 THR A C 1
ATOM 2477 O O . THR A 1 316 ? -11.677 -8.606 29.934 1.00 75.38 316 THR A O 1
ATOM 2480 N N . ASP A 1 317 ? -10.873 -7.289 28.310 1.00 76.75 317 ASP A N 1
ATOM 2481 C CA . ASP A 1 317 ? -10.192 -6.343 29.191 1.00 76.75 317 ASP A CA 1
ATOM 2482 C C . ASP A 1 317 ? -11.201 -5.368 29.826 1.00 76.75 317 ASP A C 1
ATOM 2484 O O . ASP A 1 317 ? -11.822 -4.592 29.095 1.00 76.75 317 ASP A O 1
ATOM 2488 N N . PRO A 1 318 ? -11.352 -5.339 31.164 1.00 75.25 318 PRO A N 1
ATOM 2489 C CA . PRO A 1 318 ? -12.303 -4.446 31.823 1.00 75.25 318 PRO A CA 1
ATOM 2490 C C . PRO A 1 318 ? -11.990 -2.956 31.618 1.00 75.25 318 PRO A C 1
ATOM 2492 O O . PRO A 1 318 ? -12.899 -2.133 31.693 1.00 75.25 318 PRO A O 1
ATOM 2495 N N . GLY A 1 319 ? -10.736 -2.594 31.319 1.00 82.81 319 GLY A N 1
ATOM 2496 C CA . GLY A 1 319 ? -10.329 -1.218 31.021 1.00 82.81 319 GLY A CA 1
ATOM 2497 C C . GLY A 1 319 ? -10.485 -0.817 29.550 1.00 82.81 319 GLY A C 1
ATOM 2498 O O . GLY A 1 319 ? -10.064 0.278 29.175 1.00 82.81 319 GLY A O 1
ATOM 2499 N N . TYR A 1 320 ? -11.038 -1.684 28.694 1.00 87.19 320 TYR A N 1
ATOM 2500 C CA . TYR A 1 320 ? -11.096 -1.457 27.246 1.00 87.19 320 TYR A CA 1
ATOM 2501 C C . TYR A 1 320 ? -11.855 -0.178 26.877 1.00 87.19 320 TYR A C 1
ATOM 2503 O O . TYR A 1 320 ? -11.363 0.630 26.090 1.00 87.19 320 TYR A O 1
ATOM 2511 N N . THR A 1 321 ? -13.018 0.042 27.496 1.00 88.75 321 THR A N 1
ATOM 2512 C CA . THR A 1 321 ? -13.848 1.235 27.268 1.00 88.75 321 THR A CA 1
ATOM 2513 C C . THR A 1 321 ? -13.063 2.521 27.535 1.00 88.75 321 THR A C 1
ATOM 2515 O O . THR A 1 321 ? -13.005 3.395 26.671 1.00 88.75 321 THR A O 1
ATOM 2518 N N . ASP A 1 322 ? -12.397 2.608 28.689 1.00 88.06 322 ASP A N 1
ATOM 2519 C CA . ASP A 1 322 ? -11.639 3.798 29.085 1.00 88.06 322 ASP A CA 1
ATOM 2520 C C . ASP A 1 322 ? -10.423 4.016 28.184 1.00 88.06 322 ASP A C 1
ATOM 2522 O O . ASP A 1 322 ? -10.120 5.146 27.809 1.00 88.06 322 ASP A O 1
ATOM 2526 N N . LYS A 1 323 ? -9.737 2.941 27.775 1.00 96.81 323 LYS A N 1
ATOM 2527 C CA . LYS A 1 323 ? -8.625 3.029 26.815 1.00 96.81 323 LYS A CA 1
ATOM 2528 C C . LYS A 1 323 ? -9.076 3.649 25.495 1.00 96.81 323 LYS A C 1
ATOM 2530 O O . LYS A 1 323 ? -8.383 4.528 24.985 1.00 96.81 323 LYS A O 1
ATOM 2535 N N . LEU A 1 324 ? -10.223 3.227 24.961 1.00 97.56 324 LEU A N 1
ATOM 2536 C CA . LEU A 1 324 ? -10.759 3.789 23.722 1.00 97.56 324 LEU A CA 1
ATOM 2537 C C . LEU A 1 324 ? -11.169 5.255 23.891 1.00 97.56 324 LEU A C 1
ATOM 2539 O O . LEU A 1 324 ? -10.757 6.082 23.081 1.00 97.56 324 LEU A O 1
ATOM 2543 N N . ILE A 1 325 ? -11.908 5.593 24.952 1.00 89.88 325 ILE A N 1
ATOM 2544 C CA . ILE A 1 325 ? -12.317 6.980 25.233 1.00 89.88 325 ILE A CA 1
ATOM 2545 C C . ILE A 1 325 ? -11.086 7.884 25.358 1.00 89.88 325 ILE A C 1
ATOM 2547 O O . ILE A 1 325 ? -11.018 8.918 24.697 1.00 89.88 325 ILE A O 1
ATOM 2551 N N . ASN A 1 326 ? -10.072 7.453 26.112 1.00 95.31 326 ASN A N 1
ATOM 2552 C CA . ASN A 1 326 ? -8.831 8.203 26.287 1.00 95.31 326 ASN A CA 1
ATOM 2553 C C . ASN A 1 326 ? -8.087 8.418 24.964 1.00 95.31 326 ASN A C 1
ATOM 2555 O O . ASN A 1 326 ? -7.530 9.491 24.749 1.00 95.31 326 ASN A O 1
ATOM 2559 N N . LEU A 1 327 ? -8.061 7.428 24.065 1.00 98.06 327 LEU A N 1
ATOM 2560 C CA . LEU A 1 327 ? -7.477 7.596 22.730 1.00 98.06 327 LEU A CA 1
ATOM 2561 C C . LEU A 1 327 ? -8.278 8.595 21.887 1.00 98.06 327 LEU A C 1
ATOM 2563 O O . LEU A 1 327 ? -7.681 9.469 21.257 1.00 98.06 327 LEU A O 1
ATOM 2567 N N . ILE A 1 328 ? -9.608 8.493 21.897 1.00 97.12 328 ILE A N 1
ATOM 2568 C CA . ILE A 1 328 ? -10.491 9.390 21.143 1.00 97.12 328 ILE A CA 1
ATOM 2569 C C . ILE A 1 328 ? -10.322 10.836 21.603 1.00 97.12 328 ILE A C 1
ATOM 2571 O O . ILE A 1 328 ? -10.137 11.717 20.765 1.00 97.12 328 ILE A O 1
ATOM 2575 N N . GLU A 1 329 ? -10.334 11.076 22.913 1.00 93.19 329 GLU A N 1
ATOM 2576 C CA . GLU A 1 329 ? -10.187 12.411 23.491 1.00 93.19 329 GLU A CA 1
ATOM 2577 C C . GLU A 1 329 ? -8.765 12.956 23.296 1.00 93.19 329 GLU A C 1
ATOM 2579 O O . GLU A 1 329 ? -8.598 14.075 22.814 1.00 93.19 329 GLU A O 1
ATOM 2584 N N . LYS A 1 330 ? -7.725 12.159 23.587 1.00 94.75 330 LYS A N 1
ATOM 2585 C CA . LYS A 1 330 ? -6.322 12.595 23.477 1.00 94.75 330 LYS A CA 1
ATOM 2586 C C . LYS A 1 330 ? -5.936 13.012 22.061 1.00 94.75 330 LYS A C 1
ATOM 2588 O O . LYS A 1 330 ? -5.164 13.953 21.897 1.00 94.75 330 LYS A O 1
ATOM 2593 N N . TYR A 1 331 ? -6.414 12.286 21.054 1.00 95.19 331 TYR A N 1
ATOM 2594 C CA . TYR A 1 331 ? -6.060 12.523 19.653 1.00 95.19 331 TYR A CA 1
ATOM 2595 C C . TYR A 1 331 ? -7.157 13.255 18.871 1.00 95.19 331 TYR A C 1
ATOM 2597 O O . TYR A 1 331 ? -7.048 13.377 17.651 1.00 95.19 331 TYR A O 1
ATOM 2605 N N . SER A 1 332 ? -8.195 13.751 19.554 1.00 93.19 332 SER A N 1
ATOM 2606 C CA . SER A 1 332 ? -9.327 14.466 18.951 1.00 93.19 332 SER A CA 1
ATOM 2607 C C . SER A 1 332 ? -9.962 13.701 17.784 1.00 93.19 332 SER A C 1
ATOM 2609 O O . SER A 1 332 ? -10.277 14.274 16.740 1.00 93.19 332 SER A O 1
ATOM 2611 N N . LEU A 1 333 ? -10.135 12.383 17.937 1.00 95.75 333 LEU A N 1
ATOM 2612 C CA . LEU A 1 333 ? -10.532 11.503 16.832 1.00 95.75 333 LEU A CA 1
ATOM 2613 C C . LEU A 1 333 ? -11.963 11.754 16.346 1.00 95.75 333 LEU A C 1
ATOM 2615 O O . LEU A 1 333 ? -12.273 11.434 15.203 1.00 95.75 333 LEU A O 1
ATOM 2619 N N . THR A 1 334 ? -12.809 12.383 17.164 1.00 92.94 334 THR A N 1
ATOM 2620 C CA . THR A 1 334 ? -14.155 12.826 16.765 1.00 92.94 334 THR A CA 1
ATOM 2621 C C . THR A 1 334 ? -14.143 13.869 15.652 1.00 92.94 334 THR A C 1
ATOM 2623 O O . THR A 1 334 ? -15.167 14.078 15.013 1.00 92.94 334 THR A O 1
ATOM 2626 N N . ALA A 1 335 ? -13.001 14.503 15.360 1.00 89.50 335 ALA A N 1
ATOM 2627 C CA . ALA A 1 335 ? -12.864 15.352 14.179 1.00 89.50 335 ALA A CA 1
ATOM 2628 C C . ALA A 1 335 ? -13.134 14.578 12.876 1.00 89.50 335 ALA A C 1
ATOM 2630 O O . ALA A 1 335 ? -13.578 15.173 11.898 1.00 89.50 335 ALA A O 1
ATOM 2631 N N . TRP A 1 336 ? -12.864 13.268 12.868 1.00 87.81 336 TRP A N 1
ATOM 2632 C CA . TRP A 1 336 ? -13.107 12.374 11.734 1.00 87.81 336 TRP A CA 1
ATOM 2633 C C . TRP A 1 336 ? -14.538 11.843 11.673 1.00 87.81 336 TRP A C 1
ATOM 2635 O O . TRP A 1 336 ? -14.918 11.251 10.663 1.00 87.81 336 TRP A O 1
ATOM 2645 N N . ASP A 1 337 ? -15.324 12.034 12.734 1.00 91.00 337 ASP A N 1
ATOM 2646 C CA . ASP A 1 337 ? -16.736 11.689 12.703 1.00 91.00 337 ASP A CA 1
ATOM 2647 C C . ASP A 1 337 ? -17.473 12.719 11.854 1.00 91.00 337 ASP A C 1
ATOM 2649 O O . ASP A 1 337 ? -17.383 13.929 12.080 1.00 91.00 337 ASP A O 1
ATOM 2653 N N . ILE A 1 338 ? -18.235 12.237 10.876 1.00 74.06 338 ILE A N 1
ATOM 2654 C CA . ILE A 1 338 ? -19.106 13.104 10.091 1.00 74.06 338 ILE A CA 1
ATOM 2655 C C . ILE A 1 338 ? -20.180 13.621 11.041 1.00 74.06 338 ILE A C 1
ATOM 2657 O O . ILE A 1 338 ? -21.070 12.878 11.461 1.00 74.06 338 ILE A O 1
ATOM 2661 N N . LYS A 1 339 ? -20.101 14.907 11.389 1.00 65.44 339 LYS A N 1
ATOM 2662 C CA . LYS A 1 339 ? -21.194 15.577 12.083 1.00 65.44 339 LYS A CA 1
ATOM 2663 C C . LYS A 1 339 ? -22.389 15.579 11.140 1.00 65.44 339 LYS A C 1
ATOM 2665 O O . LYS A 1 339 ? -22.297 16.067 10.016 1.00 65.44 339 LYS A O 1
ATOM 2670 N N . HIS A 1 340 ? -23.514 15.046 11.600 1.00 47.31 340 HIS A N 1
ATOM 2671 C CA . HIS A 1 340 ? -24.795 15.349 10.985 1.00 47.31 340 HIS A CA 1
ATOM 2672 C C . HIS A 1 340 ? -25.070 16.831 11.251 1.00 47.31 340 HIS A C 1
ATOM 2674 O O . HIS A 1 340 ? -25.642 17.190 12.278 1.00 47.31 340 HIS A O 1
ATOM 2680 N N . GLU A 1 341 ? -24.572 17.712 10.386 1.00 37.22 341 GLU A N 1
ATOM 2681 C CA . GLU A 1 341 ? -24.991 19.104 10.417 1.00 37.22 341 GLU A CA 1
ATOM 2682 C C . GLU A 1 341 ? -26.475 19.139 10.055 1.00 37.22 341 GLU A C 1
ATOM 2684 O O . GLU A 1 341 ? -26.867 18.926 8.908 1.00 37.22 341 GLU A O 1
ATOM 2689 N N . ASN A 1 342 ? -27.314 19.404 11.059 1.00 31.64 342 ASN A N 1
ATOM 2690 C CA . ASN A 1 342 ? -28.576 20.078 10.813 1.00 31.64 342 ASN A CA 1
ATOM 2691 C C . ASN A 1 342 ? -28.214 21.374 10.089 1.00 31.64 342 ASN A C 1
ATOM 2693 O O . ASN A 1 342 ? -27.509 22.214 10.647 1.00 31.64 342 ASN A O 1
ATOM 2697 N N . SER A 1 343 ? -28.642 21.492 8.838 1.00 31.28 343 SER A N 1
ATOM 2698 C CA . SER A 1 343 ? -28.323 22.610 7.953 1.00 31.28 343 SER A CA 1
ATOM 2699 C C . SER A 1 343 ? -28.893 23.924 8.503 1.00 31.28 343 SER A C 1
ATOM 2701 O O . SER A 1 343 ? -29.964 24.367 8.103 1.00 31.28 343 SER A O 1
ATOM 2703 N N . SER A 1 344 ? -28.185 24.570 9.425 1.00 29.05 344 SER A N 1
ATOM 2704 C CA . SER A 1 344 ? -28.391 25.966 9.807 1.00 29.05 344 SER A CA 1
ATOM 2705 C C . SER A 1 344 ? -27.235 26.789 9.247 1.00 29.05 344 SER A C 1
ATOM 2707 O O . SER A 1 344 ? -26.322 27.185 9.967 1.00 29.05 344 SER A O 1
ATOM 2709 N N . GLY A 1 345 ? -27.265 26.993 7.930 1.00 28.34 345 GLY A N 1
ATOM 2710 C CA . GLY A 1 345 ? -26.388 27.902 7.204 1.00 28.34 345 GLY A CA 1
ATOM 2711 C C . GLY A 1 345 ? -27.192 29.102 6.715 1.00 28.34 345 GLY A C 1
ATOM 2712 O O . GLY A 1 345 ? -28.120 28.960 5.923 1.00 28.34 345 GLY A O 1
ATOM 2713 N N . THR A 1 346 ? -26.841 30.279 7.221 1.00 25.81 346 THR A N 1
ATOM 2714 C CA . THR A 1 346 ? -27.268 31.597 6.743 1.00 25.81 346 THR A CA 1
ATOM 2715 C C . THR A 1 346 ? -27.119 31.735 5.222 1.00 25.81 346 THR A C 1
ATOM 2717 O O . THR A 1 346 ? -26.150 31.254 4.641 1.00 25.81 346 THR A O 1
ATOM 2720 N N . GLY A 1 347 ? -28.116 32.391 4.618 1.00 25.70 347 GLY A N 1
ATOM 2721 C CA . GLY A 1 347 ? -28.466 32.384 3.194 1.00 25.70 347 GLY A CA 1
ATOM 2722 C C . GLY A 1 347 ? -27.352 32.612 2.160 1.00 25.70 347 GLY A C 1
ATOM 2723 O O . GLY A 1 347 ? -26.435 33.400 2.392 1.00 25.70 347 GLY A O 1
ATOM 2724 N N . PRO A 1 348 ? -27.491 32.024 0.955 1.00 30.62 348 PRO A N 1
ATOM 2725 C CA . PRO A 1 348 ? -26.873 32.555 -0.243 1.00 30.62 348 PRO A CA 1
ATOM 2726 C C . PRO A 1 348 ? -27.738 33.680 -0.828 1.00 30.62 348 PRO A C 1
ATOM 2728 O O . PRO A 1 348 ? -28.967 33.604 -0.880 1.00 30.62 348 PRO A O 1
ATOM 2731 N N . SER A 1 349 ? -27.052 34.728 -1.273 1.00 24.78 349 SER A N 1
ATOM 2732 C CA . SER A 1 349 ? -27.592 35.816 -2.080 1.00 24.78 349 SER A CA 1
ATOM 2733 C C . SER A 1 349 ? -28.220 35.298 -3.388 1.00 24.78 349 SER A C 1
ATOM 2735 O O . SER A 1 349 ? -27.876 34.243 -3.918 1.00 24.78 349 SER A O 1
ATOM 2737 N N . GLU A 1 350 ? -29.207 36.064 -3.834 1.00 31.02 350 GLU A N 1
ATOM 2738 C CA . GLU A 1 350 ? -30.307 35.762 -4.741 1.00 31.02 350 GLU A CA 1
ATOM 2739 C C . GLU A 1 350 ? -29.880 35.461 -6.192 1.00 31.02 350 GLU A C 1
ATOM 2741 O O . GLU A 1 350 ? -29.504 36.353 -6.947 1.00 31.02 350 GLU A O 1
ATOM 2746 N N . GLN A 1 351 ? -30.074 34.215 -6.632 1.00 25.67 351 GLN A N 1
ATOM 2747 C CA . GLN A 1 351 ? -30.527 33.912 -7.994 1.00 25.67 351 GLN A CA 1
ATOM 2748 C C . GLN A 1 351 ? -31.542 32.771 -7.926 1.00 25.67 351 GLN A C 1
ATOM 2750 O O . GLN A 1 351 ? -31.199 31.635 -7.617 1.00 25.67 351 GLN A O 1
ATOM 2755 N N . LYS A 1 352 ? -32.812 33.099 -8.183 1.00 34.28 352 LYS A N 1
ATOM 2756 C CA . LYS A 1 352 ? -33.976 32.207 -8.089 1.00 34.28 352 LYS A CA 1
ATOM 2757 C C . LYS A 1 352 ? -33.871 31.058 -9.113 1.00 34.28 352 LYS A C 1
ATOM 2759 O O . LYS A 1 352 ? -34.080 31.313 -10.301 1.00 34.28 352 LYS A O 1
ATOM 2764 N N . PRO A 1 353 ? -33.596 29.801 -8.711 1.00 37.00 353 PRO A N 1
ATOM 2765 C CA . PRO A 1 353 ? -33.610 28.671 -9.632 1.00 37.00 353 PRO A CA 1
ATOM 2766 C C . PRO A 1 353 ? -35.052 28.179 -9.803 1.00 37.00 353 PRO A C 1
ATOM 2768 O O . PRO A 1 353 ? -35.823 28.152 -8.843 1.00 37.00 353 PRO A O 1
ATOM 2771 N N . SER A 1 354 ? -35.438 27.765 -11.011 1.00 42.81 354 SER A N 1
ATOM 2772 C CA . SER A 1 354 ? -36.752 27.155 -11.239 1.00 42.81 354 SER A CA 1
ATOM 2773 C C . SER A 1 354 ? -36.878 25.847 -10.450 1.00 42.81 354 SER A C 1
ATOM 2775 O O . SER A 1 354 ? -36.049 24.946 -10.597 1.00 42.81 354 SER A O 1
ATOM 2777 N N . GLU A 1 355 ? -37.912 25.743 -9.618 1.00 60.03 355 GLU A N 1
ATOM 2778 C CA . GLU A 1 355 ? -38.224 24.561 -8.811 1.00 60.03 355 GLU A CA 1
ATOM 2779 C C . GLU A 1 355 ? -38.689 23.420 -9.737 1.00 60.03 355 GLU A C 1
ATOM 2781 O O . GLU A 1 355 ? -39.713 23.535 -10.413 1.00 60.03 355 GLU A O 1
ATOM 2786 N N . THR A 1 356 ? -37.927 22.324 -9.818 1.00 73.81 356 THR A N 1
ATOM 2787 C CA . THR A 1 356 ? -38.340 21.140 -10.594 1.00 73.81 356 THR A CA 1
ATOM 2788 C C . THR A 1 356 ? -39.247 20.269 -9.727 1.00 73.81 356 THR A C 1
ATOM 2790 O O . THR A 1 356 ? -38.860 19.878 -8.628 1.00 73.81 356 THR A O 1
ATOM 2793 N N . VAL A 1 357 ? -40.450 19.946 -10.210 1.00 83.06 357 VAL A N 1
ATOM 2794 C CA . VAL A 1 357 ? -41.434 19.117 -9.492 1.00 83.06 357 VAL A CA 1
ATOM 2795 C C . VAL A 1 357 ? -41.713 17.839 -10.281 1.00 83.06 357 VAL A C 1
ATOM 2797 O O . VAL A 1 357 ? -42.152 17.898 -11.427 1.00 83.06 357 VAL A O 1
ATOM 2800 N N . TYR A 1 358 ? -41.492 16.684 -9.657 1.00 81.75 358 TYR A N 1
ATOM 2801 C CA . TYR A 1 358 ? -41.839 15.366 -10.183 1.00 81.75 358 TYR A CA 1
ATOM 2802 C C . TYR A 1 358 ? -43.213 14.917 -9.673 1.00 81.75 358 TYR A C 1
ATOM 2804 O O . TYR A 1 358 ? -43.533 15.120 -8.505 1.00 81.75 358 TYR A O 1
ATOM 2812 N N . ILE A 1 359 ? -44.030 14.291 -10.521 1.00 86.38 359 ILE A N 1
ATOM 2813 C CA . ILE A 1 359 ? -45.335 13.737 -10.130 1.00 86.38 359 ILE A CA 1
ATOM 2814 C C . ILE A 1 359 ? -45.203 12.216 -10.058 1.00 86.38 359 ILE A C 1
ATOM 2816 O O . ILE A 1 359 ? -44.944 11.581 -11.077 1.00 86.38 359 ILE A O 1
ATOM 2820 N N . VAL A 1 360 ? -45.397 11.649 -8.864 1.00 82.12 360 VAL A N 1
ATOM 2821 C CA . VAL A 1 360 ? -45.269 10.209 -8.589 1.00 82.12 360 VAL A CA 1
ATOM 2822 C C . VAL A 1 360 ? -46.190 9.401 -9.502 1.00 82.12 360 VAL A C 1
ATOM 2824 O O . VAL A 1 360 ? -47.394 9.652 -9.571 1.00 82.12 360 VAL A O 1
ATOM 2827 N N . GLN A 1 361 ? -45.641 8.398 -10.174 1.00 74.31 361 GLN A N 1
ATOM 2828 C CA . GLN A 1 361 ? -46.359 7.468 -11.035 1.00 74.31 361 GLN A CA 1
ATOM 2829 C C . GLN A 1 361 ? -46.561 6.108 -10.354 1.00 74.31 361 GLN A C 1
ATOM 2831 O O . GLN A 1 361 ? -45.966 5.776 -9.326 1.00 74.31 361 GLN A O 1
ATOM 2836 N N . LYS A 1 362 ? -47.450 5.286 -10.922 1.00 75.75 362 LYS A N 1
ATOM 2837 C CA . LYS A 1 362 ? -47.728 3.938 -10.411 1.00 75.75 362 LYS A CA 1
ATOM 2838 C C . LYS A 1 362 ? -46.460 3.076 -10.467 1.00 75.75 362 LYS A C 1
ATOM 2840 O O . LYS A 1 362 ? -45.958 2.791 -11.547 1.00 75.75 362 LYS A O 1
ATOM 2845 N N . GLY A 1 363 ? -45.998 2.606 -9.304 1.00 60.53 363 GLY A N 1
ATOM 2846 C CA . GLY A 1 363 ? -44.806 1.751 -9.172 1.00 60.53 363 GLY A CA 1
ATOM 2847 C C . GLY A 1 363 ? -43.522 2.487 -8.766 1.00 60.53 363 GLY A C 1
ATOM 2848 O O . GLY A 1 363 ? -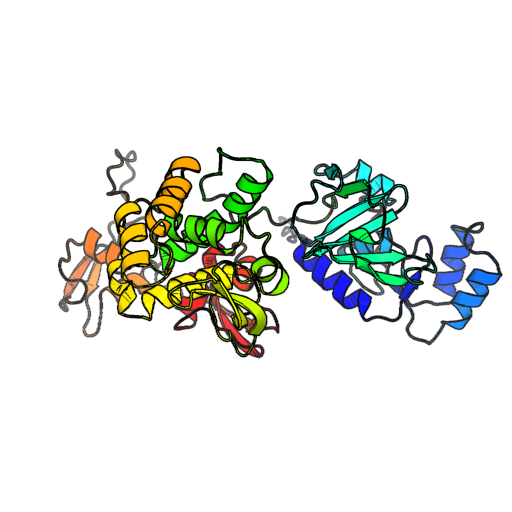42.468 1.846 -8.619 1.00 60.53 363 GLY A O 1
ATOM 2849 N N . ASP A 1 364 ? -43.606 3.799 -8.552 1.00 69.38 364 ASP A N 1
ATOM 2850 C CA . ASP A 1 364 ? -42.507 4.593 -8.023 1.00 69.38 364 ASP A CA 1
ATOM 2851 C C . ASP A 1 364 ? -42.254 4.331 -6.542 1.00 69.38 364 ASP A C 1
ATOM 2853 O O . ASP A 1 364 ? -43.142 3.991 -5.762 1.00 69.38 364 ASP A O 1
ATOM 2857 N N . THR A 1 365 ? -41.001 4.539 -6.157 1.00 79.06 365 THR A N 1
ATOM 2858 C CA . THR A 1 365 ? -40.595 4.684 -4.761 1.00 79.06 365 THR A CA 1
ATOM 2859 C C . THR A 1 365 ? -39.758 5.945 -4.646 1.00 79.06 365 THR A C 1
ATOM 2861 O O . THR A 1 365 ? -39.124 6.363 -5.621 1.00 79.06 365 THR A O 1
ATOM 2864 N N . LEU A 1 366 ? -39.696 6.535 -3.453 1.00 66.75 366 LEU A N 1
ATOM 2865 C CA . LEU A 1 366 ? -38.922 7.757 -3.250 1.00 66.75 366 LEU A CA 1
ATOM 2866 C C . LEU A 1 366 ? -37.435 7.546 -3.587 1.00 66.75 366 LEU A C 1
ATOM 2868 O O . LEU A 1 366 ? -36.788 8.432 -4.132 1.00 66.75 366 LEU A O 1
ATOM 2872 N N . SER A 1 367 ? -36.926 6.327 -3.379 1.00 58.22 367 SER A N 1
ATOM 2873 C CA . SER A 1 367 ? -35.589 5.885 -3.795 1.00 58.22 367 SER A CA 1
ATOM 2874 C C . SER A 1 367 ? -35.391 5.810 -5.305 1.00 58.22 367 SER A C 1
ATOM 2876 O O . SER A 1 367 ? -34.318 6.176 -5.779 1.00 58.22 367 SER A O 1
ATOM 2878 N N . LYS A 1 368 ? -36.392 5.360 -6.073 1.00 70.00 368 LYS A N 1
ATOM 2879 C CA . LYS A 1 368 ? -36.320 5.359 -7.545 1.00 70.00 368 LYS A CA 1
ATOM 2880 C C . LYS A 1 368 ? -36.315 6.784 -8.093 1.00 70.00 368 LYS A C 1
ATOM 2882 O O . LYS A 1 368 ? -35.507 7.085 -8.966 1.00 70.00 368 LYS A O 1
ATOM 2887 N N . ILE A 1 369 ? -37.162 7.651 -7.537 1.00 70.38 369 ILE A N 1
ATOM 2888 C CA . ILE A 1 369 ? -37.240 9.065 -7.920 1.00 70.38 369 ILE A CA 1
ATOM 2889 C C . ILE A 1 369 ? -35.922 9.760 -7.572 1.00 70.38 369 ILE A C 1
ATOM 2891 O O . ILE A 1 369 ? -35.293 10.350 -8.439 1.00 70.38 369 ILE A O 1
ATOM 2895 N N . ALA A 1 370 ? -35.427 9.606 -6.344 1.00 64.50 370 ALA A N 1
ATOM 2896 C CA . ALA A 1 370 ? -34.150 10.180 -5.928 1.00 64.50 370 ALA A CA 1
ATOM 2897 C C . ALA A 1 370 ? -32.984 9.751 -6.824 1.00 64.50 370 ALA A C 1
ATOM 2899 O O . ALA A 1 370 ? -32.192 10.586 -7.257 1.00 64.50 370 ALA A O 1
ATOM 2900 N N . ALA A 1 371 ? -32.921 8.462 -7.163 1.00 52.56 371 ALA A N 1
ATOM 2901 C CA . ALA A 1 371 ? -31.904 7.938 -8.062 1.00 52.56 371 ALA A CA 1
ATOM 2902 C C . ALA A 1 371 ? -32.004 8.517 -9.483 1.00 52.56 371 ALA A C 1
ATOM 2904 O O . ALA A 1 371 ? -30.970 8.708 -10.120 1.00 52.56 371 ALA A O 1
ATOM 2905 N N . ALA A 1 372 ? -33.213 8.799 -9.978 1.00 56.41 372 ALA A N 1
ATOM 2906 C CA . ALA A 1 372 ? -33.420 9.414 -11.291 1.00 56.41 372 ALA A CA 1
ATOM 2907 C C . ALA A 1 372 ? -32.923 10.868 -11.356 1.00 56.41 372 ALA A C 1
ATOM 2909 O O . ALA A 1 372 ? -32.566 11.334 -12.435 1.00 56.41 372 ALA A O 1
ATOM 2910 N N . TYR A 1 373 ? -32.864 11.548 -10.209 1.00 65.00 373 TYR A N 1
ATOM 2911 C CA . TYR A 1 373 ? -32.454 12.949 -10.074 1.00 65.00 373 TYR A CA 1
ATOM 2912 C C . TYR A 1 373 ? -31.104 13.121 -9.359 1.00 65.00 373 TYR A C 1
ATOM 2914 O O . TYR A 1 373 ? -30.823 14.181 -8.809 1.00 65.00 373 TYR A O 1
ATOM 2922 N N . GLY A 1 374 ? -30.271 12.073 -9.319 1.00 53.16 374 GLY A N 1
ATOM 2923 C CA . GLY A 1 374 ? -28.910 12.168 -8.775 1.00 53.16 374 GLY A CA 1
ATOM 2924 C C . GLY A 1 374 ? -28.848 12.559 -7.292 1.00 53.16 374 GLY A C 1
ATOM 2925 O O . GLY A 1 374 ? -27.895 13.204 -6.859 1.00 53.16 374 GLY A O 1
ATOM 2926 N N . THR A 1 375 ? -29.863 12.195 -6.507 1.00 69.50 375 THR A N 1
ATOM 2927 C CA . THR A 1 375 ? -29.951 12.477 -5.068 1.00 69.50 375 THR A CA 1
ATOM 2928 C C . THR A 1 375 ? -30.325 11.212 -4.278 1.00 69.50 375 THR A C 1
ATOM 2930 O O . THR A 1 375 ? -30.356 10.105 -4.824 1.00 69.50 375 THR A O 1
ATOM 2933 N N . THR A 1 376 ? -30.565 11.327 -2.971 1.00 65.75 376 THR A N 1
ATOM 2934 C CA . THR A 1 376 ? -30.989 10.213 -2.107 1.00 65.75 376 THR A CA 1
ATOM 2935 C C . THR A 1 376 ? -32.445 10.368 -1.676 1.00 65.75 376 THR A C 1
ATOM 2937 O O . THR A 1 376 ? -32.994 11.471 -1.670 1.00 65.75 376 THR A O 1
ATOM 2940 N N . TYR A 1 377 ? -33.109 9.257 -1.338 1.00 69.44 377 TYR A N 1
ATOM 2941 C CA . TYR A 1 377 ? -34.499 9.329 -0.877 1.00 69.44 377 TYR A CA 1
ATOM 2942 C C . TYR A 1 377 ? -34.608 10.081 0.443 1.00 69.44 377 TYR A C 1
ATOM 2944 O O . TYR A 1 377 ? -35.659 10.637 0.710 1.00 69.44 377 TYR A O 1
ATOM 2952 N N . GLN A 1 378 ? -33.544 10.096 1.251 1.00 63.94 378 GLN A N 1
ATOM 2953 C CA . GLN A 1 378 ? -33.469 10.861 2.489 1.00 63.94 378 GLN A CA 1
ATOM 2954 C C . GLN A 1 378 ? -33.529 12.356 2.185 1.00 63.94 378 GLN A C 1
ATOM 2956 O O . GLN A 1 378 ? -34.378 13.044 2.736 1.00 63.94 378 GLN A O 1
ATOM 2961 N N . VAL A 1 379 ? -32.721 12.821 1.225 1.00 58.62 379 VAL A N 1
ATOM 2962 C CA . VAL A 1 379 ? -32.736 14.222 0.783 1.00 58.62 379 VAL A CA 1
ATOM 2963 C C . VAL A 1 379 ? -34.092 14.584 0.178 1.00 58.62 379 VAL A C 1
ATOM 2965 O O . VAL A 1 379 ? -34.632 15.638 0.490 1.00 58.62 379 VAL A O 1
ATOM 2968 N N . LEU A 1 380 ? -34.693 13.711 -0.643 1.00 70.12 380 LEU A N 1
ATOM 2969 C CA . LEU A 1 380 ? -36.041 13.971 -1.160 1.00 70.12 380 LEU A CA 1
ATOM 2970 C C . LEU A 1 380 ? -37.116 13.931 -0.073 1.00 70.12 380 LEU A C 1
ATOM 2972 O O . LEU A 1 380 ? -38.037 14.740 -0.129 1.00 70.12 380 LEU A O 1
ATOM 2976 N N . ALA A 1 381 ? -37.032 13.011 0.887 1.00 71.81 381 ALA A N 1
ATOM 2977 C CA . ALA A 1 381 ? -38.002 12.899 1.969 1.00 71.81 381 ALA A CA 1
ATOM 2978 C C . ALA A 1 381 ? -37.978 14.150 2.834 1.00 71.81 381 ALA A C 1
ATOM 2980 O O . ALA A 1 381 ? -39.020 14.747 3.072 1.00 71.81 381 ALA A O 1
ATOM 2981 N N . GLU A 1 382 ? -36.786 14.578 3.229 1.00 65.25 382 GLU A N 1
ATOM 2982 C CA . GLU A 1 382 ? -36.569 15.774 4.027 1.00 65.25 382 GLU A CA 1
ATOM 2983 C C . GLU A 1 382 ? -37.020 17.032 3.276 1.00 65.25 382 GLU A C 1
ATOM 2985 O O . GLU A 1 382 ? -37.841 17.792 3.786 1.00 65.25 382 GLU A O 1
ATOM 2990 N N . TYR A 1 383 ? -36.601 17.195 2.015 1.00 76.06 383 TYR A N 1
ATOM 2991 C CA . TYR A 1 383 ? -36.962 18.356 1.193 1.00 76.06 383 TYR A CA 1
ATOM 2992 C C . TYR A 1 383 ? -38.468 18.466 0.907 1.00 76.06 383 TYR A C 1
ATOM 2994 O O . TYR A 1 383 ? -38.981 19.552 0.646 1.00 76.06 383 TYR A O 1
ATOM 3002 N N . ASN A 1 384 ? -39.190 17.344 0.961 1.00 82.00 384 ASN A N 1
ATOM 3003 C CA . ASN A 1 384 ? -40.632 17.285 0.724 1.00 82.00 384 ASN A CA 1
ATOM 3004 C C . ASN A 1 384 ? -41.460 17.065 1.995 1.00 82.00 384 ASN A C 1
ATOM 3006 O O . ASN A 1 384 ? -42.672 16.879 1.890 1.00 82.00 384 ASN A O 1
ATOM 3010 N N . GLY A 1 385 ? -40.838 17.056 3.179 1.00 77.94 385 GLY A N 1
ATOM 3011 C CA . GLY A 1 385 ? -41.526 16.806 4.448 1.00 77.94 385 GLY A CA 1
ATOM 3012 C C . GLY A 1 385 ? -42.203 15.429 4.541 1.00 77.94 385 GLY A C 1
ATOM 3013 O O . GLY A 1 385 ? -43.231 15.285 5.200 1.00 77.94 385 GLY A O 1
ATOM 3014 N N . ILE A 1 386 ? -41.670 14.408 3.865 1.00 81.00 386 ILE A N 1
ATOM 3015 C CA . ILE A 1 386 ? -42.214 13.046 3.878 1.00 81.00 386 ILE A CA 1
ATOM 3016 C C . ILE A 1 386 ? -41.730 12.321 5.135 1.00 81.00 386 ILE A C 1
ATOM 3018 O O . ILE A 1 386 ? -40.588 11.873 5.211 1.00 81.00 386 ILE A O 1
ATOM 3022 N N . ALA A 1 387 ? -42.634 12.148 6.099 1.00 63.56 387 ALA A N 1
ATOM 3023 C CA . ALA A 1 387 ? -42.346 11.477 7.367 1.00 63.56 387 ALA A CA 1
ATOM 3024 C C . ALA A 1 387 ? -42.011 9.980 7.212 1.00 63.56 387 ALA A C 1
ATOM 3026 O O . ALA A 1 387 ? -41.188 9.451 7.954 1.00 63.56 387 ALA A O 1
ATOM 3027 N N . ASN A 1 388 ? -42.630 9.289 6.245 1.00 73.19 388 ASN A N 1
ATOM 3028 C CA . ASN A 1 388 ? -42.323 7.893 5.934 1.00 73.19 388 ASN A CA 1
ATOM 3029 C C . ASN A 1 388 ? -41.894 7.738 4.463 1.00 73.19 388 ASN A C 1
ATOM 3031 O O . ASN A 1 388 ? -42.753 7.649 3.585 1.00 73.19 388 ASN A O 1
ATOM 3035 N N . PRO A 1 389 ? -40.583 7.651 4.178 1.00 66.38 389 PRO A N 1
ATOM 3036 C CA . PRO A 1 389 ? -40.047 7.554 2.816 1.00 66.38 389 PRO A CA 1
ATOM 3037 C C . PRO A 1 389 ? -40.510 6.332 2.008 1.00 66.38 389 PRO A C 1
ATOM 3039 O O . PRO A 1 389 ? -40.358 6.309 0.786 1.00 66.38 389 PRO A O 1
ATOM 3042 N N . ASN A 1 390 ? -41.059 5.312 2.678 1.00 70.31 390 ASN A N 1
ATOM 3043 C CA . ASN A 1 390 ? -41.593 4.109 2.036 1.00 70.31 390 ASN A CA 1
ATOM 3044 C C . ASN A 1 390 ? -43.044 4.273 1.561 1.00 70.31 390 ASN A C 1
ATOM 3046 O O . ASN A 1 390 ? -43.571 3.373 0.910 1.00 70.31 390 ASN A O 1
ATOM 3050 N N . ILE A 1 391 ? -43.695 5.394 1.886 1.00 72.81 391 ILE A N 1
ATOM 3051 C CA . ILE A 1 391 ? -45.093 5.660 1.550 1.00 72.81 391 ILE A CA 1
ATOM 3052 C C . ILE A 1 391 ? -45.155 6.955 0.739 1.00 72.81 391 ILE A C 1
ATOM 3054 O O . ILE A 1 391 ? -45.098 8.054 1.283 1.00 72.81 391 ILE A O 1
ATOM 3058 N N . ILE A 1 392 ? -45.276 6.805 -0.580 1.00 80.31 392 ILE A N 1
ATOM 3059 C CA . ILE A 1 392 ? -45.611 7.888 -1.509 1.00 80.31 392 ILE A CA 1
ATOM 3060 C C . ILE A 1 392 ? -46.816 7.473 -2.351 1.00 80.31 392 ILE A C 1
ATOM 3062 O O . ILE A 1 392 ? -46.986 6.294 -2.667 1.00 80.31 392 ILE A O 1
ATOM 3066 N N . HIS A 1 393 ? -47.661 8.432 -2.711 1.00 80.00 393 HIS A N 1
ATOM 3067 C CA . HIS A 1 393 ? -48.904 8.170 -3.434 1.00 80.00 393 HIS A CA 1
ATOM 3068 C C . HIS A 1 393 ? -48.788 8.581 -4.898 1.00 80.00 393 HIS A C 1
ATOM 3070 O O . HIS A 1 393 ? -48.222 9.623 -5.211 1.00 80.00 393 HIS A O 1
ATOM 3076 N N . VAL A 1 394 ? -49.360 7.792 -5.808 1.00 80.44 394 VAL A N 1
ATOM 3077 C CA . VAL A 1 394 ? -49.471 8.179 -7.223 1.00 80.44 394 VAL A CA 1
ATOM 3078 C C . VAL A 1 394 ? -50.174 9.535 -7.325 1.00 80.44 394 VAL A C 1
ATOM 3080 O O . VAL A 1 394 ? -51.206 9.747 -6.694 1.00 80.44 394 VAL A O 1
ATOM 3083 N N . GLY A 1 395 ? -49.601 10.459 -8.094 1.00 60.97 395 GLY A N 1
ATOM 3084 C CA . GLY A 1 395 ? -50.053 11.846 -8.212 1.00 60.97 395 GLY A CA 1
ATOM 3085 C C . GLY A 1 395 ? -49.440 12.808 -7.188 1.00 60.97 395 GLY A C 1
ATOM 3086 O O . GLY A 1 395 ? -49.583 14.022 -7.345 1.00 60.97 395 GLY A O 1
ATOM 3087 N N . GLN A 1 396 ? -48.724 12.313 -6.172 1.00 87.69 396 GLN A N 1
ATOM 3088 C CA . GLN A 1 396 ? -48.011 13.155 -5.211 1.00 87.69 396 GLN A CA 1
ATOM 3089 C C . GLN A 1 396 ? -46.909 13.950 -5.918 1.00 87.69 396 GLN A C 1
ATOM 3091 O O . GLN A 1 396 ? -46.154 13.414 -6.727 1.00 87.69 396 GLN A O 1
ATOM 3096 N N . LYS A 1 397 ? -46.813 15.245 -5.615 1.00 86.75 397 LYS A N 1
ATOM 3097 C CA . LYS A 1 397 ? -45.765 16.123 -6.142 1.00 86.75 397 LYS A CA 1
ATOM 3098 C C . LYS A 1 397 ? -44.535 16.057 -5.240 1.00 86.75 397 LYS A C 1
ATOM 3100 O O . LYS A 1 397 ? -44.644 16.304 -4.044 1.00 86.75 397 LYS A O 1
ATOM 3105 N N . ILE A 1 398 ? -43.387 15.747 -5.828 1.00 84.12 398 ILE A N 1
ATOM 3106 C CA . ILE A 1 398 ? -42.076 15.677 -5.187 1.00 84.12 398 ILE A CA 1
ATOM 3107 C C . ILE A 1 398 ? -41.206 16.776 -5.789 1.00 84.12 398 ILE A C 1
ATOM 3109 O O . ILE A 1 398 ? -40.803 16.714 -6.949 1.00 84.12 398 ILE A O 1
ATOM 3113 N N . LYS A 1 399 ? -40.940 17.808 -5.003 1.00 82.88 399 LYS A N 1
ATOM 3114 C CA . LYS A 1 399 ? -39.994 18.877 -5.298 1.00 82.88 399 LYS A CA 1
ATOM 3115 C C . LYS A 1 399 ? -38.575 18.315 -5.305 1.00 82.88 399 LYS A C 1
ATOM 3117 O O . LYS A 1 399 ? -38.205 17.526 -4.433 1.00 82.88 399 LYS A O 1
ATOM 3122 N N . ILE A 1 400 ? -37.784 18.724 -6.285 1.00 80.50 400 ILE A N 1
ATOM 3123 C CA . ILE A 1 400 ? -36.397 18.299 -6.458 1.00 80.50 400 ILE A CA 1
ATOM 3124 C C . ILE A 1 400 ? -35.490 19.497 -6.129 1.00 80.50 400 ILE A C 1
ATOM 3126 O O . ILE A 1 400 ? -35.644 20.540 -6.769 1.00 80.50 400 ILE A O 1
ATOM 3130 N N . PRO A 1 401 ? -34.564 19.387 -5.154 1.00 69.56 401 PRO A N 1
ATOM 3131 C CA . PRO A 1 401 ? -33.694 20.496 -4.773 1.00 69.56 401 PRO A CA 1
ATOM 3132 C C . PRO A 1 401 ? -32.781 20.931 -5.929 1.00 69.56 401 PRO A C 1
ATOM 3134 O O . PRO A 1 401 ? -32.013 20.131 -6.473 1.00 69.56 401 PRO A O 1
ATOM 3137 N N . SER A 1 402 ? -32.845 22.212 -6.295 1.00 56.28 402 SER A N 1
ATOM 3138 C CA . SER A 1 402 ? -32.022 22.804 -7.354 1.00 56.28 402 SER A CA 1
ATOM 3139 C C . SER A 1 402 ? -30.582 22.992 -6.865 1.00 56.28 402 SER A C 1
ATOM 3141 O O . SER A 1 402 ? -30.291 23.882 -6.073 1.00 56.28 402 SER A O 1
ATOM 3143 N N . GLY A 1 403 ? -29.696 22.108 -7.322 1.00 52.41 403 GLY A N 1
ATOM 3144 C CA . GLY A 1 403 ? -28.286 22.008 -6.921 1.00 52.41 403 GLY A CA 1
ATOM 3145 C C . GLY A 1 403 ? -27.639 20.701 -7.397 1.00 52.41 403 GLY A C 1
ATOM 3146 O O . GLY A 1 403 ? -26.442 20.661 -7.643 1.00 52.41 403 GLY A O 1
ATOM 3147 N N . ASN A 1 404 ? -28.465 19.676 -7.646 1.00 45.22 404 ASN A N 1
ATOM 3148 C CA . ASN A 1 404 ? -28.093 18.399 -8.266 1.00 45.22 404 ASN A CA 1
ATOM 3149 C C . ASN A 1 404 ? -28.894 18.145 -9.558 1.00 45.22 404 ASN A C 1
ATOM 3151 O O . ASN A 1 404 ? -29.466 17.076 -9.754 1.00 45.22 404 ASN A O 1
ATOM 3155 N N . THR A 1 405 ? -28.973 19.117 -10.472 1.00 40.03 405 THR A N 1
ATOM 3156 C CA . THR A 1 405 ? -29.666 18.923 -11.759 1.00 40.03 405 THR A CA 1
ATOM 3157 C C . THR A 1 405 ? -28.795 18.179 -12.775 1.00 40.03 405 THR A C 1
ATOM 3159 O O . THR A 1 405 ? -28.511 18.664 -13.867 1.00 40.03 405 THR A O 1
ATOM 3162 N N . GLY A 1 406 ? -28.419 16.945 -12.441 1.00 38.53 406 GLY A N 1
ATOM 3163 C CA . GLY A 1 406 ? -28.265 15.913 -13.455 1.00 38.53 406 GLY A CA 1
ATOM 3164 C C . GLY A 1 406 ? -29.661 15.384 -13.759 1.00 38.53 406 GLY A C 1
ATOM 3165 O O . GLY A 1 406 ? -30.222 14.646 -12.953 1.00 38.53 406 GLY A O 1
ATOM 3166 N N . GLY A 1 407 ? -30.260 15.787 -14.885 1.00 37.59 407 GLY A N 1
ATOM 3167 C CA . GLY A 1 407 ? -31.459 15.113 -15.403 1.00 37.59 407 GLY A CA 1
ATOM 3168 C C . GLY A 1 407 ? -31.198 13.609 -15.604 1.00 37.59 407 GLY A C 1
ATOM 3169 O O . GLY A 1 407 ? -30.060 13.176 -15.428 1.00 37.59 407 GLY A O 1
ATOM 3170 N N . PRO A 1 408 ? -32.199 12.797 -15.990 1.00 35.25 408 PRO A N 1
ATOM 3171 C CA . PRO A 1 408 ? -32.019 11.359 -16.191 1.00 35.25 408 PRO A CA 1
ATOM 3172 C C . PRO A 1 408 ? -30.984 11.088 -17.300 1.00 35.25 408 PRO A C 1
ATOM 3174 O O . PRO A 1 408 ? -31.311 10.938 -18.474 1.00 35.25 408 PRO A O 1
ATOM 3177 N N . GLN A 1 409 ? -29.706 11.047 -16.921 1.00 36.12 409 GLN A N 1
ATOM 3178 C CA . GLN A 1 409 ? -28.594 10.641 -17.759 1.00 36.12 409 GLN A CA 1
ATOM 3179 C C . GLN A 1 409 ? -28.550 9.121 -17.722 1.00 36.12 409 GLN A C 1
ATOM 3181 O O . GLN A 1 409 ? -28.502 8.499 -16.657 1.00 36.12 409 GLN A O 1
ATOM 3186 N N . ALA A 1 410 ? -28.588 8.518 -18.908 1.00 38.97 410 ALA A N 1
ATOM 3187 C CA . ALA A 1 410 ? -28.313 7.106 -19.088 1.00 38.97 410 ALA A CA 1
ATOM 3188 C C . ALA A 1 410 ? -27.035 6.755 -18.313 1.00 38.97 410 ALA A C 1
ATOM 3190 O O . ALA A 1 410 ? -25.992 7.356 -18.559 1.00 38.97 410 ALA A O 1
ATOM 3191 N N . LYS A 1 411 ? -27.140 5.824 -17.354 1.00 47.75 411 LYS A N 1
ATOM 3192 C CA . LYS A 1 411 ? -26.015 5.354 -16.538 1.00 47.75 411 LYS A CA 1
ATOM 3193 C C . LYS A 1 411 ? -24.918 4.835 -17.460 1.00 47.75 411 LYS A C 1
ATOM 3195 O O . LYS A 1 411 ? -24.955 3.675 -17.869 1.00 47.75 411 LYS A O 1
ATOM 3200 N N . THR A 1 412 ? -23.945 5.673 -17.775 1.00 64.00 412 THR A N 1
ATOM 3201 C CA . THR A 1 412 ? -22.685 5.214 -18.324 1.00 64.00 412 THR A CA 1
ATOM 3202 C C . THR A 1 412 ? -21.878 4.695 -17.138 1.00 64.00 412 THR A C 1
ATOM 3204 O O . THR A 1 412 ? -21.791 5.309 -16.078 1.00 64.00 412 THR A O 1
ATOM 3207 N N . TYR A 1 413 ? -21.382 3.476 -17.261 1.00 77.81 413 TYR A N 1
ATOM 3208 C CA . TYR A 1 413 ? -20.420 2.889 -16.343 1.00 77.81 413 TYR A CA 1
ATOM 3209 C C . TYR A 1 413 ? -19.365 2.230 -17.215 1.00 77.81 413 TYR A C 1
ATOM 3211 O O . TYR A 1 413 ? -19.691 1.642 -18.249 1.00 77.81 413 TYR A O 1
ATOM 3219 N N . LYS A 1 414 ? -18.100 2.320 -16.814 1.00 87.81 414 LYS A N 1
ATOM 3220 C CA . LYS A 1 414 ? -17.065 1.457 -17.391 1.00 87.81 414 LYS A CA 1
ATOM 3221 C C . LYS A 1 414 ? -17.031 0.145 -16.616 1.00 87.81 414 LYS A C 1
ATOM 3223 O O . LYS A 1 414 ? -17.510 0.068 -15.487 1.00 87.81 414 LYS A O 1
ATOM 3228 N N . THR A 1 415 ? -16.479 -0.901 -17.210 1.00 88.00 415 THR A N 1
ATOM 3229 C CA . THR A 1 415 ? -16.266 -2.176 -16.517 1.00 88.00 415 THR A CA 1
ATOM 3230 C C . THR A 1 415 ? -14.805 -2.339 -16.135 1.00 88.00 415 THR A C 1
ATOM 3232 O O . THR A 1 415 ? -13.918 -2.024 -16.926 1.00 88.00 415 THR A O 1
ATOM 3235 N N . TYR A 1 416 ? -14.558 -2.892 -14.956 1.00 88.75 416 TYR A N 1
ATOM 3236 C CA . TYR A 1 416 ? -13.237 -3.232 -14.451 1.00 88.75 416 TYR A CA 1
ATOM 3237 C C . TYR A 1 416 ? -13.190 -4.718 -14.101 1.00 88.75 416 TYR A C 1
ATOM 3239 O O . TYR A 1 416 ? -14.049 -5.209 -13.374 1.00 88.75 416 TYR A O 1
ATOM 3247 N N . THR A 1 417 ? -12.196 -5.444 -14.615 1.00 91.38 417 THR A N 1
ATOM 3248 C CA . THR A 1 417 ? -11.969 -6.846 -14.231 1.00 91.38 417 THR A CA 1
ATOM 3249 C C . THR A 1 417 ? -11.012 -6.894 -13.050 1.00 91.38 417 THR A C 1
ATOM 3251 O O . THR A 1 417 ? -9.849 -6.509 -13.180 1.00 91.38 417 THR A O 1
ATOM 3254 N N . VAL A 1 418 ? -11.513 -7.373 -11.914 1.00 76.62 418 VAL A N 1
ATOM 3255 C CA . VAL A 1 418 ? -10.784 -7.496 -10.652 1.00 76.62 418 VAL A CA 1
ATOM 3256 C C . VAL A 1 418 ? -9.554 -8.377 -10.839 1.00 76.62 418 VAL A C 1
ATOM 3258 O O . VAL A 1 418 ? -9.626 -9.482 -11.379 1.00 76.62 418 VAL A O 1
ATOM 3261 N N . LYS A 1 419 ? -8.403 -7.890 -10.384 1.00 74.75 419 LYS A N 1
ATOM 3262 C CA . LYS A 1 419 ? -7.120 -8.591 -10.411 1.00 74.75 419 LYS A CA 1
ATOM 3263 C C . LYS A 1 419 ? -6.795 -9.160 -9.036 1.00 74.75 419 LYS A C 1
ATOM 3265 O O . LYS A 1 419 ? -7.329 -8.747 -8.010 1.00 74.75 419 LYS A O 1
ATOM 3270 N N . LYS A 1 420 ? -5.890 -10.140 -9.001 1.00 69.12 420 LYS A N 1
ATOM 3271 C CA . LYS A 1 420 ? -5.413 -10.712 -7.738 1.00 69.12 420 LYS A CA 1
ATOM 3272 C C . LYS A 1 420 ? -4.734 -9.622 -6.899 1.00 69.12 420 LYS A C 1
ATOM 3274 O O . LYS A 1 420 ? -3.743 -9.054 -7.345 1.00 69.12 420 LYS A O 1
ATOM 3279 N N . GLY A 1 421 ? -5.237 -9.409 -5.683 1.00 58.06 421 GLY A N 1
ATOM 3280 C CA . GLY A 1 421 ? -4.748 -8.379 -4.761 1.00 58.06 421 GLY A CA 1
ATOM 3281 C C . GLY A 1 421 ? -5.496 -7.048 -4.843 1.00 58.06 421 GLY A C 1
ATOM 3282 O O . GLY A 1 421 ? -5.169 -6.148 -4.077 1.00 58.06 421 GLY A O 1
ATOM 3283 N N . ASP A 1 422 ? -6.491 -6.927 -5.727 1.00 71.19 422 ASP A N 1
ATOM 3284 C CA . ASP A 1 422 ? -7.336 -5.738 -5.783 1.00 71.19 422 ASP A CA 1
ATOM 3285 C C . ASP A 1 422 ? -8.238 -5.607 -4.550 1.00 71.19 422 ASP A C 1
ATOM 3287 O O . ASP A 1 422 ? -8.532 -6.556 -3.819 1.00 71.19 422 ASP A O 1
ATOM 3291 N N . SER A 1 423 ? -8.679 -4.372 -4.372 1.00 69.75 423 SER A N 1
ATOM 3292 C CA . SER A 1 423 ? -9.356 -3.812 -3.218 1.00 69.75 423 SER A CA 1
ATOM 3293 C C . SER A 1 423 ? -10.395 -2.820 -3.752 1.00 69.75 423 SER A C 1
ATOM 3295 O O . SER A 1 423 ? -10.119 -2.148 -4.749 1.00 69.75 423 SER A O 1
ATOM 3297 N N . LEU A 1 424 ? -11.583 -2.697 -3.144 1.00 73.38 424 LEU A N 1
ATOM 3298 C CA . LEU A 1 424 ? -12.564 -1.703 -3.620 1.00 73.38 424 LEU A CA 1
ATOM 3299 C C . LEU A 1 424 ? -12.010 -0.278 -3.489 1.00 73.38 424 LEU A C 1
ATOM 3301 O O . LEU A 1 424 ? -12.225 0.543 -4.380 1.00 73.38 424 LEU A O 1
ATOM 3305 N N . TRP A 1 425 ? -11.239 -0.016 -2.428 1.00 70.44 425 TRP A N 1
ATOM 3306 C CA . TRP A 1 425 ? -10.502 1.233 -2.244 1.00 70.44 425 TRP A CA 1
ATOM 3307 C C . TRP A 1 425 ? -9.473 1.454 -3.347 1.00 70.44 425 TRP A C 1
ATOM 3309 O O . TRP A 1 425 ? -9.472 2.505 -3.980 1.00 70.44 425 TRP A O 1
ATOM 3319 N N . ALA A 1 426 ? -8.620 0.464 -3.622 1.00 61.19 426 ALA A N 1
ATOM 3320 C CA . ALA A 1 426 ? -7.597 0.579 -4.658 1.00 61.19 426 ALA A CA 1
ATOM 3321 C C . ALA A 1 426 ? -8.213 0.778 -6.052 1.00 61.19 426 ALA A C 1
ATOM 3323 O O . ALA A 1 426 ? -7.702 1.563 -6.849 1.00 61.19 426 ALA A O 1
ATOM 3324 N N . ILE A 1 427 ? -9.337 0.114 -6.338 1.00 71.50 427 ILE A N 1
ATOM 3325 C CA . ILE A 1 427 ? -10.072 0.295 -7.592 1.00 71.50 427 ILE A CA 1
ATOM 3326 C C . ILE A 1 427 ? -10.691 1.694 -7.645 1.00 71.50 427 ILE A C 1
ATOM 3328 O O . ILE A 1 427 ? -10.568 2.350 -8.671 1.00 71.50 427 ILE A O 1
ATOM 3332 N N . ALA A 1 428 ? -11.306 2.196 -6.573 1.00 60.09 428 ALA A N 1
ATOM 3333 C CA . ALA A 1 428 ? -11.833 3.562 -6.541 1.00 60.09 428 ALA A CA 1
ATOM 3334 C C . ALA A 1 428 ? -10.727 4.611 -6.690 1.00 60.09 428 ALA A C 1
ATOM 3336 O O . ALA A 1 428 ? -10.852 5.533 -7.490 1.00 60.09 428 ALA A O 1
ATOM 3337 N N . GLN A 1 429 ? -9.604 4.429 -6.002 1.00 60.78 429 GLN A N 1
ATOM 3338 C CA . GLN A 1 429 ? -8.450 5.311 -6.117 1.00 60.78 429 GLN A CA 1
ATOM 3339 C C . GLN A 1 429 ? -7.961 5.371 -7.564 1.00 60.78 429 GLN A C 1
ATOM 3341 O O . GLN A 1 429 ? -7.833 6.446 -8.142 1.00 60.78 429 GLN A O 1
ATOM 3346 N N . LYS A 1 430 ? -7.782 4.207 -8.186 1.00 68.25 430 LYS A N 1
ATOM 3347 C CA . LYS A 1 430 ? -7.287 4.091 -9.555 1.00 68.25 430 LYS A CA 1
ATOM 3348 C C . LYS A 1 430 ? -8.278 4.578 -10.608 1.00 68.25 430 LYS A C 1
ATOM 3350 O O . LYS A 1 430 ? -7.900 5.245 -11.565 1.00 68.25 430 LYS A O 1
ATOM 3355 N N . GLU A 1 431 ? -9.535 4.172 -10.489 1.00 75.19 431 GLU A N 1
ATOM 3356 C CA . GLU A 1 431 ? -10.519 4.326 -11.557 1.00 75.19 431 GLU A CA 1
ATOM 3357 C C . GLU A 1 431 ? -11.364 5.594 -11.414 1.00 75.19 431 GLU A C 1
ATOM 3359 O O . GLU A 1 431 ? -11.917 6.039 -12.423 1.00 75.19 431 GLU A O 1
ATOM 3364 N N . LEU A 1 432 ? -11.453 6.152 -10.200 1.00 58.34 432 LEU A N 1
ATOM 3365 C CA . LEU A 1 432 ? -12.233 7.345 -9.845 1.00 58.34 432 LEU A CA 1
ATOM 3366 C C . LEU A 1 432 ? -11.365 8.501 -9.314 1.00 58.34 432 LEU A C 1
ATOM 3368 O O . LEU A 1 432 ? -11.907 9.563 -9.006 1.00 58.34 432 LEU A O 1
ATOM 3372 N N . GLY A 1 433 ? -10.048 8.297 -9.178 1.00 47.69 433 GLY A N 1
ATOM 3373 C CA . GLY A 1 433 ? -9.094 9.278 -8.643 1.00 47.69 433 GLY A CA 1
ATOM 3374 C C . GLY A 1 433 ? -9.165 9.471 -7.126 1.00 47.69 433 GLY A C 1
ATOM 3375 O O . GLY A 1 433 ? -8.458 10.317 -6.588 1.00 47.69 433 GLY A O 1
ATOM 3376 N N . ASN A 1 434 ? -10.033 8.725 -6.433 1.00 51.00 434 ASN A N 1
ATOM 3377 C CA . ASN A 1 434 ? -10.274 8.882 -5.003 1.00 51.00 434 ASN A CA 1
ATOM 3378 C C . ASN A 1 434 ? -10.762 7.558 -4.386 1.00 51.00 434 ASN A C 1
ATOM 3380 O O . ASN A 1 434 ? -11.873 7.101 -4.660 1.00 51.00 434 ASN A O 1
ATOM 3384 N N . GLY A 1 435 ? -9.940 6.963 -3.519 1.00 50.94 435 GLY A N 1
ATOM 3385 C CA . GLY A 1 435 ? -10.224 5.704 -2.834 1.00 50.94 435 GLY A CA 1
ATOM 3386 C C . GLY A 1 435 ? -11.452 5.747 -1.927 1.00 50.94 435 GLY A C 1
ATOM 3387 O O . GLY A 1 435 ? -12.186 4.763 -1.861 1.00 50.94 435 GLY A O 1
ATOM 3388 N N . SER A 1 436 ? -11.769 6.902 -1.331 1.00 57.22 436 SER A N 1
ATOM 3389 C CA . SER A 1 436 ? -12.971 7.102 -0.505 1.00 57.22 436 SER A CA 1
ATOM 3390 C C . SER A 1 436 ? -14.277 6.922 -1.279 1.00 57.22 436 SER A C 1
ATOM 3392 O O . SER A 1 436 ? -15.339 6.800 -0.674 1.00 57.22 436 SER A O 1
ATOM 3394 N N . ARG A 1 437 ? -14.220 6.868 -2.615 1.00 70.25 437 ARG A N 1
ATOM 3395 C CA . ARG A 1 437 ? -15.370 6.588 -3.487 1.00 70.25 437 ARG A CA 1
ATOM 3396 C C . ARG A 1 437 ? -15.658 5.094 -3.657 1.00 70.25 437 ARG A C 1
ATOM 3398 O O . ARG A 1 437 ? -16.562 4.721 -4.402 1.00 70.25 437 ARG A O 1
ATOM 3405 N N . TRP A 1 438 ? -14.946 4.213 -2.954 1.00 71.06 438 TRP A N 1
ATOM 3406 C CA . TRP A 1 438 ? -15.206 2.771 -2.969 1.00 71.06 438 TRP A CA 1
ATOM 3407 C C . TRP A 1 438 ? -16.662 2.361 -2.663 1.00 71.06 438 TRP A C 1
ATOM 3409 O O . TRP A 1 438 ? -17.124 1.408 -3.307 1.00 71.06 438 TRP A O 1
ATOM 3419 N N . PRO A 1 439 ? -17.442 3.064 -1.805 1.00 66.69 439 PRO A N 1
ATOM 3420 C CA . PRO A 1 439 ? -18.841 2.707 -1.573 1.00 66.69 439 PRO A CA 1
ATOM 3421 C C . PRO A 1 439 ? -19.703 2.894 -2.826 1.00 66.69 439 PRO A C 1
ATOM 3423 O O . PRO A 1 439 ? -20.713 2.212 -2.998 1.00 66.69 439 PRO A O 1
ATOM 3426 N N . GLU A 1 440 ? -19.304 3.780 -3.745 1.00 74.31 440 GLU A N 1
ATOM 3427 C CA . GLU A 1 440 ? -19.992 3.956 -5.026 1.00 74.31 440 GLU A CA 1
ATOM 3428 C C . GLU A 1 440 ? -19.871 2.697 -5.885 1.00 74.31 440 GLU A C 1
ATOM 3430 O O . GLU A 1 440 ? -20.862 2.242 -6.457 1.00 74.31 440 GLU A O 1
ATOM 3435 N N . ILE A 1 441 ? -18.678 2.094 -5.927 1.00 77.00 441 ILE A N 1
ATOM 3436 C CA . ILE A 1 441 ? -18.429 0.837 -6.641 1.00 77.00 441 ILE A CA 1
ATOM 3437 C C . ILE A 1 441 ? -19.210 -0.294 -5.977 1.00 77.00 441 ILE A C 1
ATOM 3439 O O . ILE A 1 441 ? -19.896 -1.049 -6.668 1.00 77.00 441 ILE A O 1
ATOM 3443 N N . GLN A 1 442 ? -19.148 -0.397 -4.648 1.00 78.25 442 GLN A N 1
ATOM 3444 C CA . GLN A 1 442 ? -19.881 -1.410 -3.890 1.00 78.25 442 GLN A CA 1
ATOM 3445 C C . GLN A 1 442 ? -21.380 -1.365 -4.217 1.00 78.25 442 GLN A C 1
ATOM 3447 O O . GLN A 1 442 ? -21.966 -2.364 -4.644 1.00 78.25 442 GLN A O 1
ATOM 3452 N N . LYS A 1 443 ? -21.977 -0.173 -4.102 1.00 74.00 443 LYS A N 1
ATOM 3453 C CA . LYS A 1 443 ? -23.402 0.067 -4.336 1.00 74.00 443 LYS A CA 1
ATOM 3454 C C . LYS A 1 443 ? -23.796 -0.161 -5.792 1.00 74.00 443 LYS A C 1
ATOM 3456 O O . LYS A 1 443 ? -24.825 -0.782 -6.049 1.00 74.00 443 LYS A O 1
ATOM 3461 N N . LEU A 1 444 ? -22.990 0.305 -6.750 1.00 81.00 444 LEU A N 1
ATOM 3462 C CA . LEU A 1 444 ? -23.268 0.135 -8.181 1.00 81.00 444 LEU A CA 1
ATOM 3463 C C . LEU A 1 444 ? -23.295 -1.344 -8.597 1.00 81.00 444 LEU A C 1
ATOM 3465 O O . LEU A 1 444 ? -24.018 -1.711 -9.527 1.00 81.00 444 LEU A O 1
ATOM 3469 N N . ASN A 1 445 ? -22.536 -2.184 -7.895 1.00 84.00 445 ASN A N 1
ATOM 3470 C CA . ASN A 1 445 ? -22.446 -3.620 -8.143 1.00 84.00 445 ASN A CA 1
ATOM 3471 C C . ASN A 1 445 ? -23.331 -4.470 -7.225 1.00 84.00 445 ASN A C 1
ATOM 3473 O O . ASN A 1 445 ? -23.327 -5.689 -7.367 1.00 84.00 445 ASN A O 1
ATOM 3477 N N . GLY A 1 446 ? -24.088 -3.854 -6.309 1.00 76.56 446 GLY A N 1
ATOM 3478 C CA . GLY A 1 446 ? -24.948 -4.576 -5.370 1.00 76.56 446 GLY A CA 1
ATOM 3479 C C . GLY A 1 446 ? -24.182 -5.531 -4.450 1.00 76.56 446 GLY A C 1
ATOM 3480 O O . GLY A 1 446 ? -24.711 -6.581 -4.095 1.00 76.56 446 GLY A O 1
ATOM 3481 N N . LEU A 1 447 ? -22.933 -5.207 -4.099 1.00 77.38 447 LEU A N 1
ATOM 3482 C CA . LEU A 1 447 ? -22.131 -6.042 -3.205 1.00 77.38 447 LEU A CA 1
ATOM 3483 C C . LEU A 1 447 ? -22.645 -5.901 -1.767 1.00 77.38 447 LEU A C 1
ATOM 3485 O O . LEU A 1 447 ? -22.880 -4.792 -1.295 1.00 77.38 447 LEU A O 1
ATOM 3489 N N . SER A 1 448 ? -22.782 -7.021 -1.057 1.00 66.12 448 SER A N 1
ATOM 3490 C CA . SER A 1 448 ? -23.232 -7.059 0.343 1.00 66.12 448 SER A CA 1
ATOM 3491 C C . SER A 1 448 ? -22.124 -6.771 1.367 1.00 66.12 448 SER A C 1
ATOM 3493 O O . SER A 1 448 ? -22.373 -6.845 2.563 1.00 66.12 448 SER A O 1
ATOM 3495 N N . GLY A 1 449 ? -20.902 -6.517 0.900 1.00 69.62 449 GLY A N 1
ATOM 3496 C CA . GLY A 1 449 ? -19.694 -6.276 1.692 1.00 69.62 449 GLY A CA 1
ATOM 3497 C C . GLY A 1 449 ? -18.559 -5.834 0.768 1.00 69.62 449 GLY A C 1
ATOM 3498 O O . GLY A 1 449 ? -18.821 -5.438 -0.373 1.00 69.62 449 GLY A O 1
ATOM 3499 N N . THR A 1 450 ? -17.312 -5.900 1.228 1.00 74.12 450 THR A N 1
ATOM 3500 C CA . THR A 1 450 ? -16.139 -5.463 0.436 1.00 74.12 450 THR A CA 1
ATOM 3501 C C . THR A 1 450 ? -15.377 -6.580 -0.270 1.00 74.12 450 THR A C 1
ATOM 3503 O O . THR A 1 450 ? -14.445 -6.324 -1.037 1.00 74.12 450 THR A O 1
ATOM 3506 N N . THR A 1 451 ? -15.808 -7.825 -0.079 1.00 75.12 451 THR A N 1
ATOM 3507 C CA . THR A 1 451 ? -15.251 -8.989 -0.764 1.00 75.12 451 THR A CA 1
ATOM 3508 C C . THR A 1 451 ? -15.434 -8.893 -2.279 1.00 75.12 451 THR A C 1
ATOM 3510 O O . THR A 1 451 ? -16.553 -8.824 -2.788 1.00 75.12 451 THR A O 1
ATOM 3513 N N . ILE A 1 452 ? -14.311 -8.971 -2.995 1.00 79.19 452 ILE A N 1
ATOM 3514 C CA . ILE A 1 452 ? -14.244 -9.088 -4.453 1.00 79.19 452 ILE A CA 1
ATOM 3515 C C . ILE A 1 452 ? -13.275 -10.205 -4.853 1.00 79.19 452 ILE A C 1
ATOM 3517 O O . ILE A 1 452 ? -12.312 -10.493 -4.136 1.00 79.19 452 ILE A O 1
ATOM 3521 N N . TYR A 1 453 ? -13.520 -10.835 -6.001 1.00 79.81 453 TYR A N 1
ATOM 3522 C CA . TYR A 1 453 ? -12.755 -11.993 -6.474 1.00 79.81 453 TYR A CA 1
ATOM 3523 C C . TYR A 1 453 ? -12.003 -11.686 -7.763 1.00 79.81 453 TYR A C 1
ATOM 3525 O O . TYR A 1 453 ? -12.535 -11.034 -8.655 1.00 79.81 453 TYR A O 1
ATOM 3533 N N . ALA A 1 454 ? -10.778 -12.195 -7.906 1.00 73.31 454 ALA A N 1
ATOM 3534 C CA . ALA A 1 454 ? -10.046 -12.076 -9.166 1.00 73.31 454 ALA A CA 1
ATOM 3535 C C . ALA A 1 454 ? -10.869 -12.670 -10.326 1.00 73.31 454 ALA A C 1
ATOM 3537 O O . ALA A 1 454 ? -11.406 -13.769 -10.212 1.00 73.31 454 ALA A O 1
ATOM 3538 N N . GLY A 1 455 ? -10.973 -11.930 -11.429 1.00 73.75 455 GLY A N 1
ATOM 3539 C CA . GLY A 1 455 ? -11.829 -12.252 -12.571 1.00 73.75 455 GLY A CA 1
ATOM 3540 C C . GLY A 1 455 ? -13.261 -11.713 -12.469 1.00 73.75 455 GLY A C 1
ATOM 3541 O O . GLY A 1 455 ? -13.953 -11.678 -13.482 1.00 73.75 455 GLY A O 1
ATOM 3542 N N . GLN A 1 456 ? -13.706 -11.240 -11.299 1.00 88.94 456 GLN A N 1
ATOM 3543 C CA . GLN A 1 456 ? -15.002 -10.575 -11.154 1.00 88.94 456 GLN A CA 1
ATOM 3544 C C . GLN A 1 456 ? -15.025 -9.283 -11.975 1.00 88.94 456 GLN A C 1
ATOM 3546 O O . GLN A 1 456 ? -14.082 -8.495 -11.934 1.00 88.94 456 GLN A O 1
ATOM 3551 N N . VAL A 1 457 ? -16.111 -9.042 -12.706 1.00 92.00 457 VAL A N 1
ATOM 3552 C CA . VAL A 1 457 ? -16.294 -7.802 -13.467 1.00 92.00 457 VAL A CA 1
ATOM 3553 C C . VAL A 1 457 ? -17.161 -6.845 -12.658 1.00 92.00 457 VAL A C 1
ATOM 3555 O O . VAL A 1 457 ? -18.306 -7.156 -12.342 1.00 92.00 457 VAL A O 1
ATOM 3558 N N . LEU A 1 458 ? -16.610 -5.678 -12.330 1.00 88.88 458 LEU A N 1
ATOM 3559 C CA . LEU A 1 458 ? -17.289 -4.605 -11.612 1.00 88.88 458 LEU A CA 1
ATOM 3560 C C . LEU A 1 458 ? -17.658 -3.472 -12.566 1.00 88.88 458 LEU A C 1
ATOM 3562 O O . LEU A 1 458 ? -16.863 -3.058 -13.405 1.00 88.88 458 LEU A O 1
ATOM 3566 N N . LYS A 1 459 ? -18.855 -2.927 -12.398 1.00 88.81 459 LYS A N 1
ATOM 3567 C CA . LYS A 1 459 ? -19.280 -1.643 -12.947 1.00 88.81 459 LYS A CA 1
ATOM 3568 C C . LYS A 1 459 ? -18.638 -0.526 -12.130 1.00 88.81 459 LYS A C 1
ATOM 3570 O O . LYS A 1 459 ? -18.737 -0.525 -10.907 1.00 88.81 459 LYS A O 1
ATOM 3575 N N . ILE A 1 460 ? -18.012 0.427 -12.798 1.00 85.12 460 ILE A N 1
ATOM 3576 C CA . ILE A 1 460 ? -17.374 1.588 -12.187 1.00 85.12 460 ILE A CA 1
ATOM 3577 C C . ILE A 1 460 ? -18.082 2.843 -12.709 1.00 85.12 460 ILE A C 1
ATOM 3579 O O . ILE A 1 460 ? -18.241 2.956 -13.931 1.00 85.12 460 ILE A O 1
ATOM 3583 N N . PRO A 1 461 ? -18.514 3.768 -11.831 1.00 74.56 461 PRO A N 1
ATOM 3584 C CA . PRO A 1 461 ? -19.055 5.056 -12.263 1.00 74.56 461 PRO A CA 1
ATOM 3585 C C . PRO A 1 461 ? -18.073 5.780 -13.201 1.00 74.56 461 PRO A C 1
ATOM 3587 O O . PRO A 1 461 ? -16.861 5.695 -12.990 1.00 74.56 461 PRO A O 1
ATOM 3590 N N . VAL A 1 462 ? -18.574 6.449 -14.245 1.00 68.38 462 VAL A N 1
ATOM 3591 C CA . VAL A 1 462 ? -17.770 7.375 -15.075 1.00 68.38 462 VAL A CA 1
ATOM 3592 C C . VAL A 1 462 ? -17.958 8.811 -14.639 1.00 68.38 462 VAL A C 1
ATOM 3594 O O . VAL A 1 462 ? -19.073 9.140 -14.180 1.00 68.38 462 VAL A O 1
#

InterPro domains:
  IPR002901 Mannosyl-glycoprotein endo-beta-N-acetylglucosamidase-like domain [PF01832] (201-333)
  IPR002901 Mannosyl-glycoprotein endo-beta-N-acetylglucosamidase-like domain [SM00047] (184-337)
  IPR018392 LysM domain [PF01476] (358-401)
  IPR018392 LysM domain [PF01476] (416-461)
  IPR018392 LysM domain [PS51782] (356-400)
  IPR018392 LysM domain [PS51782] (414-460)
  IPR018392 LysM domain [SM00257] (357-401)
  IPR018392 LysM domain [SM00257] (415-461)
  IPR018392 LysM domain [cd00118] (356-400)
  IPR018392 LysM domain [cd00118] (414-460)
  IPR036779 LysM domain superfamily [G3DSA:3.10.350.10] (351-408)
  IPR036779 LysM domain superfamily [G3DSA:3.10.350.10] (413-461)
  IPR036779 LysM domain superfamily [SSF54106] (356-401)
  IPR036779 LysM domain superfamily [SSF54106] (414-461)
  IPR038765 Papain-like cysteine peptidase superfamily [SSF54001] (8-167)
  IPR051056 Glycosyl Hydrolase Family 73 [PTHR33308] (185-346)